Protein AF-A0A7S2M848-F1 (afdb_monomer_lite)

Foldseek 3Di:
DPDLLPWLLDWDFDFDQDPVVRDTDTDTDRDSVVNVVVVVLVVVCVVCVLLVVLVVLLVLLVLLLSLLSVQCPPLAPVSHFDHLVQVVCCVPVVDGDDDDWDDLVSRVVSCVPPPCVVVVVVVVVVVVVVVVVVVVVVVVVVVVVVVVVVVVVPCPDDPPPPVVPPPPPVVCVVVVVVVVVVVVVLLVVLLVVCLSNCVVVVNVSVSSVVSNVVSVVSSPDRSVVVVVVVVVVVCCVVVNPVVVVCVVVVVVVVPPPPVVVVVVVVVVVVVVVVVVVVVVVVVVVVVLVVLVVVVCCVVVNDDDDDPDPGPSDPDDPDDDSPDIDDPDPPPPQDPVNVCCVVVDVPDDDPPPQDQDDSRPRDPPPPPPPPDPPPDDPPPCVVVDPPDPPDPDPPPPCDVVVVVVVVVCVVVVVVCCVVPVVVVVVVVVVVPDDD

Structure (mmCIF, N/CA/C/O backbone):
data_AF-A0A7S2M848-F1
#
_entry.id   AF-A0A7S2M848-F1
#
loop_
_atom_site.group_PDB
_atom_site.id
_atom_site.type_symbol
_atom_site.label_atom_id
_atom_site.label_alt_id
_atom_site.label_comp_id
_atom_site.label_asym_id
_atom_site.label_entity_id
_atom_site.label_seq_id
_atom_site.pdbx_PDB_ins_code
_atom_site.Cartn_x
_atom_site.Cartn_y
_atom_site.Cartn_z
_atom_site.occupancy
_atom_site.B_iso_or_equiv
_atom_site.auth_seq_id
_atom_site.auth_comp_id
_atom_site.auth_asym_id
_atom_site.auth_atom_id
_atom_site.pdbx_PDB_model_num
ATOM 1 N N . ILE A 1 1 ? -0.230 19.209 -7.693 1.00 45.66 1 ILE A N 1
ATOM 2 C CA . ILE A 1 1 ? -1.365 18.624 -8.445 1.00 45.66 1 ILE A CA 1
ATOM 3 C C . ILE A 1 1 ? -1.688 19.587 -9.588 1.00 45.66 1 ILE A C 1
ATOM 5 O O . ILE A 1 1 ? -2.573 20.418 -9.459 1.00 45.66 1 ILE A O 1
ATOM 9 N N . ARG A 1 2 ? -0.902 19.577 -10.676 1.00 44.16 2 ARG A N 1
ATOM 10 C CA . ARG A 1 2 ? -1.361 20.203 -11.928 1.00 44.16 2 ARG A CA 1
ATOM 11 C C . ARG A 1 2 ? -2.495 19.298 -12.403 1.00 44.16 2 ARG A C 1
ATOM 13 O O . ARG A 1 2 ? -2.240 18.116 -12.600 1.00 44.16 2 ARG A O 1
ATOM 20 N N . LEU A 1 3 ? -3.728 19.805 -12.388 1.00 52.03 3 LEU A N 1
ATOM 21 C CA . LEU A 1 3 ? -4.963 19.023 -12.479 1.00 52.03 3 LEU A CA 1
ATOM 22 C C . LEU A 1 3 ? -4.882 17.943 -13.571 1.00 52.03 3 LEU A C 1
ATOM 24 O O . LEU A 1 3 ? -4.903 18.241 -14.762 1.00 52.03 3 LEU A O 1
ATOM 28 N N . PHE A 1 4 ? -4.827 16.680 -13.134 1.00 58.34 4 PHE A N 1
ATOM 29 C CA . PHE A 1 4 ? -4.880 15.477 -13.977 1.00 58.34 4 PHE A CA 1
ATOM 30 C C . PHE A 1 4 ? -6.088 15.465 -14.924 1.00 58.34 4 PHE A C 1
ATOM 32 O O . PHE A 1 4 ? -6.063 14.809 -15.959 1.00 58.34 4 PHE A O 1
ATOM 39 N N . LEU A 1 5 ? -7.119 16.236 -14.580 1.00 59.28 5 LEU A N 1
ATOM 40 C CA . LEU A 1 5 ? -8.378 16.376 -15.294 1.00 59.28 5 LEU A CA 1
ATOM 41 C C . LEU A 1 5 ? -8.286 17.153 -16.614 1.00 59.28 5 LEU A C 1
ATOM 43 O O . LEU A 1 5 ? -9.326 17.373 -17.211 1.00 59.28 5 LEU A O 1
ATOM 47 N N . TRP A 1 6 ? -7.118 17.589 -17.093 1.00 62.62 6 TRP A N 1
ATOM 48 C CA . TRP A 1 6 ? -7.047 18.359 -18.353 1.00 62.62 6 TRP A CA 1
ATOM 49 C C . TRP A 1 6 ? -5.922 17.943 -19.302 1.00 62.62 6 TRP A C 1
ATOM 51 O O . TRP A 1 6 ? -5.802 18.496 -20.393 1.00 62.62 6 TRP A O 1
ATOM 61 N N . ARG A 1 7 ? -5.103 16.950 -18.938 1.00 68.75 7 ARG A N 1
ATOM 62 C CA . ARG A 1 7 ? -4.141 16.369 -19.882 1.00 68.75 7 ARG A CA 1
ATOM 63 C C . ARG A 1 7 ? -4.814 15.238 -20.654 1.00 68.75 7 ARG A C 1
ATOM 65 O O . ARG A 1 7 ? -5.215 14.240 -20.062 1.00 68.75 7 ARG A O 1
ATOM 72 N N . GLY A 1 8 ? -4.905 15.385 -21.976 1.00 64.19 8 GLY A N 1
ATOM 73 C CA . GLY A 1 8 ? -5.282 14.299 -22.881 1.00 64.19 8 GLY A CA 1
ATOM 74 C C . GLY A 1 8 ? -4.210 13.211 -22.867 1.00 64.19 8 GLY A C 1
ATOM 75 O O . GLY A 1 8 ? -3.253 13.283 -23.628 1.00 64.19 8 GLY A O 1
ATOM 76 N N . GLY A 1 9 ? -4.335 12.248 -21.953 1.00 71.62 9 GLY A N 1
ATOM 77 C CA . GLY A 1 9 ? -3.403 11.122 -21.820 1.00 71.62 9 GLY A CA 1
ATOM 78 C C . GLY A 1 9 ? -3.787 9.897 -22.652 1.00 71.62 9 GLY A C 1
ATOM 79 O O . GLY A 1 9 ? -3.022 8.943 -22.727 1.00 71.62 9 GLY A O 1
ATOM 80 N N . THR A 1 10 ? -4.975 9.896 -23.267 1.00 79.81 10 THR A N 1
ATOM 81 C CA . THR A 1 10 ? -5.427 8.790 -24.123 1.00 79.81 10 THR A CA 1
ATOM 82 C C . THR A 1 10 ? -5.294 9.190 -25.584 1.00 79.81 10 THR A C 1
ATOM 84 O O . THR A 1 10 ? -5.980 10.093 -26.059 1.00 79.81 10 THR A O 1
ATOM 87 N N . GLU A 1 11 ? -4.371 8.531 -26.280 1.00 83.75 11 GLU A N 1
ATOM 88 C CA . GLU A 1 11 ? -4.200 8.658 -27.724 1.00 83.75 11 GLU A CA 1
ATOM 89 C C . GLU A 1 11 ? -5.185 7.715 -28.414 1.00 83.75 11 GLU A C 1
ATOM 91 O O . GLU A 1 11 ? -5.100 6.493 -28.290 1.00 83.75 11 GLU A O 1
ATOM 96 N N . VAL A 1 12 ? -6.163 8.297 -29.102 1.00 85.06 12 VAL A N 1
ATOM 97 C CA . VAL A 1 12 ? -7.083 7.580 -29.979 1.00 85.06 12 VAL A CA 1
ATOM 98 C C . VAL A 1 12 ? -6.516 7.678 -31.386 1.00 85.06 12 VAL A C 1
ATOM 100 O O . VAL A 1 12 ? -6.374 8.774 -31.928 1.00 85.06 12 VAL A O 1
ATOM 103 N N . PHE A 1 13 ? -6.167 6.538 -31.972 1.00 88.25 13 PHE A N 1
ATOM 104 C CA . PHE A 1 13 ? -5.669 6.481 -33.341 1.00 88.25 13 PHE A CA 1
ATOM 105 C C . PHE A 1 13 ? -6.851 6.417 -34.301 1.00 88.25 13 PHE A C 1
ATOM 107 O O . PHE A 1 13 ? -7.613 5.451 -34.293 1.00 88.25 13 PHE A O 1
ATOM 114 N N . ILE A 1 14 ? -7.002 7.453 -35.121 1.00 91.38 14 ILE A N 1
ATOM 115 C CA . ILE A 1 14 ? -8.030 7.521 -36.159 1.00 91.38 14 ILE A CA 1
ATOM 116 C C . ILE A 1 14 ? -7.342 7.246 -37.504 1.00 91.38 14 ILE A C 1
ATOM 118 O O . ILE A 1 14 ? -6.323 7.884 -37.799 1.00 91.38 14 ILE A O 1
ATOM 122 N N . PRO A 1 15 ? -7.842 6.295 -38.316 1.00 94.44 15 PRO A N 1
ATOM 123 C CA . PRO A 1 15 ? -7.301 6.062 -39.647 1.00 94.44 15 PRO A CA 1
ATOM 124 C C . PRO A 1 15 ? -7.652 7.255 -40.543 1.00 94.44 15 PRO A C 1
ATOM 126 O O . PRO A 1 15 ? -8.826 7.544 -40.768 1.00 94.44 15 PRO A O 1
ATOM 129 N N . ALA A 1 16 ? -6.639 7.956 -41.048 1.00 94.75 16 ALA A N 1
ATOM 130 C CA . ALA A 1 16 ? -6.797 9.051 -41.995 1.00 94.75 16 ALA A CA 1
ATOM 131 C C . ALA A 1 16 ? -6.232 8.629 -43.362 1.00 94.75 16 ALA A C 1
ATOM 133 O O . ALA A 1 16 ? -5.075 8.196 -43.432 1.00 94.75 16 ALA A O 1
ATOM 134 N N . PRO A 1 17 ? -7.017 8.719 -44.451 1.00 94.19 17 PRO A N 1
ATOM 135 C CA . PRO A 1 17 ? -6.503 8.441 -45.783 1.00 94.19 17 PRO A CA 1
ATOM 136 C C . PRO A 1 17 ? -5.497 9.527 -46.184 1.00 94.19 17 PRO A C 1
ATOM 138 O O . PRO A 1 17 ? -5.827 10.712 -46.208 1.00 94.19 17 PRO A O 1
ATOM 141 N N . ASP A 1 18 ? -4.270 9.126 -46.505 1.00 95.31 18 ASP A N 1
ATOM 142 C CA . ASP A 1 18 ? -3.267 10.007 -47.093 1.00 95.31 18 ASP A CA 1
ATOM 143 C C . ASP A 1 18 ? -3.395 9.957 -48.621 1.00 95.31 18 ASP A C 1
ATOM 145 O O . ASP A 1 18 ? -3.031 8.975 -49.273 1.00 95.31 18 ASP A O 1
ATOM 149 N N . ILE A 1 19 ? -3.956 11.028 -49.187 1.00 95.38 19 ILE A N 1
ATOM 150 C CA . ILE A 1 19 ? -4.268 11.144 -50.618 1.00 95.38 19 ILE A CA 1
ATOM 151 C C . ILE A 1 19 ? -2.989 11.095 -51.468 1.00 95.38 19 ILE A C 1
ATOM 153 O O . ILE A 1 19 ? -3.018 10.563 -52.578 1.00 95.38 19 ILE A O 1
ATOM 157 N N . ALA A 1 20 ? -1.861 11.595 -50.950 1.00 93.81 20 ALA A N 1
ATOM 158 C CA . ALA A 1 20 ? -0.605 11.650 -51.695 1.00 93.81 20 ALA A CA 1
ATOM 159 C C . ALA A 1 20 ? 0.033 10.263 -51.848 1.00 93.81 20 ALA A C 1
ATOM 161 O O . ALA A 1 20 ? 0.524 9.912 -52.918 1.00 93.81 20 ALA A O 1
ATOM 162 N N . THR A 1 21 ? -0.002 9.459 -50.785 1.00 95.06 21 THR A N 1
ATOM 163 C CA . THR A 1 21 ? 0.630 8.130 -50.759 1.00 95.06 21 THR A CA 1
ATOM 164 C C . THR A 1 21 ? -0.342 6.990 -51.050 1.00 95.06 21 THR A C 1
ATOM 166 O O . THR A 1 21 ? 0.087 5.843 -51.168 1.00 95.06 21 THR A O 1
ATOM 169 N N . LYS A 1 22 ? -1.648 7.281 -51.162 1.00 94.06 22 LYS A N 1
ATOM 170 C CA . LYS A 1 22 ? -2.731 6.284 -51.235 1.00 94.06 22 LYS A CA 1
ATOM 171 C C . LYS A 1 22 ? -2.645 5.245 -50.106 1.00 94.06 22 LYS A C 1
ATOM 173 O O . LYS A 1 22 ? -2.990 4.081 -50.301 1.00 94.06 22 LYS A O 1
ATOM 178 N N . SER A 1 23 ? -2.175 5.654 -48.927 1.00 96.06 23 SER A N 1
ATOM 179 C CA . SER A 1 23 ? -2.017 4.788 -47.754 1.00 96.06 23 SER A CA 1
ATOM 180 C C . SER A 1 23 ? -2.878 5.271 -46.583 1.00 96.06 23 SER A C 1
ATOM 182 O O . SER A 1 23 ? -3.300 6.427 -46.537 1.00 96.06 23 SER A O 1
ATOM 184 N N . ILE A 1 24 ? -3.183 4.381 -45.635 1.00 95.44 24 ILE A N 1
ATOM 185 C CA . ILE A 1 24 ? -3.904 4.742 -44.408 1.00 95.44 24 ILE A CA 1
ATOM 186 C C . ILE A 1 24 ? -2.868 5.110 -43.350 1.00 95.44 24 ILE A C 1
ATOM 188 O O . ILE A 1 24 ? -2.145 4.244 -42.853 1.00 95.44 24 ILE A O 1
ATOM 192 N N . LYS A 1 25 ? -2.812 6.392 -42.981 1.00 94.38 25 LYS A N 1
ATOM 193 C CA . LYS A 1 25 ? -1.967 6.871 -41.888 1.00 94.38 25 LYS A CA 1
ATOM 194 C C . LYS A 1 25 ? -2.792 6.937 -40.608 1.00 94.38 25 LYS A C 1
ATOM 196 O O . LYS A 1 25 ? -3.844 7.567 -40.564 1.00 94.38 25 LYS A O 1
ATOM 201 N N . TRP A 1 26 ? -2.312 6.304 -39.544 1.00 93.94 26 TRP A N 1
ATOM 202 C CA . TRP A 1 26 ? -2.939 6.401 -38.227 1.00 93.94 26 TRP A CA 1
ATOM 203 C C . TRP A 1 26 ? -2.513 7.708 -37.559 1.00 93.94 26 TRP A C 1
ATOM 205 O O . TRP A 1 26 ? -1.343 7.880 -37.217 1.00 93.94 26 TRP A O 1
ATOM 215 N N . ILE A 1 27 ? -3.451 8.643 -37.397 1.00 93.19 27 ILE A N 1
ATOM 216 C CA . ILE A 1 27 ? -3.212 9.910 -36.696 1.00 93.19 27 ILE A CA 1
ATOM 217 C C . ILE A 1 27 ? -3.682 9.745 -35.251 1.00 93.19 27 ILE A C 1
ATOM 219 O O . ILE A 1 27 ? -4.847 9.436 -35.001 1.00 93.19 27 ILE A O 1
ATOM 223 N N . GLY A 1 28 ? -2.769 9.929 -34.296 1.00 89.94 28 GLY A N 1
ATOM 224 C CA . GLY A 1 28 ? -3.080 9.890 -32.868 1.00 89.94 28 GLY A CA 1
ATOM 225 C C . GLY A 1 28 ? -3.654 11.222 -32.390 1.00 89.94 28 GLY A C 1
ATOM 226 O O . GLY A 1 28 ? -2.944 12.225 -32.360 1.00 89.94 28 GLY A O 1
ATOM 227 N N . PHE A 1 29 ? -4.922 11.235 -31.985 1.00 89.12 29 PHE A N 1
ATOM 228 C CA . PHE A 1 29 ? -5.552 12.372 -31.317 1.00 89.12 29 PHE A CA 1
ATOM 229 C C . PHE A 1 29 ? -5.572 12.149 -29.806 1.00 89.12 29 PHE A C 1
ATOM 231 O O . PHE A 1 29 ? -6.041 11.120 -29.322 1.00 89.12 29 PHE A O 1
ATOM 238 N N . ARG A 1 30 ? -5.087 13.129 -29.038 1.00 86.56 30 ARG A N 1
ATOM 239 C CA . ARG A 1 30 ? -5.128 13.091 -27.571 1.00 86.56 30 ARG A CA 1
ATOM 240 C C . ARG A 1 30 ? -6.482 13.569 -27.071 1.00 86.56 30 ARG A C 1
ATOM 242 O O . ARG A 1 30 ? -6.735 14.770 -27.031 1.00 86.56 30 ARG A O 1
ATOM 249 N N . PHE A 1 31 ? -7.332 12.636 -26.657 1.00 87.06 31 PHE A N 1
ATOM 250 C CA . PHE A 1 31 ? -8.635 12.952 -26.079 1.00 87.06 31 PHE A CA 1
ATOM 251 C C . PHE A 1 31 ? -8.570 12.992 -24.542 1.00 87.06 31 PHE A C 1
ATOM 253 O O . PHE A 1 31 ? -7.938 12.134 -23.918 1.00 87.06 31 PHE A O 1
ATOM 260 N N . PRO A 1 32 ? -9.232 13.963 -23.885 1.00 90.44 32 PRO A N 1
ATOM 261 C CA . PRO A 1 32 ? -9.331 14.029 -22.429 1.00 90.44 32 PRO A CA 1
ATOM 262 C C . PRO A 1 32 ? -10.449 13.105 -21.906 1.00 90.44 32 PRO A C 1
ATOM 264 O O . PRO A 1 32 ? -11.370 13.549 -21.224 1.00 90.44 32 PRO A O 1
ATOM 267 N N . LEU A 1 33 ? -10.395 11.804 -22.232 1.00 88.50 33 LEU A N 1
ATOM 268 C CA . LEU A 1 33 ? -11.437 10.834 -21.845 1.00 88.50 33 LEU A CA 1
ATOM 269 C C . LEU A 1 33 ? -11.668 10.802 -20.330 1.00 88.50 33 LEU A C 1
ATOM 271 O O . LEU A 1 33 ? -12.801 10.711 -19.868 1.00 88.50 33 LEU A O 1
ATOM 275 N N . THR A 1 34 ? -10.596 10.931 -19.550 1.00 89.69 34 THR A N 1
ATOM 276 C CA . THR A 1 34 ? -10.640 10.936 -18.083 1.00 89.69 34 THR A CA 1
ATOM 277 C C . THR A 1 34 ? -11.470 12.098 -17.534 1.00 89.69 34 THR A C 1
ATOM 279 O O . THR A 1 34 ? -12.221 11.922 -16.577 1.00 89.69 34 THR A O 1
ATOM 282 N N . SER A 1 35 ? -11.375 13.261 -18.173 1.00 90.06 35 SER A N 1
ATOM 283 C CA . SER A 1 35 ? -12.108 14.482 -17.847 1.00 90.06 35 SER A CA 1
ATOM 284 C C . SER A 1 35 ? -13.585 14.355 -18.182 1.00 90.06 35 SER A C 1
ATOM 286 O O . SER A 1 35 ? -14.430 14.705 -17.364 1.00 90.06 35 SER A O 1
ATOM 288 N N . VAL A 1 36 ? -13.895 13.815 -19.366 1.00 91.88 36 VAL A N 1
ATOM 289 C CA . VAL A 1 36 ? -15.275 13.588 -19.815 1.00 91.88 36 VAL A CA 1
ATOM 290 C C . VAL A 1 36 ? -15.977 12.589 -18.894 1.00 91.88 36 VAL A C 1
ATOM 292 O O . VAL A 1 36 ? -17.083 12.858 -18.434 1.00 91.88 36 VAL A O 1
ATOM 295 N N . ILE A 1 37 ? -15.316 11.477 -18.551 1.00 91.88 37 ILE A N 1
ATOM 296 C CA . ILE A 1 37 ? -15.853 10.480 -17.613 1.00 91.88 37 ILE A CA 1
ATOM 297 C C . ILE A 1 37 ? -16.095 11.112 -16.241 1.00 91.88 37 ILE A C 1
ATOM 299 O O . ILE A 1 37 ? -17.167 10.920 -15.672 1.00 91.88 37 ILE A O 1
ATOM 303 N N . ALA A 1 38 ? -15.140 11.886 -15.716 1.00 92.50 38 ALA A N 1
ATOM 304 C CA . ALA A 1 38 ? -15.295 12.557 -14.427 1.00 92.50 38 ALA A CA 1
ATOM 305 C C . ALA A 1 38 ? -16.448 13.575 -14.435 1.00 92.50 38 ALA A C 1
ATOM 307 O O . ALA A 1 38 ? -17.237 13.607 -13.495 1.00 92.50 38 ALA A O 1
ATOM 308 N N . PHE A 1 39 ? -16.584 14.362 -15.503 1.00 94.19 39 PHE A N 1
ATOM 309 C CA . PHE A 1 39 ? -17.674 15.323 -15.668 1.00 94.19 39 PHE A CA 1
ATOM 310 C C . PHE A 1 39 ? -19.045 14.635 -15.682 1.00 94.19 39 PHE A C 1
ATOM 312 O O . PHE A 1 39 ? -19.911 14.973 -14.877 1.00 94.19 39 PHE A O 1
ATOM 319 N N . LEU A 1 40 ? -19.217 13.610 -16.524 1.00 95.56 40 LEU A N 1
ATOM 320 C CA . LEU A 1 40 ? -20.455 12.826 -16.586 1.00 95.56 40 LEU A CA 1
ATOM 321 C C . LEU A 1 40 ? -20.751 12.112 -15.261 1.00 95.56 40 LEU A C 1
ATOM 323 O O . LEU A 1 40 ? -21.905 12.026 -14.848 1.00 95.56 40 LEU A O 1
ATOM 327 N N . SER A 1 41 ? -19.717 11.625 -14.574 1.00 94.88 41 SER A N 1
ATOM 328 C CA . SER A 1 41 ? -19.841 11.002 -13.253 1.00 94.88 41 SER A CA 1
ATOM 329 C C . SER A 1 41 ? -20.391 11.980 -12.217 1.00 94.88 41 SER A C 1
ATOM 331 O O . SER A 1 41 ? -21.302 11.634 -11.474 1.00 94.88 41 SER A O 1
ATOM 333 N N . ILE A 1 42 ? -19.876 13.213 -12.193 1.00 95.81 42 ILE A N 1
ATOM 334 C CA . ILE A 1 42 ? -20.322 14.254 -11.259 1.00 95.81 42 ILE A CA 1
ATOM 335 C C . ILE A 1 42 ? -21.761 14.685 -11.559 1.00 95.81 42 ILE A C 1
ATOM 337 O O . ILE A 1 42 ? -22.540 14.827 -10.622 1.00 95.81 42 ILE A O 1
ATOM 341 N N . ILE A 1 43 ? -22.145 14.838 -12.832 1.00 97.56 43 ILE A N 1
ATOM 342 C CA . ILE A 1 43 ? -23.539 15.147 -13.202 1.00 97.56 43 ILE A CA 1
ATOM 343 C C . ILE A 1 43 ? -24.486 14.060 -12.682 1.00 97.56 43 ILE A C 1
ATOM 345 O O . ILE A 1 43 ? -25.434 14.364 -11.962 1.00 97.56 43 ILE A O 1
ATOM 349 N N . ASN A 1 44 ? -24.182 12.788 -12.960 1.00 96.19 44 ASN A N 1
ATOM 350 C CA . ASN A 1 44 ? -24.992 11.666 -12.475 1.00 96.19 44 ASN A CA 1
ATOM 351 C C . ASN A 1 44 ? -25.056 11.608 -10.940 1.00 96.19 44 ASN A C 1
ATOM 353 O O . ASN A 1 44 ? -26.089 11.245 -10.381 1.00 96.19 44 ASN A O 1
ATOM 357 N N . LEU A 1 45 ? -23.967 11.967 -10.254 1.00 95.75 45 LEU A N 1
ATOM 358 C CA . LEU A 1 45 ? -23.904 12.010 -8.794 1.00 95.75 45 LEU A CA 1
ATOM 359 C C . LEU A 1 45 ? -24.823 13.088 -8.201 1.00 95.75 45 LEU A C 1
ATOM 361 O O . LEU A 1 45 ? -25.447 12.854 -7.168 1.00 95.75 45 LEU A O 1
ATOM 365 N N . VAL A 1 46 ? -24.902 14.255 -8.850 1.00 96.94 46 VAL A N 1
ATOM 366 C CA . VAL A 1 46 ? -25.781 15.361 -8.440 1.00 96.94 46 VAL A CA 1
ATOM 367 C C . VAL A 1 46 ? -27.248 14.990 -8.648 1.00 96.94 46 VAL A C 1
ATOM 369 O O . VAL A 1 46 ? -28.071 15.252 -7.775 1.00 96.94 46 VAL A O 1
ATOM 372 N N . GLU A 1 47 ? -27.576 14.347 -9.768 1.00 97.31 47 GLU A N 1
ATOM 373 C CA . GLU A 1 47 ? -28.946 13.908 -10.057 1.00 97.31 47 GLU A CA 1
ATOM 374 C C . GLU A 1 47 ? -29.395 12.736 -9.169 1.00 97.31 47 GLU A C 1
ATOM 376 O O . GLU A 1 47 ? -30.576 12.623 -8.841 1.00 97.31 47 GLU A O 1
ATOM 381 N N . LYS A 1 48 ? -28.468 11.849 -8.779 1.00 96.00 48 LYS A N 1
ATOM 382 C CA . LYS A 1 48 ? -28.752 10.620 -8.023 1.00 96.00 48 LYS A CA 1
ATOM 383 C C . LYS A 1 48 ? -27.752 10.436 -6.873 1.00 96.00 48 LYS A C 1
ATOM 385 O O . LYS A 1 48 ? -26.818 9.634 -6.993 1.00 96.00 48 LYS A O 1
ATOM 390 N N . PRO A 1 49 ? -27.959 11.107 -5.722 1.00 94.44 49 PRO A N 1
ATOM 391 C CA . PRO A 1 49 ? -27.053 11.011 -4.575 1.00 94.44 49 PRO A CA 1
ATOM 392 C C . PRO A 1 49 ? -26.969 9.593 -3.986 1.00 94.44 49 PRO A C 1
ATOM 394 O O . PRO A 1 49 ? -25.979 9.245 -3.346 1.00 94.44 49 PRO A O 1
ATOM 397 N N . ASP A 1 50 ? -27.946 8.728 -4.262 1.00 94.44 50 ASP A N 1
ATOM 398 C CA . ASP A 1 50 ? -27.910 7.312 -3.873 1.00 94.44 50 ASP A CA 1
ATOM 399 C C . ASP A 1 50 ? -26.714 6.552 -4.475 1.00 94.44 50 ASP A C 1
ATOM 401 O O . ASP A 1 50 ? -26.308 5.512 -3.958 1.00 94.44 50 ASP A O 1
ATOM 405 N N . LEU A 1 51 ? -26.103 7.079 -5.541 1.00 95.38 51 LEU A N 1
ATOM 406 C CA . LEU A 1 51 ? -24.933 6.486 -6.185 1.00 95.38 51 LEU A CA 1
ATOM 407 C C . LEU A 1 51 ? -23.600 6.879 -5.524 1.00 95.38 51 LEU A C 1
ATOM 409 O O . LEU A 1 51 ? -22.561 6.353 -5.931 1.00 95.38 51 LEU A O 1
ATOM 413 N N . ILE A 1 52 ? -23.594 7.752 -4.503 1.00 95.06 52 ILE A N 1
ATOM 414 C CA . ILE A 1 52 ? -22.366 8.232 -3.836 1.00 95.06 52 ILE A CA 1
ATOM 415 C C . ILE A 1 52 ? -21.422 7.089 -3.432 1.00 95.06 52 ILE A C 1
ATOM 417 O O . ILE A 1 52 ? -20.241 7.163 -3.785 1.00 95.06 52 ILE A O 1
ATOM 421 N N . PRO A 1 53 ? -21.875 6.012 -2.762 1.00 95.50 53 PRO A N 1
ATOM 422 C CA . PRO A 1 53 ? -20.967 4.943 -2.350 1.00 95.50 53 PRO A CA 1
ATOM 423 C C . PRO A 1 53 ? -20.337 4.210 -3.542 1.00 95.50 53 PRO A C 1
ATOM 425 O O . PRO A 1 53 ? -19.146 3.900 -3.516 1.00 95.50 53 PRO A O 1
ATOM 428 N N . SER A 1 54 ? -21.101 3.983 -4.618 1.00 96.38 54 SER A N 1
ATOM 429 C CA . SER A 1 54 ? -20.599 3.336 -5.838 1.00 96.38 54 SER A CA 1
ATOM 430 C C . SER A 1 54 ? -19.550 4.213 -6.529 1.00 96.38 54 SER A C 1
ATOM 432 O O . SER A 1 54 ? -18.467 3.723 -6.868 1.00 96.38 54 SER A O 1
ATOM 434 N N . PHE A 1 55 ? -19.815 5.520 -6.650 1.00 96.31 55 PHE A N 1
ATOM 435 C CA . PHE A 1 55 ? -18.870 6.488 -7.208 1.00 96.31 55 PHE A CA 1
ATOM 436 C C . PHE A 1 55 ? -17.611 6.656 -6.352 1.00 96.31 55 PHE A C 1
ATOM 438 O O . PHE A 1 55 ? -16.524 6.846 -6.899 1.00 96.31 55 PHE A O 1
ATOM 445 N N . LEU A 1 56 ? -17.709 6.548 -5.025 1.00 96.12 56 LEU A N 1
ATOM 446 C CA . LEU A 1 56 ? -16.550 6.621 -4.132 1.00 96.12 56 LEU A CA 1
ATOM 447 C C . LEU A 1 56 ? -15.572 5.467 -4.394 1.00 96.12 56 LEU A C 1
ATOM 449 O O . LEU A 1 56 ? -14.373 5.697 -4.553 1.00 96.12 56 LEU A O 1
ATOM 453 N N . PHE A 1 57 ? -16.068 4.236 -4.529 1.00 96.69 57 PHE A N 1
ATOM 454 C CA . PHE A 1 57 ? -15.211 3.098 -4.872 1.00 96.69 57 PHE A CA 1
ATOM 455 C C . PHE A 1 57 ? -14.683 3.172 -6.311 1.00 96.69 57 PHE A C 1
ATOM 457 O O . PHE A 1 57 ? -13.492 2.936 -6.529 1.00 96.69 57 PHE A O 1
ATOM 464 N N . ALA A 1 58 ? -15.518 3.564 -7.282 1.00 96.81 58 ALA A N 1
ATOM 465 C CA . ALA A 1 58 ? -15.079 3.750 -8.668 1.00 96.81 58 ALA A CA 1
ATOM 466 C C . ALA A 1 58 ? -13.977 4.809 -8.774 1.00 96.81 58 ALA A C 1
ATOM 468 O O . ALA A 1 58 ? -12.970 4.579 -9.436 1.00 96.81 58 ALA A O 1
ATOM 469 N N . SER A 1 59 ? -14.139 5.951 -8.103 1.00 95.56 59 SER A N 1
ATOM 470 C CA . SER A 1 59 ? -13.165 7.046 -8.126 1.00 95.56 59 SER A CA 1
ATOM 471 C C . SER A 1 59 ? -11.847 6.669 -7.450 1.00 95.56 59 SER A C 1
ATOM 473 O O . SER A 1 59 ? -10.794 7.040 -7.962 1.00 95.56 59 SER A O 1
ATOM 475 N N . ALA A 1 60 ? -11.871 5.877 -6.372 1.00 96.19 60 ALA A N 1
ATOM 476 C CA . ALA A 1 60 ? -10.659 5.340 -5.753 1.00 96.19 60 ALA A CA 1
ATOM 477 C C . ALA A 1 60 ? -9.894 4.401 -6.706 1.00 96.19 60 ALA A C 1
ATOM 479 O O . ALA A 1 60 ? -8.688 4.570 -6.909 1.00 96.19 60 ALA A O 1
ATOM 480 N N . GLY A 1 61 ? -10.597 3.456 -7.343 1.00 96.50 61 GLY A N 1
ATOM 481 C CA . GLY A 1 61 ? -10.011 2.571 -8.355 1.00 96.50 61 GLY A CA 1
ATOM 482 C C . GLY A 1 61 ? -9.484 3.348 -9.565 1.00 96.50 61 GLY A C 1
ATOM 483 O O . GLY A 1 61 ? -8.368 3.111 -10.028 1.00 96.50 61 GLY A O 1
ATOM 484 N N . TRP A 1 62 ? -10.243 4.342 -10.026 1.00 95.75 62 TRP A N 1
ATOM 485 C CA . TRP A 1 62 ? -9.875 5.213 -11.138 1.00 95.75 62 TRP A CA 1
ATOM 486 C C . TRP A 1 62 ? -8.635 6.053 -10.839 1.00 95.75 62 TRP A C 1
ATOM 488 O O . TRP A 1 62 ? -7.723 6.107 -11.660 1.00 95.75 62 TRP A O 1
ATOM 498 N N . LEU A 1 63 ? -8.552 6.660 -9.651 1.00 94.88 63 LEU A N 1
ATOM 499 C CA . LEU A 1 63 ? -7.393 7.443 -9.224 1.00 94.88 63 LEU A CA 1
ATOM 500 C C . LEU A 1 63 ? -6.127 6.586 -9.230 1.00 94.88 63 LEU A C 1
ATOM 502 O O . LEU A 1 63 ? -5.104 7.036 -9.741 1.00 94.88 63 LEU A O 1
ATOM 506 N N . LEU A 1 64 ? -6.203 5.342 -8.746 1.00 95.94 64 LEU A N 1
ATOM 507 C CA . LEU A 1 64 ? -5.090 4.399 -8.843 1.00 95.94 64 LEU A CA 1
ATOM 508 C C . LEU A 1 64 ? -4.707 4.135 -10.306 1.00 95.94 64 LEU A C 1
ATOM 510 O O . LEU A 1 64 ? -3.534 4.204 -10.651 1.00 95.94 64 LEU A O 1
ATOM 514 N N . VAL A 1 65 ? -5.654 3.874 -11.205 1.00 95.44 65 VAL A N 1
ATOM 515 C CA . VAL A 1 65 ? -5.319 3.660 -12.627 1.00 95.44 65 VAL A CA 1
ATOM 516 C C . VAL A 1 65 ? -4.664 4.904 -13.250 1.00 95.44 65 VAL A C 1
ATOM 518 O O . VAL A 1 65 ? -3.707 4.781 -14.018 1.00 95.44 65 VAL A O 1
ATOM 521 N N . LEU A 1 66 ? -5.107 6.109 -12.877 1.00 93.06 66 LEU A N 1
ATOM 522 C CA . LEU A 1 66 ? -4.492 7.361 -13.325 1.00 93.06 66 LEU A CA 1
ATOM 523 C C . LEU A 1 66 ? -3.058 7.528 -12.808 1.00 93.06 66 LEU A C 1
ATOM 525 O O . LEU A 1 66 ? -2.182 7.938 -13.573 1.00 93.06 66 LEU A O 1
ATOM 529 N N . THR A 1 67 ? -2.786 7.194 -11.541 1.00 94.00 67 THR A N 1
ATOM 530 C CA . THR A 1 67 ? -1.419 7.264 -10.999 1.00 94.00 67 THR A CA 1
ATOM 531 C C . THR A 1 67 ? -0.488 6.255 -11.670 1.00 94.00 67 THR A C 1
ATOM 533 O O . THR A 1 67 ? 0.686 6.571 -11.875 1.00 94.00 67 THR A O 1
ATOM 536 N N . ALA A 1 68 ? -1.000 5.096 -12.102 1.00 95.00 68 ALA A N 1
ATOM 537 C CA . ALA A 1 68 ? -0.248 4.151 -12.931 1.00 95.00 68 ALA A CA 1
ATOM 538 C C . ALA A 1 68 ? 0.139 4.755 -14.291 1.00 95.00 68 ALA A C 1
ATOM 540 O O . ALA A 1 68 ? 1.290 4.647 -14.717 1.00 95.00 68 ALA A O 1
ATOM 541 N N . GLY A 1 69 ? -0.808 5.422 -14.962 1.00 92.38 69 GLY A N 1
ATOM 542 C CA . GLY A 1 69 ? -0.558 6.119 -16.228 1.00 92.38 69 GLY A CA 1
ATOM 543 C C . GLY A 1 69 ? 0.516 7.196 -16.080 1.00 92.38 69 GLY A C 1
ATOM 544 O O . GLY A 1 69 ? 1.505 7.189 -16.806 1.00 92.38 69 GLY A O 1
ATOM 545 N N . TRP A 1 70 ? 0.385 8.045 -15.060 1.00 90.88 70 TRP A N 1
ATOM 546 C CA . TRP A 1 70 ? 1.370 9.083 -14.751 1.00 90.88 70 TRP A CA 1
ATOM 547 C C . TRP A 1 70 ? 2.770 8.526 -14.488 1.00 90.88 70 TRP A C 1
ATOM 549 O O . TRP A 1 70 ? 3.767 9.065 -14.962 1.00 90.88 70 TRP A O 1
ATOM 559 N N . ARG A 1 71 ? 2.865 7.422 -13.744 1.00 91.81 71 ARG A N 1
ATOM 560 C CA . ARG A 1 71 ? 4.150 6.789 -13.447 1.00 91.81 71 ARG A CA 1
ATOM 561 C C . ARG A 1 71 ? 4.833 6.229 -14.692 1.00 91.81 71 ARG A C 1
ATOM 563 O O . ARG A 1 71 ? 6.058 6.258 -14.771 1.00 91.81 71 ARG A O 1
ATOM 570 N N . ARG A 1 72 ? 4.069 5.739 -15.666 1.00 90.88 72 ARG A N 1
ATOM 571 C CA . ARG A 1 72 ? 4.614 5.299 -16.957 1.00 90.88 72 ARG A CA 1
ATOM 572 C C . ARG A 1 72 ? 5.147 6.442 -17.815 1.00 90.88 72 ARG A C 1
ATOM 574 O O . ARG A 1 72 ? 6.016 6.203 -18.639 1.00 90.88 72 ARG A O 1
ATOM 581 N N . GLU A 1 73 ? 4.655 7.662 -17.625 1.00 87.19 73 GLU A N 1
ATOM 582 C CA . GLU A 1 73 ? 5.193 8.856 -18.293 1.00 87.19 73 GLU A CA 1
ATOM 583 C C . GLU A 1 73 ? 6.529 9.322 -17.688 1.00 87.19 73 GLU A C 1
ATOM 585 O O . GLU A 1 73 ? 7.112 10.303 -18.151 1.00 87.19 73 GLU A O 1
ATOM 590 N N . ASN A 1 74 ? 7.034 8.652 -16.644 1.00 86.94 74 ASN A N 1
ATOM 591 C CA . ASN A 1 74 ? 8.345 8.962 -16.089 1.00 86.94 74 ASN A CA 1
ATOM 592 C C . ASN A 1 74 ? 9.426 8.684 -17.148 1.00 86.94 74 ASN A C 1
ATOM 594 O O . ASN A 1 74 ? 9.409 7.609 -17.737 1.00 86.94 74 ASN A O 1
ATOM 598 N N . PRO A 1 75 ? 10.381 9.593 -17.399 1.00 84.00 75 PRO A N 1
ATOM 599 C CA . PRO A 1 75 ? 11.454 9.327 -18.354 1.00 84.00 75 PRO A CA 1
ATOM 600 C C . PRO A 1 75 ? 12.325 8.131 -17.940 1.00 84.00 75 PRO A C 1
ATOM 602 O O . PRO A 1 75 ? 12.890 7.467 -18.800 1.00 84.00 75 PRO A O 1
ATOM 605 N N . ASN A 1 76 ? 12.417 7.824 -16.639 1.00 84.56 76 ASN A N 1
ATOM 606 C CA . ASN A 1 76 ? 13.214 6.708 -16.144 1.00 84.56 76 ASN A CA 1
ATOM 607 C C . ASN A 1 76 ? 12.497 5.350 -16.336 1.00 84.56 76 ASN A C 1
ATOM 609 O O . ASN A 1 76 ? 11.493 5.106 -15.655 1.00 84.56 76 ASN A O 1
ATOM 613 N N . PRO A 1 77 ? 13.046 4.424 -17.151 1.00 86.94 77 PRO A N 1
ATOM 614 C CA . PRO A 1 77 ? 12.443 3.118 -17.400 1.00 86.94 77 PRO A CA 1
ATOM 615 C C . PRO A 1 77 ? 12.414 2.204 -16.169 1.00 86.94 77 PRO A C 1
ATOM 617 O O . PRO A 1 77 ? 11.498 1.398 -16.024 1.00 86.94 77 PRO A O 1
ATOM 620 N N . PHE A 1 78 ? 13.347 2.359 -15.225 1.00 86.19 78 PHE A N 1
ATOM 621 C CA . PHE A 1 78 ? 13.347 1.606 -13.964 1.00 86.19 78 PHE A CA 1
ATOM 622 C C . PHE A 1 78 ? 12.228 2.041 -13.011 1.00 86.19 78 PHE A C 1
ATOM 624 O O . PHE A 1 78 ? 11.853 1.304 -12.098 1.00 86.19 78 PHE A O 1
ATOM 631 N N . MET A 1 79 ? 11.669 3.235 -13.228 1.00 88.69 79 MET A N 1
ATOM 632 C CA . MET A 1 79 ? 10.525 3.734 -12.470 1.00 88.69 79 MET A CA 1
ATOM 633 C C . MET A 1 79 ? 9.188 3.344 -13.103 1.00 88.69 79 MET A C 1
ATOM 635 O O . MET A 1 79 ? 8.153 3.553 -12.463 1.00 88.69 79 MET A O 1
ATOM 639 N N . TRP A 1 80 ? 9.179 2.771 -14.311 1.00 91.31 80 TRP A N 1
ATOM 640 C CA . TRP A 1 80 ? 7.949 2.343 -14.967 1.00 91.31 80 TRP A CA 1
ATOM 641 C C . TRP A 1 80 ? 7.236 1.252 -14.175 1.00 91.31 80 TRP A C 1
ATOM 643 O O . TRP A 1 80 ? 7.839 0.334 -13.621 1.00 91.31 80 TRP A O 1
ATOM 653 N N . CYS A 1 81 ? 5.910 1.347 -14.146 1.00 93.19 81 CYS A N 1
ATOM 654 C CA . CYS A 1 81 ? 5.047 0.279 -13.668 1.00 93.19 81 CYS A CA 1
ATOM 655 C C . CYS A 1 81 ? 4.412 -0.456 -14.855 1.00 93.19 81 CYS A C 1
ATOM 657 O O . CYS A 1 81 ? 4.273 0.081 -15.959 1.00 93.19 81 CYS A O 1
ATOM 659 N N . LYS A 1 82 ? 4.015 -1.713 -14.632 1.00 93.50 82 LYS A N 1
ATOM 660 C CA . LYS A 1 82 ? 3.233 -2.465 -15.618 1.00 93.50 82 LYS A CA 1
ATOM 661 C C . LYS A 1 82 ? 1.866 -1.803 -15.796 1.00 93.50 82 LYS A C 1
ATOM 663 O O . LYS A 1 82 ? 1.272 -1.319 -14.835 1.00 93.50 82 LYS A O 1
ATOM 668 N N . ASN A 1 83 ? 1.373 -1.785 -17.033 1.00 92.56 83 ASN A N 1
ATOM 669 C CA . ASN A 1 83 ? 0.063 -1.219 -17.345 1.00 92.56 83 ASN A CA 1
ATOM 670 C C . ASN A 1 83 ? -1.054 -1.997 -16.623 1.00 92.56 83 ASN A C 1
ATOM 672 O O . ASN A 1 83 ? -0.950 -3.209 -16.473 1.00 92.56 83 ASN A O 1
ATOM 676 N N . PHE A 1 84 ? -2.162 -1.349 -16.262 1.00 94.56 84 PHE A N 1
ATOM 677 C CA . PHE A 1 84 ? -3.332 -2.039 -15.703 1.00 94.56 84 PHE A CA 1
ATOM 678 C C . PHE A 1 84 ? -3.803 -3.181 -16.624 1.00 94.56 84 PHE A C 1
ATOM 680 O O . PHE A 1 84 ? -4.022 -4.304 -16.178 1.00 94.56 84 PHE A O 1
ATOM 687 N N . GLN A 1 85 ? -3.831 -2.928 -17.938 1.00 93.44 85 GLN A N 1
ATOM 688 C CA . GLN A 1 85 ? -4.171 -3.934 -18.950 1.00 93.44 85 GLN A CA 1
ATOM 689 C C . GLN A 1 85 ? -3.251 -5.158 -18.908 1.00 93.44 85 GLN A C 1
ATOM 691 O O . GLN A 1 85 ? -3.734 -6.266 -19.094 1.00 93.44 85 GLN A O 1
ATOM 696 N N . TYR A 1 86 ? -1.952 -4.986 -18.626 1.00 93.94 86 TYR A N 1
ATOM 697 C CA . TYR A 1 86 ? -1.007 -6.106 -18.517 1.00 93.94 86 TYR A CA 1
ATOM 698 C C . TYR A 1 86 ? -1.502 -7.130 -17.491 1.00 93.94 86 TYR A C 1
ATOM 700 O O . TYR A 1 86 ? -1.493 -8.328 -17.762 1.00 93.94 86 TYR A O 1
ATOM 708 N N . PHE A 1 87 ? -1.968 -6.655 -16.334 1.00 94.50 87 PHE A N 1
ATOM 709 C CA . PHE A 1 87 ? -2.473 -7.517 -15.272 1.00 94.50 87 PHE A CA 1
ATOM 710 C C . PHE A 1 87 ? -3.837 -8.118 -15.602 1.00 94.50 87 PHE A C 1
ATOM 712 O O . PHE A 1 87 ? -4.050 -9.289 -15.311 1.00 94.50 87 PHE A O 1
ATOM 719 N N . VAL A 1 88 ? -4.729 -7.372 -16.263 1.00 93.62 88 VAL A N 1
ATOM 720 C CA . VAL A 1 88 ? -6.010 -7.919 -16.748 1.00 93.62 88 VAL A CA 1
ATOM 721 C C . VAL A 1 88 ? -5.774 -9.042 -17.761 1.00 93.62 88 VAL A C 1
ATOM 723 O O . VAL A 1 88 ? -6.344 -10.120 -17.617 1.00 93.62 88 VAL A O 1
ATOM 726 N N . PHE A 1 89 ? -4.890 -8.839 -18.743 1.00 92.88 89 PHE A N 1
ATOM 727 C CA . PHE A 1 89 ? -4.517 -9.877 -19.708 1.00 92.88 89 PHE A CA 1
ATOM 728 C C . PHE A 1 89 ? -3.880 -11.085 -19.013 1.00 92.88 89 PHE A C 1
ATOM 730 O O . PHE A 1 89 ? -4.264 -12.221 -19.283 1.00 92.88 89 PHE A O 1
ATOM 737 N N . ALA A 1 90 ? -2.960 -10.853 -18.073 1.00 90.38 90 ALA A N 1
ATOM 738 C CA . ALA A 1 90 ? -2.347 -11.929 -17.303 1.00 90.38 90 ALA A CA 1
ATOM 739 C C . ALA A 1 90 ? -3.374 -12.718 -16.471 1.00 90.38 90 ALA A C 1
ATOM 741 O O . ALA A 1 90 ? -3.261 -13.937 -16.384 1.00 90.38 90 ALA A O 1
ATOM 742 N N . LEU A 1 91 ? -4.380 -12.045 -15.901 1.00 90.88 91 LEU A N 1
ATOM 743 C CA . LEU A 1 91 ? -5.446 -12.667 -15.115 1.00 90.88 91 LEU A CA 1
ATOM 744 C C . LEU A 1 91 ? -6.397 -13.499 -15.988 1.00 90.88 91 LEU A C 1
ATOM 746 O O . LEU A 1 91 ? -6.740 -14.613 -15.613 1.00 90.88 91 LEU A O 1
ATOM 750 N N . VAL A 1 92 ? -6.806 -12.975 -17.149 1.00 93.25 92 VAL A N 1
ATOM 751 C CA . VAL A 1 92 ? -7.786 -13.627 -18.038 1.00 93.25 92 VAL A CA 1
ATOM 752 C C . VAL A 1 92 ? -7.160 -14.763 -18.847 1.00 93.25 92 VAL A C 1
ATOM 754 O O . VAL A 1 92 ? -7.743 -15.835 -18.962 1.00 93.25 92 VAL A O 1
ATOM 757 N N . PHE A 1 93 ? -5.968 -14.549 -19.408 1.00 93.94 93 PHE A N 1
ATOM 758 C CA . PHE A 1 93 ? -5.333 -15.504 -20.323 1.00 93.94 93 PHE A CA 1
ATOM 759 C C . PHE A 1 93 ? -4.264 -16.374 -19.650 1.00 93.94 93 PHE A C 1
ATOM 761 O O . PHE A 1 93 ? -3.657 -17.222 -20.305 1.00 93.94 93 PHE A O 1
ATOM 768 N N . GLY A 1 94 ? -3.959 -16.134 -18.370 1.00 87.56 94 GLY A N 1
ATOM 769 C CA . GLY A 1 94 ? -2.856 -16.794 -17.662 1.00 87.56 94 GLY A CA 1
ATOM 770 C C . GLY A 1 94 ? -1.468 -16.465 -18.232 1.00 87.56 94 GLY A C 1
ATOM 771 O O . GLY A 1 94 ? -0.470 -17.064 -17.830 1.00 87.56 94 GLY A O 1
ATOM 772 N N . ARG A 1 95 ? -1.387 -15.536 -19.194 1.00 86.31 95 ARG A N 1
ATOM 773 C CA . ARG A 1 95 ? -0.165 -15.121 -19.887 1.00 86.31 95 ARG A CA 1
ATOM 774 C C . ARG A 1 95 ? -0.143 -13.603 -19.975 1.00 86.31 95 ARG A C 1
ATOM 776 O O . ARG A 1 95 ? -1.024 -12.994 -20.574 1.00 86.31 95 ARG A O 1
ATOM 783 N N . GLY A 1 96 ? 0.864 -12.997 -19.355 1.00 83.62 96 GLY A N 1
ATOM 784 C CA . GLY A 1 96 ? 1.144 -11.578 -19.539 1.00 83.62 96 GLY A CA 1
ATOM 785 C C . GLY A 1 96 ? 1.913 -11.338 -20.842 1.00 83.62 96 GLY A C 1
ATOM 786 O O . GLY A 1 96 ? 2.567 -12.260 -21.342 1.00 83.62 96 GLY A O 1
ATOM 787 N N . PRO A 1 97 ? 1.889 -10.104 -21.375 1.00 83.25 97 PRO A N 1
ATOM 788 C CA . PRO A 1 97 ? 2.904 -9.639 -22.313 1.00 83.25 97 PRO A CA 1
ATOM 789 C C . PRO A 1 97 ? 4.301 -10.034 -21.820 1.00 83.25 97 PRO A C 1
ATOM 791 O O . PRO A 1 97 ? 4.550 -10.043 -20.613 1.00 83.25 97 PRO A O 1
ATOM 794 N N . GLY A 1 98 ? 5.208 -10.369 -22.737 1.00 83.25 98 GLY A N 1
ATOM 795 C CA . GLY A 1 98 ? 6.573 -10.729 -22.366 1.00 83.25 98 GLY A CA 1
ATOM 796 C C . GLY A 1 98 ? 7.207 -9.678 -21.440 1.00 83.25 98 GLY A C 1
ATOM 797 O O . GLY A 1 98 ? 6.874 -8.488 -21.514 1.00 83.25 98 GLY A O 1
ATOM 798 N N . PRO A 1 99 ? 8.093 -10.092 -20.525 1.00 83.62 99 PRO A N 1
ATOM 799 C CA . PRO A 1 99 ? 8.805 -9.150 -19.679 1.00 83.62 99 PRO A CA 1
ATOM 800 C C . PRO A 1 99 ? 9.610 -8.164 -20.538 1.00 83.62 99 PRO A C 1
ATOM 802 O O . PRO A 1 99 ? 10.117 -8.496 -21.607 1.00 83.62 99 PRO A O 1
ATOM 805 N N . GLN A 1 100 ? 9.688 -6.923 -20.068 1.00 84.75 100 GLN A N 1
ATOM 806 C CA . GLN A 1 100 ? 10.352 -5.847 -20.790 1.00 84.75 100 GLN A CA 1
ATOM 807 C C . GLN A 1 100 ? 11.855 -5.946 -20.548 1.00 84.75 100 GLN A C 1
ATOM 809 O O . GLN A 1 100 ? 12.276 -6.037 -19.397 1.00 84.75 100 GLN A O 1
ATOM 814 N N . THR A 1 101 ? 12.635 -5.920 -21.624 1.00 87.25 101 THR A N 1
ATOM 815 C CA . THR A 1 101 ? 14.095 -5.819 -21.546 1.00 87.25 101 THR A CA 1
ATOM 816 C C . THR A 1 101 ? 14.465 -4.342 -21.560 1.00 87.25 101 THR A C 1
ATOM 818 O O . THR A 1 101 ? 13.940 -3.599 -22.392 1.00 87.25 101 THR A O 1
ATOM 821 N N . ILE A 1 102 ? 15.314 -3.915 -20.626 1.00 86.50 102 ILE A N 1
ATOM 822 C CA . ILE A 1 102 ? 15.836 -2.543 -20.576 1.00 86.50 102 ILE A CA 1
ATOM 823 C C . ILE A 1 102 ? 17.285 -2.593 -21.057 1.00 86.50 102 ILE A C 1
ATOM 825 O O . ILE A 1 102 ? 18.122 -3.247 -20.430 1.00 86.50 102 ILE A O 1
ATOM 829 N N . ASP A 1 103 ? 17.558 -1.926 -22.177 1.00 87.44 103 ASP A N 1
ATOM 830 C CA . ASP A 1 103 ? 18.906 -1.791 -22.733 1.00 87.44 103 ASP A CA 1
ATOM 831 C C . ASP A 1 103 ? 19.681 -0.711 -21.948 1.00 87.44 103 ASP A C 1
ATOM 833 O O . ASP A 1 103 ? 19.136 0.382 -21.748 1.00 87.44 103 ASP A O 1
ATOM 837 N N . PRO A 1 104 ? 20.936 -0.962 -21.521 1.00 84.56 104 PRO A N 1
ATOM 838 C CA . PRO A 1 104 ? 21.807 0.049 -20.914 1.00 84.56 104 PRO A CA 1
ATOM 839 C C . PRO A 1 104 ? 21.842 1.391 -21.659 1.00 84.56 104 PRO A C 1
ATOM 841 O O . PRO A 1 104 ? 21.868 2.452 -21.032 1.00 84.56 104 PRO A O 1
ATOM 844 N N . LYS A 1 105 ? 21.798 1.373 -22.998 1.00 84.56 105 LYS A N 1
ATOM 845 C CA . LYS A 1 105 ? 21.876 2.599 -23.810 1.00 84.56 105 LYS A CA 1
ATOM 846 C C . LYS A 1 105 ? 20.668 3.514 -23.624 1.00 84.56 105 LYS A C 1
ATOM 848 O O . LYS A 1 105 ? 20.833 4.729 -23.550 1.00 84.56 105 LYS A O 1
ATOM 853 N N . GLN A 1 106 ? 19.473 2.941 -23.460 1.00 80.38 106 GLN A N 1
ATOM 854 C CA . GLN A 1 106 ? 18.243 3.716 -23.252 1.00 80.38 106 GLN A CA 1
ATOM 855 C C . GLN A 1 106 ? 18.323 4.567 -21.983 1.00 80.38 106 GLN A C 1
ATOM 857 O O . GLN A 1 106 ? 17.824 5.690 -21.947 1.00 80.38 106 GLN A O 1
ATOM 862 N N . TRP A 1 107 ? 18.971 4.052 -20.937 1.00 78.75 107 TRP A N 1
ATOM 863 C CA . TRP A 1 107 ? 19.135 4.789 -19.691 1.00 78.75 107 TRP A CA 1
ATOM 864 C C . TRP A 1 107 ? 20.135 5.943 -19.821 1.00 78.75 107 TRP A C 1
ATOM 866 O O . TRP A 1 107 ? 19.854 7.053 -19.360 1.00 78.75 107 TRP A O 1
ATOM 876 N N . ALA A 1 108 ? 21.261 5.709 -20.499 1.00 78.62 108 ALA A N 1
ATOM 877 C CA . ALA A 1 108 ? 22.258 6.744 -20.756 1.00 78.62 108 ALA A CA 1
ATOM 878 C C . ALA A 1 108 ? 21.671 7.920 -21.561 1.00 78.62 108 ALA A C 1
ATOM 880 O O . ALA A 1 108 ? 21.881 9.080 -21.203 1.00 78.62 108 ALA A O 1
ATOM 881 N N . GLU A 1 109 ? 20.868 7.631 -22.589 1.00 79.81 109 GLU A N 1
ATOM 882 C CA . GLU A 1 109 ? 20.191 8.647 -23.408 1.00 79.81 109 GLU A CA 1
ATOM 883 C C . GLU A 1 109 ? 19.159 9.457 -22.610 1.00 79.81 109 GLU A C 1
ATOM 885 O O . GLU A 1 109 ? 19.104 10.684 -22.706 1.00 79.81 109 GLU A O 1
ATOM 890 N N . VAL A 1 110 ? 18.356 8.792 -21.772 1.00 77.00 110 VAL A N 1
ATOM 891 C CA . VAL A 1 110 ? 17.385 9.460 -20.891 1.00 77.00 110 VAL A CA 1
ATOM 892 C C . VAL A 1 110 ? 18.078 10.414 -19.920 1.00 77.00 110 VAL A C 1
ATOM 894 O O . VAL A 1 110 ? 17.588 11.521 -19.689 1.00 77.00 110 VAL A O 1
ATOM 897 N N . LYS A 1 111 ? 19.215 9.999 -19.355 1.00 72.50 111 LYS A N 1
ATOM 898 C CA . LYS A 1 111 ? 19.995 10.808 -18.414 1.00 72.50 111 LYS A CA 1
ATOM 899 C C . LYS A 1 111 ? 20.609 12.028 -19.099 1.00 72.50 111 LYS A C 1
ATOM 901 O O . LYS A 1 111 ? 20.519 13.116 -18.545 1.00 72.50 111 LYS A O 1
ATOM 906 N N . ALA A 1 112 ? 21.144 11.858 -20.310 1.00 73.25 112 ALA A N 1
ATOM 907 C CA . ALA A 1 112 ? 21.695 12.951 -21.112 1.00 73.25 112 ALA A CA 1
ATOM 908 C C . ALA A 1 112 ? 20.636 14.002 -21.493 1.00 73.25 112 ALA A C 1
ATOM 910 O O . ALA A 1 112 ? 20.929 15.192 -21.529 1.00 73.25 112 ALA A O 1
ATOM 911 N N . ASN A 1 113 ? 19.394 13.573 -21.729 1.00 70.50 113 ASN A N 1
ATOM 912 C CA . ASN A 1 113 ? 18.294 14.465 -22.107 1.00 70.50 113 ASN A CA 1
ATOM 913 C C . ASN A 1 113 ? 17.584 15.118 -20.911 1.00 70.50 113 ASN A C 1
ATOM 915 O O . ASN A 1 113 ? 16.840 16.091 -21.068 1.00 70.50 113 ASN A O 1
ATOM 919 N N . ALA A 1 114 ? 17.764 14.588 -19.703 1.00 67.94 114 ALA A N 1
ATOM 920 C CA . ALA A 1 114 ? 17.136 15.130 -18.516 1.00 67.94 114 ALA A CA 1
ATOM 921 C C . ALA A 1 114 ? 18.001 16.251 -17.920 1.00 67.94 114 ALA A C 1
ATOM 923 O O . ALA A 1 114 ? 18.778 16.000 -17.011 1.00 67.94 114 ALA A O 1
ATOM 924 N N . ASN A 1 115 ? 17.733 17.513 -18.279 1.00 60.06 115 ASN A N 1
ATOM 925 C CA . ASN A 1 115 ? 18.228 18.711 -17.558 1.00 60.06 115 ASN A CA 1
ATOM 926 C C . ASN A 1 115 ? 17.882 18.727 -16.042 1.00 60.06 115 ASN A C 1
ATOM 928 O O . ASN A 1 115 ? 18.260 19.634 -15.310 1.00 60.06 115 ASN A O 1
ATOM 932 N N . ASN A 1 116 ? 17.133 17.730 -15.558 1.00 58.59 116 ASN A N 1
ATOM 933 C CA . ASN A 1 116 ? 16.829 17.474 -14.151 1.00 58.59 116 ASN A CA 1
ATOM 934 C C . ASN A 1 116 ? 17.775 16.451 -13.485 1.00 58.59 116 ASN A C 1
ATOM 936 O O . ASN A 1 116 ? 17.576 16.153 -12.302 1.00 58.59 116 ASN A O 1
ATOM 940 N N . SER A 1 117 ? 18.759 15.880 -14.196 1.00 61.34 117 SER A N 1
ATOM 941 C CA . SER A 1 117 ? 19.715 14.925 -13.612 1.00 61.34 117 SER A CA 1
ATOM 942 C C . SER A 1 117 ? 20.485 15.553 -12.464 1.00 61.34 117 SER A C 1
ATOM 944 O O . SER A 1 117 ? 20.648 14.910 -11.433 1.00 61.34 117 SER A O 1
ATOM 946 N N . ASP A 1 118 ? 20.860 16.823 -12.596 1.00 69.56 118 ASP A N 1
ATOM 947 C CA . ASP A 1 118 ? 21.714 17.518 -11.632 1.00 69.56 118 ASP A CA 1
ATOM 948 C C . ASP A 1 118 ? 21.003 17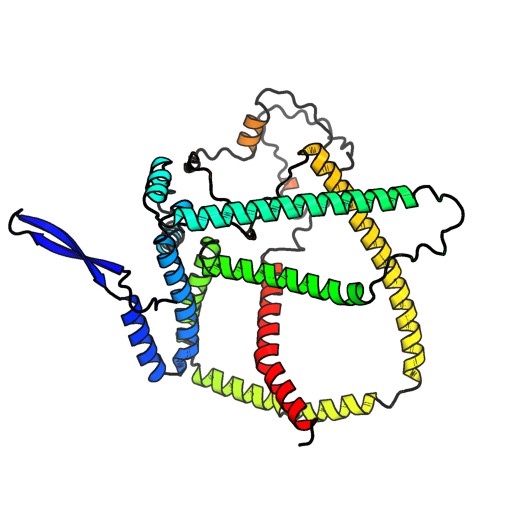.719 -10.297 1.00 69.56 118 ASP A C 1
ATOM 950 O O . ASP A 1 118 ? 21.574 17.492 -9.232 1.00 69.56 118 ASP A O 1
ATOM 954 N N . TYR A 1 119 ? 19.708 18.046 -10.334 1.00 70.06 119 TYR A N 1
ATOM 955 C CA . TYR A 1 119 ? 18.896 18.152 -9.124 1.00 70.06 119 TYR A CA 1
ATOM 956 C C . TYR A 1 119 ? 18.798 16.809 -8.387 1.00 70.06 119 TYR A C 1
ATOM 958 O O . TYR A 1 119 ? 18.911 16.751 -7.159 1.00 70.06 119 TYR A O 1
ATOM 966 N N . TRP A 1 120 ? 18.591 15.717 -9.128 1.00 62.56 120 TRP A N 1
ATOM 967 C CA . TRP A 1 120 ? 18.491 14.383 -8.543 1.00 62.56 120 TRP A CA 1
ATOM 968 C C . TRP A 1 120 ? 19.834 13.870 -8.039 1.00 62.56 120 TRP A C 1
ATOM 970 O O . TRP A 1 120 ? 19.890 13.375 -6.916 1.00 62.56 120 TRP A O 1
ATOM 980 N N . GLN A 1 121 ? 20.910 14.049 -8.800 1.00 74.00 121 GLN A N 1
ATOM 981 C CA . GLN A 1 121 ? 22.266 13.700 -8.382 1.00 74.00 121 GLN A CA 1
ATOM 982 C C . GLN A 1 121 ? 22.662 14.472 -7.125 1.00 74.00 121 GLN A C 1
ATOM 984 O O . GLN A 1 121 ? 23.046 13.858 -6.134 1.00 74.00 121 GLN A O 1
ATOM 989 N N . ALA A 1 122 ? 22.440 15.789 -7.085 1.00 79.62 122 ALA A N 1
ATOM 990 C CA . ALA A 1 122 ? 22.717 16.602 -5.900 1.00 79.62 122 ALA A CA 1
ATOM 991 C C . ALA A 1 122 ? 21.885 16.185 -4.676 1.00 79.62 122 ALA A C 1
ATOM 993 O O . ALA A 1 122 ? 22.278 16.434 -3.533 1.00 79.62 122 ALA A O 1
ATOM 994 N N . ARG A 1 123 ? 20.709 15.584 -4.886 1.00 72.00 123 ARG A N 1
ATOM 995 C CA . ARG A 1 123 ? 19.878 15.032 -3.812 1.00 72.00 123 ARG A CA 1
ATOM 996 C C . ARG A 1 123 ? 20.369 13.661 -3.348 1.00 72.00 123 ARG A C 1
ATOM 998 O O . ARG A 1 123 ? 20.307 13.406 -2.148 1.00 72.00 123 ARG A O 1
ATOM 1005 N N . VAL A 1 124 ? 20.826 12.807 -4.265 1.00 72.94 124 VAL A N 1
ATOM 1006 C CA . VAL A 1 124 ? 21.412 11.493 -3.954 1.00 72.94 124 VAL A CA 1
ATOM 1007 C C . VAL A 1 124 ? 22.715 11.676 -3.185 1.00 72.94 124 VAL A C 1
ATOM 1009 O O . VAL A 1 124 ? 22.809 11.165 -2.077 1.00 72.94 124 VAL A O 1
ATOM 1012 N N . VAL A 1 125 ? 23.634 12.514 -3.673 1.00 85.12 125 VAL A N 1
ATOM 1013 C CA . VAL A 1 125 ? 24.906 12.821 -2.992 1.00 85.12 125 VAL A CA 1
ATOM 1014 C C . VAL A 1 125 ? 24.657 13.339 -1.573 1.00 85.12 125 VAL A C 1
ATOM 1016 O O . VAL A 1 125 ? 25.170 12.780 -0.610 1.00 85.12 125 VAL A O 1
ATOM 1019 N N . ARG A 1 126 ? 23.752 14.315 -1.399 1.00 84.19 126 ARG A N 1
ATOM 1020 C CA . ARG A 1 126 ? 23.369 14.801 -0.058 1.00 84.19 126 ARG A CA 1
ATOM 1021 C C . ARG A 1 126 ? 22.733 13.726 0.825 1.00 84.19 126 ARG A C 1
ATOM 1023 O O . ARG A 1 126 ? 22.820 13.808 2.050 1.00 84.19 126 ARG A O 1
ATOM 1030 N N . ALA A 1 127 ? 22.016 12.766 0.244 1.00 72.69 127 ALA A N 1
ATOM 1031 C CA . ALA A 1 127 ? 21.421 11.668 0.998 1.00 72.69 127 ALA A CA 1
ATOM 1032 C C . ALA A 1 127 ? 22.477 10.639 1.422 1.00 72.69 127 ALA A C 1
ATOM 1034 O O . ALA A 1 127 ? 22.404 10.162 2.553 1.00 72.69 127 ALA A O 1
ATOM 1035 N N . GLU A 1 128 ? 23.447 10.346 0.555 1.00 78.19 128 GLU A N 1
ATOM 1036 C CA . GLU A 1 128 ? 24.589 9.473 0.826 1.00 78.19 128 GLU A CA 1
ATOM 1037 C C . GLU A 1 128 ? 25.513 10.070 1.883 1.00 78.19 128 GLU A C 1
ATOM 1039 O O . GLU A 1 128 ? 25.840 9.388 2.847 1.00 78.19 128 GLU A O 1
ATOM 1044 N N . GLU A 1 129 ? 25.862 11.353 1.782 1.00 90.94 129 GLU A N 1
ATOM 1045 C CA . GLU A 1 129 ? 26.642 12.061 2.805 1.00 90.94 129 GLU A CA 1
ATOM 1046 C C . GLU A 1 129 ? 25.944 12.007 4.166 1.00 90.94 129 GLU A C 1
ATOM 1048 O O . GLU A 1 129 ? 26.542 11.607 5.160 1.00 90.94 129 GLU A O 1
ATOM 1053 N N . LYS A 1 130 ? 24.635 12.293 4.209 1.00 83.62 130 LYS A N 1
ATOM 1054 C CA . LYS A 1 130 ? 23.834 12.170 5.439 1.00 83.62 130 LYS A CA 1
ATOM 1055 C C . LYS A 1 130 ? 23.667 10.735 5.930 1.00 83.62 130 LYS A C 1
ATOM 1057 O O . LYS A 1 130 ? 23.242 10.540 7.071 1.00 83.62 130 LYS A O 1
ATOM 1062 N N . ALA A 1 131 ? 23.841 9.738 5.069 1.00 73.69 131 ALA A N 1
ATOM 1063 C CA . ALA A 1 131 ? 23.813 8.334 5.459 1.00 73.69 131 ALA A CA 1
ATOM 1064 C C . ALA A 1 131 ? 25.168 7.918 6.037 1.00 73.69 131 ALA A C 1
ATOM 1066 O O . ALA A 1 131 ? 25.184 7.289 7.087 1.00 73.69 131 ALA A O 1
ATOM 1067 N N . LYS A 1 132 ? 26.275 8.344 5.415 1.00 86.62 132 LYS A N 1
ATOM 1068 C CA . LYS A 1 132 ? 27.643 8.153 5.911 1.00 86.62 132 LYS A CA 1
ATOM 1069 C C . LYS A 1 132 ? 27.845 8.822 7.265 1.00 86.62 132 LYS A C 1
ATOM 1071 O O . LYS A 1 132 ? 28.245 8.144 8.197 1.00 86.62 132 LYS A O 1
ATOM 1076 N N . GLN A 1 133 ? 27.447 10.089 7.406 1.00 89.75 133 GLN A N 1
ATOM 1077 C CA . GLN A 1 133 ? 27.501 10.812 8.683 1.00 89.75 133 GLN A CA 1
ATOM 1078 C C . GLN A 1 133 ? 26.744 10.067 9.782 1.00 89.75 133 GLN A C 1
ATOM 1080 O O . GLN A 1 133 ? 27.301 9.813 10.839 1.00 89.75 133 GLN A O 1
ATOM 1085 N N . ARG A 1 134 ? 25.512 9.619 9.507 1.00 77.62 134 ARG A N 1
ATOM 1086 C CA . ARG A 1 134 ? 24.744 8.838 10.486 1.00 77.62 134 ARG A CA 1
ATOM 1087 C C . ARG A 1 134 ? 25.368 7.480 10.783 1.00 77.62 134 ARG A C 1
ATOM 1089 O O . ARG A 1 134 ? 25.306 7.040 11.917 1.00 77.62 134 ARG A O 1
ATOM 1096 N N . ALA A 1 135 ? 25.942 6.801 9.792 1.00 76.94 135 ALA A N 1
ATOM 1097 C CA . ALA A 1 135 ? 26.634 5.535 10.016 1.00 76.94 135 ALA A CA 1
ATOM 1098 C C . ALA A 1 135 ? 27.881 5.724 10.894 1.00 76.94 135 ALA A C 1
ATOM 1100 O O . ALA A 1 135 ? 28.117 4.916 11.785 1.00 76.94 135 ALA A O 1
ATOM 1101 N N . GLU A 1 136 ? 28.640 6.800 10.683 1.00 87.81 136 GLU A N 1
ATOM 1102 C CA . GLU A 1 136 ? 29.782 7.172 11.521 1.00 87.81 136 GLU A CA 1
ATOM 1103 C C . GLU A 1 136 ? 29.354 7.583 12.934 1.00 87.81 136 GLU A C 1
ATOM 1105 O O . GLU A 1 136 ? 29.981 7.146 13.894 1.00 87.81 136 GLU A O 1
ATOM 1110 N N . GLU A 1 137 ? 28.284 8.370 13.077 1.00 82.44 137 GLU A N 1
ATOM 1111 C CA . GLU A 1 137 ? 27.681 8.721 14.372 1.00 82.44 137 GLU A CA 1
ATOM 1112 C C . GLU A 1 137 ? 27.236 7.463 15.123 1.00 82.44 137 GLU A C 1
ATOM 1114 O O . GLU A 1 137 ? 27.656 7.255 16.253 1.00 82.44 137 GLU A O 1
ATOM 1119 N N . TYR A 1 138 ? 26.492 6.561 14.474 1.00 71.12 138 TYR A N 1
ATOM 1120 C CA . TYR A 1 138 ? 26.092 5.288 15.076 1.00 71.12 138 TYR A CA 1
ATOM 1121 C C . TYR A 1 138 ? 27.283 4.406 15.449 1.00 71.12 138 TYR A C 1
ATOM 1123 O O . TYR A 1 138 ? 27.227 3.714 16.462 1.00 71.12 138 TYR A O 1
ATOM 1131 N N . ARG A 1 139 ? 28.353 4.403 14.642 1.00 79.31 139 ARG A N 1
ATOM 1132 C CA . ARG A 1 139 ? 29.573 3.657 14.966 1.00 79.31 139 ARG A CA 1
ATOM 1133 C C . ARG A 1 139 ? 30.236 4.231 16.217 1.00 79.31 139 ARG A C 1
ATOM 1135 O O . ARG A 1 139 ? 30.580 3.463 17.104 1.00 79.31 139 ARG A O 1
ATOM 1142 N N . LYS A 1 140 ? 30.341 5.560 16.322 1.00 87.56 140 LYS A N 1
ATOM 1143 C CA . LYS A 1 140 ? 30.865 6.241 17.516 1.00 87.56 140 LYS A CA 1
ATOM 1144 C C . LYS A 1 140 ? 30.002 5.982 18.749 1.00 87.56 140 LYS A C 1
ATOM 1146 O O . LYS A 1 140 ? 30.547 5.609 19.772 1.00 87.56 140 LYS A O 1
ATOM 1151 N N . GLU A 1 141 ? 28.677 6.083 18.638 1.00 75.25 141 GLU A N 1
ATOM 1152 C CA . GLU A 1 141 ? 27.749 5.761 19.734 1.00 75.25 141 GLU A CA 1
ATOM 1153 C C . GLU A 1 141 ? 27.889 4.298 20.190 1.00 75.25 141 GLU A C 1
ATOM 1155 O O . GLU A 1 141 ? 27.790 4.002 21.377 1.00 75.25 141 GLU A O 1
ATOM 1160 N N . GLN A 1 142 ? 28.125 3.364 19.260 1.00 67.75 142 GLN A N 1
ATOM 1161 C CA . GLN A 1 142 ? 28.387 1.964 19.603 1.00 67.75 142 GLN A CA 1
ATOM 1162 C C . GLN A 1 142 ? 29.744 1.770 20.281 1.00 67.75 142 GLN A C 1
ATOM 1164 O O . GLN A 1 142 ? 29.821 1.012 21.242 1.00 67.75 142 GLN A O 1
ATOM 1169 N N . GLU A 1 143 ? 30.793 2.431 19.792 1.00 77.50 143 GLU A N 1
ATOM 1170 C CA . GLU A 1 143 ? 32.126 2.409 20.404 1.00 77.50 143 GLU A CA 1
ATOM 1171 C C . GLU A 1 143 ? 32.101 3.021 21.815 1.00 77.50 143 GLU A C 1
ATOM 1173 O O . GLU A 1 143 ? 32.669 2.443 22.736 1.00 77.50 143 GLU A O 1
ATOM 1178 N N . GLU A 1 144 ? 31.396 4.139 22.012 1.00 75.12 144 GLU A N 1
ATOM 1179 C CA . GLU A 1 144 ? 31.182 4.766 23.323 1.00 75.12 144 GLU A CA 1
ATOM 1180 C C . GLU A 1 144 ? 30.394 3.844 24.256 1.00 75.12 144 GLU A C 1
ATOM 1182 O O . GLU A 1 144 ? 30.830 3.602 25.376 1.00 75.12 144 GLU A O 1
ATOM 1187 N N . TYR A 1 145 ? 29.301 3.241 23.782 1.00 68.56 145 TYR A N 1
ATOM 1188 C CA . TYR A 1 145 ? 28.519 2.283 24.567 1.00 68.56 145 TYR A CA 1
ATOM 1189 C C . TYR A 1 145 ? 29.328 1.041 24.980 1.00 68.56 145 TYR A C 1
ATOM 1191 O O . TYR A 1 145 ? 29.173 0.533 26.090 1.00 68.56 145 TYR A O 1
ATOM 1199 N N . LEU A 1 146 ? 30.189 0.532 24.093 1.00 67.44 146 LEU A N 1
ATOM 1200 C CA . LEU A 1 146 ? 31.093 -0.576 24.410 1.00 67.44 146 LEU A CA 1
ATOM 1201 C C . LEU A 1 146 ? 32.169 -0.154 25.412 1.00 67.44 146 LEU A C 1
ATOM 1203 O O . LEU A 1 146 ? 32.437 -0.904 26.344 1.00 67.44 146 LEU A O 1
ATOM 1207 N N . ARG A 1 147 ? 32.727 1.053 25.271 1.00 76.56 147 ARG A N 1
ATOM 1208 C CA . ARG A 1 147 ? 33.683 1.609 26.233 1.00 76.56 147 ARG A CA 1
ATOM 1209 C C . ARG A 1 147 ? 33.051 1.792 27.615 1.00 76.56 147 ARG A C 1
ATOM 1211 O O . ARG A 1 147 ? 33.674 1.420 28.599 1.00 76.56 147 ARG A O 1
ATOM 1218 N N . GLU A 1 148 ? 31.819 2.295 27.694 1.00 68.88 148 GLU A N 1
ATOM 1219 C CA . GLU A 1 148 ? 31.066 2.391 28.954 1.00 68.88 148 GLU A CA 1
ATOM 1220 C C . GLU A 1 148 ? 30.852 1.005 29.585 1.00 68.88 148 GLU A C 1
ATOM 1222 O O . GLU A 1 148 ? 30.993 0.843 30.793 1.00 68.88 148 GLU A O 1
ATOM 1227 N N . LEU A 1 149 ? 30.544 -0.020 28.781 1.00 65.56 149 LEU A N 1
ATOM 1228 C CA . LEU A 1 149 ? 30.420 -1.402 29.260 1.00 65.56 149 LEU A CA 1
ATOM 1229 C C . LEU A 1 149 ? 31.749 -1.981 29.765 1.00 65.56 149 LEU A C 1
ATOM 1231 O O . LEU A 1 149 ? 31.741 -2.702 30.761 1.00 65.56 149 LEU A O 1
ATOM 1235 N N . GLU A 1 150 ? 32.864 -1.688 29.093 1.00 72.88 150 GLU A N 1
ATOM 1236 C CA . GLU A 1 150 ? 34.209 -2.100 29.515 1.00 72.88 150 GLU A CA 1
ATOM 1237 C C . GLU A 1 150 ? 34.632 -1.398 30.811 1.00 72.88 150 GLU A C 1
ATOM 1239 O O . GLU A 1 150 ? 35.140 -2.051 31.715 1.00 72.88 150 GLU A O 1
ATOM 1244 N N . GLU A 1 151 ? 34.343 -0.102 30.952 1.00 72.25 151 GLU A N 1
ATOM 1245 C CA . GLU A 1 151 ? 34.628 0.675 32.167 1.00 72.25 151 GLU A CA 1
ATOM 1246 C C . GLU A 1 151 ? 33.790 0.201 33.370 1.00 72.25 151 GLU A C 1
ATOM 1248 O O . GLU A 1 151 ? 34.247 0.235 34.511 1.00 72.25 151 GLU A O 1
ATOM 1253 N N . ILE A 1 152 ? 32.586 -0.328 33.123 1.00 58.69 152 ILE A N 1
ATOM 1254 C CA . ILE A 1 152 ? 31.751 -0.991 34.140 1.00 58.69 152 ILE A CA 1
ATOM 1255 C C . ILE A 1 152 ? 32.265 -2.411 34.467 1.00 58.69 152 ILE A C 1
ATOM 1257 O O . ILE A 1 152 ? 32.006 -2.926 35.556 1.00 58.69 152 ILE A O 1
ATOM 1261 N N . GLY A 1 153 ? 32.993 -3.049 33.546 1.00 43.84 153 GLY A N 1
ATOM 1262 C CA . GLY A 1 153 ? 33.416 -4.452 33.611 1.00 43.84 153 GLY A CA 1
ATOM 1263 C C . GLY A 1 153 ? 34.523 -4.784 34.617 1.00 43.84 153 GLY A C 1
ATOM 1264 O O . GLY A 1 153 ? 34.698 -5.963 34.913 1.00 43.84 153 GLY A O 1
ATOM 1265 N N . ASP A 1 154 ? 35.215 -3.787 35.174 1.00 46.28 154 ASP A N 1
ATOM 1266 C CA . ASP A 1 154 ? 36.318 -3.981 36.136 1.00 46.28 154 ASP A CA 1
ATOM 1267 C C . ASP A 1 154 ? 35.929 -3.727 37.607 1.00 46.28 154 ASP A C 1
ATOM 1269 O O . ASP A 1 154 ? 36.753 -3.860 38.512 1.00 46.28 154 ASP A O 1
ATOM 1273 N N . VAL A 1 155 ? 34.662 -3.406 37.894 1.00 45.88 155 VAL A N 1
ATOM 1274 C CA . VAL A 1 155 ? 34.163 -3.284 39.277 1.00 45.88 155 VAL A CA 1
ATOM 1275 C C . VAL A 1 155 ? 33.539 -4.614 39.698 1.00 45.88 155 VAL A C 1
ATOM 1277 O O . VAL A 1 155 ? 32.320 -4.751 39.806 1.00 45.88 155 VAL A O 1
ATOM 1280 N N . THR A 1 156 ? 34.377 -5.638 39.872 1.00 45.97 156 THR A N 1
ATOM 1281 C CA . THR A 1 156 ? 33.919 -7.000 40.184 1.00 45.97 156 THR A CA 1
ATOM 1282 C C . THR A 1 156 ? 33.460 -7.231 41.615 1.00 45.97 156 THR A C 1
ATOM 1284 O O . THR A 1 156 ? 32.858 -8.271 41.841 1.00 45.97 156 THR A O 1
ATOM 1287 N N . ASP A 1 157 ? 33.623 -6.308 42.560 1.00 46.62 157 ASP A N 1
ATOM 1288 C CA . ASP A 1 157 ? 33.205 -6.569 43.940 1.00 46.62 157 ASP A CA 1
ATOM 1289 C C . ASP A 1 157 ? 32.405 -5.388 44.532 1.00 46.62 157 ASP A C 1
ATOM 1291 O O . ASP A 1 157 ? 32.842 -4.239 44.545 1.00 46.62 157 ASP A O 1
ATOM 1295 N N . ASP A 1 158 ? 31.192 -5.706 44.999 1.00 44.41 158 ASP A N 1
ATOM 1296 C CA . ASP A 1 158 ? 30.331 -4.954 45.933 1.00 44.41 158 ASP A CA 1
ATOM 1297 C C . ASP A 1 158 ? 29.390 -3.822 45.457 1.00 44.41 158 ASP A C 1
ATOM 1299 O O . ASP A 1 158 ? 28.668 -3.253 46.275 1.00 44.41 158 ASP A O 1
ATOM 1303 N N . LEU A 1 159 ? 29.231 -3.555 44.155 1.00 43.34 159 LEU A N 1
ATOM 1304 C CA . LEU A 1 159 ? 28.328 -2.486 43.656 1.00 43.34 159 LEU A CA 1
ATOM 1305 C C . LEU A 1 159 ? 27.016 -2.963 42.997 1.00 43.34 159 LEU A C 1
ATOM 1307 O O . LEU A 1 159 ? 26.420 -2.271 42.168 1.00 43.34 159 LEU A O 1
ATOM 1311 N N . VAL A 1 160 ? 26.502 -4.123 43.418 1.00 48.53 160 VAL A N 1
ATOM 1312 C CA . VAL A 1 160 ? 25.225 -4.692 42.931 1.00 48.53 160 VAL A CA 1
ATOM 1313 C C . VAL A 1 160 ? 23.992 -3.860 43.342 1.00 48.53 160 VAL A C 1
ATOM 1315 O O . VAL A 1 160 ? 22.919 -4.040 42.767 1.00 48.53 160 VAL A O 1
ATOM 1318 N N . GLU A 1 161 ? 24.119 -2.892 44.256 1.00 50.75 161 GLU A N 1
ATOM 1319 C CA . GLU A 1 161 ? 22.970 -2.110 44.746 1.00 50.75 161 GLU A CA 1
ATOM 1320 C C . GLU A 1 161 ? 22.811 -0.696 44.146 1.00 50.75 161 GLU A C 1
ATOM 1322 O O . GLU A 1 161 ? 21.722 -0.131 44.238 1.00 50.75 161 GLU A O 1
ATOM 1327 N N . TYR A 1 162 ? 23.818 -0.140 43.450 1.00 44.78 162 TYR A N 1
ATOM 1328 C CA . TYR A 1 162 ? 23.765 1.244 42.926 1.00 44.78 162 TYR A CA 1
ATOM 1329 C C . TYR A 1 162 ? 23.909 1.408 41.402 1.00 44.78 162 TYR A C 1
ATOM 1331 O O . TYR A 1 162 ? 23.792 2.525 40.899 1.00 44.78 162 TYR A O 1
ATOM 1339 N N . SER A 1 163 ? 24.006 0.331 40.614 1.00 42.00 163 SER A N 1
ATOM 1340 C CA . SER A 1 163 ? 23.938 0.411 39.137 1.00 42.00 163 SER A CA 1
ATOM 1341 C C . SER A 1 163 ? 22.508 0.574 38.579 1.00 42.00 163 SER A C 1
ATOM 1343 O O . SER A 1 163 ? 22.228 0.325 37.406 1.00 42.00 163 SER A O 1
ATOM 1345 N N . ALA A 1 164 ? 21.602 1.126 39.394 1.00 44.34 164 ALA A N 1
ATOM 1346 C CA . ALA A 1 164 ? 20.409 1.842 38.938 1.00 44.34 164 ALA A CA 1
ATOM 1347 C C . ALA A 1 164 ? 20.747 3.190 38.256 1.00 44.34 164 ALA A C 1
ATOM 1349 O O . ALA A 1 164 ? 19.847 3.972 37.968 1.00 44.34 164 ALA A O 1
ATOM 1350 N N . GLY A 1 165 ? 22.023 3.439 37.943 1.00 41.16 165 GLY A N 1
ATOM 1351 C CA . GLY A 1 165 ? 22.516 4.478 37.039 1.00 41.16 165 GLY A CA 1
ATOM 1352 C C . GLY A 1 165 ? 22.255 4.198 35.554 1.00 41.16 165 GLY A C 1
ATOM 1353 O O . GLY A 1 165 ? 23.002 4.659 34.700 1.00 41.16 165 GLY A O 1
ATOM 1354 N N . PHE A 1 166 ? 21.163 3.505 35.210 1.00 46.97 166 PHE A N 1
ATOM 1355 C CA . PHE A 1 166 ? 20.451 3.925 34.010 1.00 46.97 166 PHE A CA 1
ATOM 1356 C C . PHE A 1 166 ? 20.036 5.362 34.308 1.00 46.97 166 PHE A C 1
ATOM 1358 O O . PHE A 1 166 ? 19.238 5.579 35.218 1.00 46.97 166 PHE A O 1
ATOM 1365 N N . GLY A 1 167 ? 20.549 6.338 33.563 1.00 47.09 167 GLY A N 1
ATOM 1366 C CA . GLY A 1 167 ? 19.853 7.606 33.397 1.00 47.09 167 GLY A CA 1
ATOM 1367 C C . GLY A 1 167 ? 18.466 7.279 32.852 1.00 47.09 167 GLY A C 1
ATOM 1368 O O . GLY A 1 167 ? 18.248 7.208 31.643 1.00 47.09 167 GLY A O 1
ATOM 1369 N N . ILE A 1 168 ? 17.538 6.943 33.750 1.00 53.84 168 ILE A N 1
ATOM 1370 C CA . ILE A 1 168 ? 16.126 6.825 33.468 1.00 53.84 168 ILE A CA 1
ATOM 1371 C C . ILE A 1 168 ? 15.750 8.269 33.232 1.00 53.84 168 ILE A C 1
ATOM 1373 O O . ILE A 1 168 ? 15.316 8.949 34.151 1.00 53.84 168 ILE A O 1
ATOM 1377 N N . ASP A 1 169 ? 15.946 8.752 32.009 1.00 61.03 169 ASP A N 1
ATOM 1378 C CA . ASP A 1 169 ? 15.124 9.834 31.518 1.00 61.03 169 ASP A CA 1
ATOM 1379 C C . ASP A 1 169 ? 13.698 9.338 31.752 1.00 61.03 169 ASP A C 1
ATOM 1381 O O . ASP A 1 169 ? 13.256 8.413 31.054 1.00 61.03 169 ASP A O 1
ATOM 1385 N N . PRO A 1 170 ? 12.960 9.875 32.743 1.00 71.06 170 PRO A N 1
ATOM 1386 C CA . PRO A 1 170 ? 11.598 9.419 32.999 1.00 71.06 170 PRO A CA 1
ATOM 1387 C C . PRO A 1 170 ? 10.756 9.615 31.732 1.00 71.06 170 PRO A C 1
ATOM 1389 O O . PRO A 1 170 ? 9.828 8.859 31.461 1.00 71.06 170 PRO A O 1
ATOM 1392 N N . ILE A 1 171 ? 11.172 10.564 30.889 1.00 79.38 171 ILE A N 1
ATOM 1393 C CA . ILE A 1 171 ? 10.654 10.827 29.556 1.00 79.38 171 ILE A CA 1
ATOM 1394 C C . ILE A 1 171 ? 10.841 9.626 28.623 1.00 79.38 171 ILE A C 1
ATOM 1396 O O . ILE A 1 171 ? 9.902 9.305 27.907 1.00 79.38 171 ILE A O 1
ATOM 1400 N N . ARG A 1 172 ? 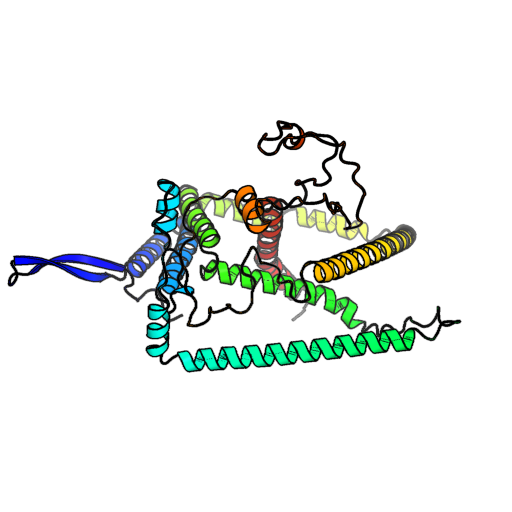11.973 8.905 28.630 1.00 76.81 172 ARG A N 1
ATOM 1401 C CA . ARG A 1 172 ? 12.218 7.771 27.716 1.00 76.81 172 ARG A CA 1
ATOM 1402 C C . ARG A 1 172 ? 11.191 6.654 27.897 1.00 76.81 172 ARG A C 1
ATOM 1404 O O . ARG A 1 172 ? 10.765 6.071 26.901 1.00 76.81 172 ARG A O 1
ATOM 1411 N N . ALA A 1 173 ? 10.740 6.402 29.127 1.00 76.19 173 ALA A N 1
ATOM 1412 C CA . ALA A 1 173 ? 9.690 5.419 29.404 1.00 76.19 173 ALA A CA 1
ATOM 1413 C C . ALA A 1 173 ? 8.350 5.781 28.730 1.00 76.19 173 ALA A C 1
ATOM 1415 O O . ALA A 1 173 ? 7.654 4.893 28.238 1.00 76.19 173 ALA A O 1
ATOM 1416 N N . TYR A 1 174 ? 8.021 7.074 28.642 1.00 82.25 174 TYR A N 1
ATOM 1417 C CA . TYR A 1 174 ? 6.815 7.567 27.964 1.00 82.25 174 TYR A CA 1
ATOM 1418 C C . TYR A 1 174 ? 7.012 7.783 26.457 1.00 82.25 174 TYR A C 1
ATOM 1420 O O . TYR A 1 174 ? 6.107 7.520 25.664 1.00 82.25 174 TYR A O 1
ATOM 1428 N N . LEU A 1 175 ? 8.193 8.243 26.042 1.00 86.56 175 LEU A N 1
ATOM 1429 C CA . LEU A 1 175 ? 8.488 8.617 24.663 1.00 86.56 175 LEU A CA 1
ATOM 1430 C C . LEU A 1 175 ? 8.741 7.389 23.785 1.00 86.56 175 LEU A C 1
ATOM 1432 O O . LEU A 1 175 ? 8.358 7.389 22.618 1.00 86.56 175 LEU A O 1
ATOM 1436 N N . PHE A 1 176 ? 9.350 6.332 24.331 1.00 80.94 176 PHE A N 1
ATOM 1437 C CA . PHE A 1 176 ? 9.705 5.139 23.563 1.00 80.94 176 PHE A CA 1
ATOM 1438 C C . PHE A 1 176 ? 8.484 4.424 22.952 1.00 80.94 176 PHE A C 1
ATOM 1440 O O . PHE A 1 176 ? 8.515 4.152 21.749 1.00 80.94 176 PHE A O 1
ATOM 1447 N N . PRO A 1 177 ? 7.368 4.192 23.677 1.00 85.44 177 PRO A N 1
ATOM 1448 C CA . PRO A 1 177 ? 6.142 3.676 23.067 1.00 85.44 177 PRO A CA 1
ATOM 1449 C C . PRO A 1 177 ? 5.613 4.578 21.947 1.00 85.44 177 PRO A C 1
ATOM 1451 O O . PRO A 1 177 ? 5.250 4.089 20.878 1.00 85.44 177 PRO A O 1
ATOM 1454 N N . ILE A 1 178 ? 5.615 5.900 22.150 1.00 89.75 178 ILE A N 1
ATOM 1455 C CA . ILE A 1 178 ? 5.154 6.866 21.141 1.00 89.75 178 ILE A CA 1
ATOM 1456 C C . ILE A 1 178 ? 6.043 6.799 19.894 1.00 89.75 178 ILE A C 1
ATOM 1458 O O . ILE A 1 178 ? 5.525 6.736 18.782 1.00 89.75 178 ILE A O 1
ATOM 1462 N N . GLN A 1 179 ? 7.366 6.741 20.058 1.00 86.62 179 GLN A N 1
ATOM 1463 C CA . GLN A 1 179 ? 8.318 6.574 18.958 1.00 86.62 179 GLN A CA 1
ATOM 1464 C C . GLN A 1 179 ? 8.098 5.257 18.205 1.00 86.62 179 GLN A C 1
ATOM 1466 O O . GLN A 1 179 ? 8.151 5.249 16.974 1.00 86.62 179 GLN A O 1
ATOM 1471 N N . GLN A 1 180 ? 7.800 4.158 18.906 1.00 83.75 180 GLN A N 1
ATOM 1472 C CA . GLN A 1 180 ? 7.454 2.886 18.269 1.00 83.75 180 GLN A CA 1
ATOM 1473 C C . GLN A 1 180 ? 6.177 3.006 17.428 1.00 83.75 180 GLN A C 1
ATOM 1475 O O . GLN A 1 180 ? 6.181 2.612 16.259 1.00 83.75 180 GLN A O 1
ATOM 1480 N N . TYR A 1 181 ? 5.112 3.605 17.971 1.00 91.12 181 TYR A N 1
ATOM 1481 C CA . TYR A 1 181 ? 3.875 3.846 17.221 1.00 91.12 181 TYR A CA 1
ATOM 1482 C C . TYR A 1 181 ? 4.100 4.768 16.023 1.00 91.12 181 TYR A C 1
ATOM 1484 O O . TYR A 1 181 ? 3.608 4.485 14.931 1.00 91.12 181 TYR A O 1
ATOM 1492 N N . LEU A 1 182 ? 4.895 5.826 16.189 1.00 91.56 182 LEU A N 1
ATOM 1493 C CA . LEU A 1 182 ? 5.242 6.747 15.112 1.00 91.56 182 LEU A CA 1
ATOM 1494 C C . LEU A 1 182 ? 6.060 6.044 14.021 1.00 91.56 182 LEU A C 1
ATOM 1496 O O . LEU A 1 182 ? 5.823 6.269 12.836 1.00 91.56 182 LEU A O 1
ATOM 1500 N N . GLY A 1 183 ? 6.978 5.152 14.401 1.00 87.62 183 GLY A N 1
ATOM 1501 C CA . GLY A 1 183 ? 7.751 4.323 13.478 1.00 87.62 183 GLY A CA 1
ATOM 1502 C C . GLY A 1 183 ? 6.860 3.383 12.666 1.00 87.62 183 GLY A C 1
ATOM 1503 O O . GLY A 1 183 ? 6.994 3.299 11.442 1.00 87.62 183 GLY A O 1
ATOM 1504 N N . VAL A 1 184 ? 5.895 2.730 13.319 1.00 88.81 184 VAL A N 1
ATOM 1505 C CA . VAL A 1 184 ? 4.889 1.887 12.654 1.00 88.81 184 VAL A CA 1
ATOM 1506 C C . VAL A 1 184 ? 4.013 2.720 11.716 1.00 88.81 184 VAL A C 1
ATOM 1508 O O . VAL A 1 184 ? 3.845 2.343 10.556 1.00 88.81 184 VAL A O 1
ATOM 1511 N N . ALA A 1 185 ? 3.518 3.874 12.165 1.00 90.31 185 ALA A N 1
ATOM 1512 C CA . ALA A 1 185 ? 2.711 4.781 11.353 1.00 90.31 185 ALA A CA 1
ATOM 1513 C C . ALA A 1 185 ? 3.484 5.297 10.129 1.00 90.31 185 ALA A C 1
ATOM 1515 O O . ALA A 1 185 ? 2.977 5.240 9.012 1.00 90.31 185 ALA A O 1
ATOM 1516 N N . CYS A 1 186 ? 4.741 5.717 10.298 1.00 91.06 186 CYS A N 1
ATOM 1517 C CA . CYS A 1 186 ? 5.610 6.127 9.194 1.00 91.06 186 CYS A CA 1
ATOM 1518 C C . CYS A 1 186 ? 5.813 5.001 8.176 1.00 91.06 186 CYS A C 1
ATOM 1520 O O . CYS A 1 186 ? 5.753 5.240 6.969 1.00 91.06 186 CYS A O 1
ATOM 1522 N N . ASN A 1 187 ? 6.034 3.771 8.647 1.00 87.88 187 ASN A N 1
ATOM 1523 C CA . ASN A 1 187 ? 6.163 2.608 7.774 1.00 87.88 187 ASN A CA 1
ATOM 1524 C C . ASN A 1 187 ? 4.864 2.339 7.001 1.00 87.88 187 ASN A C 1
ATOM 1526 O O . ASN A 1 187 ? 4.921 2.063 5.804 1.00 87.88 187 ASN A O 1
ATOM 1530 N N . TRP A 1 188 ? 3.703 2.488 7.640 1.00 91.44 188 TRP A N 1
ATOM 1531 C CA . TRP A 1 188 ? 2.403 2.376 6.976 1.00 91.44 188 TRP A CA 1
ATOM 1532 C C . TRP A 1 188 ? 2.183 3.455 5.928 1.00 91.44 188 TRP A C 1
ATOM 1534 O O . TRP A 1 188 ? 1.810 3.136 4.804 1.00 91.44 188 TRP A O 1
ATOM 1544 N N . VAL A 1 189 ? 2.474 4.714 6.251 1.00 92.44 189 VAL A N 1
ATOM 1545 C CA . VAL A 1 189 ? 2.373 5.826 5.298 1.00 92.44 189 VAL A CA 1
ATOM 1546 C C . VAL A 1 189 ? 3.261 5.578 4.079 1.00 92.44 189 VAL A C 1
ATOM 1548 O O . VAL A 1 189 ? 2.842 5.854 2.957 1.00 92.44 189 VAL A O 1
ATOM 1551 N N . ARG A 1 190 ? 4.457 5.002 4.260 1.00 92.44 190 ARG A N 1
ATOM 1552 C CA . ARG A 1 190 ? 5.318 4.598 3.136 1.00 92.44 190 ARG A CA 1
ATOM 1553 C C . ARG A 1 190 ? 4.692 3.491 2.300 1.00 92.44 190 ARG A C 1
ATOM 1555 O O . ARG A 1 190 ? 4.641 3.630 1.088 1.00 92.44 190 ARG A O 1
ATOM 1562 N N . VAL A 1 191 ? 4.173 2.433 2.921 1.00 92.44 191 VAL A N 1
ATOM 1563 C CA . VAL A 1 191 ? 3.495 1.349 2.189 1.00 92.44 191 VAL A CA 1
ATOM 1564 C C . VAL A 1 191 ? 2.294 1.892 1.408 1.00 92.44 191 VAL A C 1
ATOM 1566 O O . VAL A 1 191 ? 2.155 1.601 0.225 1.00 92.44 191 VAL A O 1
ATOM 1569 N N . VAL A 1 192 ? 1.473 2.745 2.027 1.00 94.38 192 VAL A N 1
ATOM 1570 C CA . VAL A 1 192 ? 0.330 3.398 1.372 1.00 94.38 192 VAL A CA 1
ATOM 1571 C C . VAL A 1 192 ? 0.794 4.271 0.211 1.00 94.38 192 VAL A C 1
ATOM 1573 O O . VAL A 1 192 ? 0.244 4.159 -0.880 1.00 94.38 192 VAL A O 1
ATOM 1576 N N . LYS A 1 193 ? 1.835 5.090 0.400 1.00 95.06 193 LYS A N 1
ATOM 1577 C CA . LYS A 1 193 ? 2.444 5.869 -0.683 1.00 95.06 193 LYS A CA 1
ATOM 1578 C C . LYS A 1 193 ? 2.860 4.949 -1.830 1.00 95.06 193 LYS A C 1
ATOM 1580 O O . LYS A 1 193 ? 2.495 5.236 -2.960 1.00 95.06 193 LYS A O 1
ATOM 1585 N N . ASN A 1 194 ? 3.557 3.853 -1.545 1.00 94.12 194 ASN A N 1
ATOM 1586 C CA . ASN A 1 194 ? 4.074 2.931 -2.556 1.00 94.12 194 ASN A CA 1
ATOM 1587 C C . ASN A 1 194 ? 2.940 2.215 -3.315 1.00 94.12 194 ASN A C 1
ATOM 1589 O O . ASN A 1 194 ? 3.043 1.974 -4.517 1.00 94.12 194 ASN A O 1
ATOM 1593 N N . ILE A 1 195 ? 1.818 1.937 -2.650 1.00 95.69 195 ILE A N 1
ATOM 1594 C CA . ILE A 1 195 ? 0.597 1.441 -3.299 1.00 95.69 195 ILE A CA 1
ATOM 1595 C C . ILE A 1 195 ? -0.020 2.531 -4.191 1.00 95.69 195 ILE A C 1
ATOM 1597 O O . ILE A 1 195 ? -0.318 2.276 -5.358 1.00 95.69 195 ILE A O 1
ATOM 1601 N N . LEU A 1 196 ? -0.180 3.757 -3.681 1.00 95.81 196 LEU A N 1
ATOM 1602 C CA . LEU A 1 196 ? -0.766 4.877 -4.427 1.00 95.81 196 LEU A CA 1
ATOM 1603 C C . LEU A 1 196 ? 0.085 5.281 -5.639 1.00 95.81 196 LEU A C 1
ATOM 1605 O O . LEU A 1 196 ? -0.461 5.639 -6.683 1.00 95.81 196 LEU A O 1
ATOM 1609 N N . THR A 1 197 ? 1.412 5.202 -5.524 1.00 94.50 197 THR A N 1
ATOM 1610 C CA . THR A 1 197 ? 2.356 5.487 -6.608 1.00 94.50 197 THR A CA 1
ATOM 1611 C C . THR A 1 197 ? 2.570 4.298 -7.536 1.00 94.50 197 THR A C 1
ATOM 1613 O O . THR A 1 197 ? 3.356 4.445 -8.459 1.00 94.50 197 THR A O 1
ATOM 1616 N N . TRP A 1 198 ? 1.925 3.139 -7.355 1.00 95.94 198 TRP A N 1
ATOM 1617 C CA . TRP A 1 198 ? 2.154 1.931 -8.175 1.00 95.94 198 TRP A CA 1
ATOM 1618 C C . TRP A 1 198 ? 3.583 1.371 -8.133 1.00 95.94 198 TRP A C 1
ATOM 1620 O O . TRP A 1 198 ? 4.053 0.742 -9.081 1.00 95.94 198 TRP A O 1
ATOM 1630 N N . GLU A 1 199 ? 4.288 1.572 -7.023 1.00 93.38 199 GLU A N 1
ATOM 1631 C CA . GLU A 1 199 ? 5.562 0.892 -6.763 1.00 93.38 199 GLU A CA 1
ATOM 1632 C C . GLU A 1 199 ? 5.360 -0.605 -6.595 1.00 93.38 199 GLU A C 1
ATOM 1634 O O . GLU A 1 199 ? 6.100 -1.411 -7.158 1.00 93.38 199 GLU A O 1
ATOM 1639 N N . GLU A 1 200 ? 4.312 -0.943 -5.847 1.00 93.50 200 GLU A N 1
ATOM 1640 C CA . GLU A 1 200 ? 3.842 -2.301 -5.616 1.00 93.50 200 GLU A CA 1
ATOM 1641 C C . GLU A 1 200 ? 2.700 -2.608 -6.584 1.00 93.50 200 GLU A C 1
ATOM 1643 O O . GLU A 1 200 ? 1.552 -2.813 -6.193 1.00 93.50 200 GLU A O 1
ATOM 1648 N N . SER A 1 201 ? 3.025 -2.601 -7.881 1.00 94.19 201 SER A N 1
ATOM 1649 C CA . SER A 1 201 ? 2.046 -2.681 -8.977 1.00 94.19 201 SER A CA 1
ATOM 1650 C C . SER A 1 201 ? 1.044 -3.841 -8.865 1.00 94.19 201 SER A C 1
ATOM 1652 O O . SER A 1 201 ? -0.111 -3.673 -9.242 1.00 94.19 201 SER A O 1
ATOM 1654 N N . TYR A 1 202 ? 1.439 -4.981 -8.290 1.00 93.50 202 TYR A N 1
ATOM 1655 C CA . TYR A 1 202 ? 0.539 -6.111 -8.042 1.00 93.50 202 TYR A CA 1
ATOM 1656 C C . TYR A 1 202 ? -0.531 -5.796 -6.985 1.00 93.50 202 TYR A C 1
ATOM 1658 O O . TYR A 1 202 ? -1.716 -6.039 -7.203 1.00 93.50 202 TYR A O 1
ATOM 1666 N N . ILE A 1 203 ? -0.131 -5.210 -5.852 1.00 94.06 203 ILE A N 1
ATOM 1667 C CA . ILE A 1 203 ? -1.055 -4.839 -4.772 1.00 94.06 203 ILE A CA 1
ATOM 1668 C C . ILE A 1 203 ? -1.967 -3.704 -5.245 1.00 94.06 203 ILE A C 1
ATOM 1670 O O . ILE A 1 203 ? -3.179 -3.767 -5.048 1.00 94.06 203 ILE A O 1
ATOM 1674 N N . SER A 1 204 ? -1.409 -2.701 -5.929 1.00 95.75 204 SER A N 1
ATOM 1675 C CA . SER A 1 204 ? -2.181 -1.599 -6.515 1.00 95.75 204 SER A CA 1
ATOM 1676 C C . SER A 1 204 ? -3.204 -2.095 -7.542 1.00 95.75 204 SER A C 1
ATOM 1678 O O . SER A 1 204 ? -4.342 -1.620 -7.553 1.00 95.75 204 SER A O 1
ATOM 1680 N N . PHE A 1 205 ? -2.843 -3.085 -8.366 1.00 96.25 205 PHE A N 1
ATOM 1681 C CA . PHE A 1 205 ? -3.763 -3.739 -9.299 1.00 96.25 205 PHE A CA 1
ATOM 1682 C C . PHE A 1 205 ? -4.900 -4.472 -8.581 1.00 96.25 205 PHE A C 1
ATOM 1684 O O . PHE A 1 205 ? -6.064 -4.301 -8.948 1.00 96.25 205 PHE A O 1
ATOM 1691 N N . LEU A 1 206 ? -4.592 -5.253 -7.542 1.00 95.62 206 LEU A N 1
ATOM 1692 C CA . LEU A 1 206 ? -5.620 -5.952 -6.772 1.00 95.62 206 LEU A CA 1
ATOM 1693 C C . LEU A 1 206 ? -6.581 -4.968 -6.101 1.00 95.62 206 LEU A C 1
ATOM 1695 O O . LEU A 1 206 ? -7.787 -5.143 -6.223 1.00 95.62 206 LEU A O 1
ATOM 1699 N N . ILE A 1 207 ? -6.068 -3.913 -5.462 1.00 96.00 207 ILE A N 1
ATOM 1700 C CA . ILE A 1 207 ? -6.897 -2.893 -4.800 1.00 96.00 207 ILE A CA 1
ATOM 1701 C C . ILE A 1 207 ? -7.765 -2.145 -5.816 1.00 96.00 207 ILE A C 1
ATOM 1703 O O . ILE A 1 207 ? -8.954 -1.959 -5.591 1.00 96.00 207 ILE A O 1
ATOM 1707 N N . SER A 1 208 ? -7.205 -1.731 -6.953 1.00 97.38 208 SER A N 1
ATOM 1708 C CA . SER A 1 208 ? -7.999 -1.053 -7.988 1.00 97.38 208 SER A CA 1
ATOM 1709 C C . SER A 1 208 ? -9.083 -1.967 -8.566 1.00 97.38 208 SER A C 1
ATOM 1711 O O . SER A 1 208 ? -10.226 -1.537 -8.710 1.00 97.38 208 SER A O 1
ATOM 1713 N N . THR A 1 209 ? -8.773 -3.242 -8.814 1.00 96.56 209 THR A N 1
ATOM 1714 C CA . THR A 1 209 ? -9.748 -4.232 -9.295 1.00 96.56 209 THR A CA 1
ATOM 1715 C C . THR A 1 209 ? -10.850 -4.489 -8.269 1.00 96.56 209 THR A C 1
ATOM 1717 O O . THR A 1 209 ? -12.026 -4.472 -8.629 1.00 96.56 209 THR A O 1
ATOM 1720 N N . THR A 1 210 ? -10.512 -4.671 -6.987 1.00 96.38 210 THR A N 1
ATOM 1721 C CA . THR A 1 210 ? -11.522 -4.849 -5.933 1.00 96.38 210 THR A CA 1
ATOM 1722 C C . THR A 1 210 ? -12.371 -3.600 -5.751 1.00 96.38 210 THR A C 1
ATOM 1724 O O . THR A 1 210 ? -13.575 -3.735 -5.567 1.00 96.38 210 THR A O 1
ATOM 1727 N N . CYS A 1 211 ? -11.806 -2.396 -5.881 1.00 97.56 211 CYS A N 1
ATOM 1728 C CA . CYS A 1 211 ? -12.574 -1.152 -5.890 1.00 97.56 211 CYS A CA 1
ATOM 1729 C C . CYS A 1 211 ? -13.586 -1.099 -7.046 1.00 97.56 211 CYS A C 1
ATOM 1731 O O . CYS A 1 211 ? -14.732 -0.717 -6.817 1.00 97.56 211 CYS A O 1
ATOM 1733 N N . PHE A 1 212 ? -13.218 -1.515 -8.263 1.00 97.38 212 PHE A N 1
ATOM 1734 C CA . PHE A 1 212 ? -14.161 -1.556 -9.390 1.00 97.38 212 PHE A CA 1
ATOM 1735 C C . PHE A 1 212 ? -15.251 -2.620 -9.213 1.00 97.38 212 PHE A C 1
ATOM 1737 O O . PHE A 1 212 ? -16.426 -2.329 -9.428 1.00 97.38 212 PHE A O 1
ATOM 1744 N N . VAL A 1 213 ? -14.890 -3.827 -8.767 1.00 96.25 213 VAL A N 1
ATOM 1745 C CA . VAL A 1 213 ? -15.863 -4.896 -8.479 1.00 96.25 213 VAL A CA 1
ATOM 1746 C C . VAL A 1 213 ? -16.811 -4.476 -7.356 1.00 96.25 213 VAL A C 1
ATOM 1748 O O . VAL A 1 213 ? -18.020 -4.666 -7.462 1.00 96.25 213 VAL A O 1
ATOM 1751 N N . LEU A 1 214 ? -16.278 -3.860 -6.299 1.00 95.44 214 LEU A N 1
ATOM 1752 C CA . LEU A 1 214 ? -17.073 -3.369 -5.182 1.00 95.44 214 LEU A CA 1
ATOM 1753 C C . LEU A 1 214 ? -17.986 -2.228 -5.623 1.00 95.44 214 LEU A C 1
ATOM 1755 O O . LEU A 1 214 ? -19.156 -2.253 -5.276 1.00 95.44 214 LEU A O 1
ATOM 1759 N N . SER A 1 215 ? -17.504 -1.282 -6.433 1.00 97.06 215 SER A N 1
ATOM 1760 C CA . SER A 1 215 ? -18.331 -0.222 -7.024 1.00 97.06 215 SER A CA 1
ATOM 1761 C C . SER A 1 215 ? -19.513 -0.785 -7.816 1.00 97.06 215 SER A C 1
ATOM 1763 O O . SER A 1 215 ? -20.640 -0.316 -7.638 1.00 97.06 215 SER A O 1
ATOM 1765 N N . PHE A 1 216 ? -19.274 -1.824 -8.622 1.00 96.69 216 PHE A N 1
ATOM 1766 C CA . PHE A 1 216 ? -20.316 -2.512 -9.378 1.00 96.69 216 PHE A CA 1
ATOM 1767 C C . PHE A 1 216 ? -21.309 -3.247 -8.468 1.00 96.69 216 PHE A C 1
ATOM 1769 O O . PHE A 1 216 ? -22.511 -3.123 -8.656 1.00 96.69 216 PHE A O 1
ATOM 1776 N N . ALA A 1 217 ? -20.847 -3.962 -7.440 1.00 95.94 217 ALA A N 1
ATOM 1777 C CA . ALA A 1 217 ? -21.739 -4.633 -6.489 1.00 95.94 217 ALA A CA 1
ATOM 1778 C C . ALA A 1 217 ? -22.586 -3.629 -5.681 1.00 95.94 217 ALA A C 1
ATOM 1780 O O . ALA A 1 217 ? -23.795 -3.794 -5.530 1.00 95.94 217 ALA A O 1
ATOM 1781 N N . VAL A 1 218 ? -21.948 -2.558 -5.204 1.00 95.12 218 VAL A N 1
ATOM 1782 C CA . VAL A 1 218 ? -22.539 -1.450 -4.439 1.00 95.12 218 VAL A CA 1
ATOM 1783 C C . VAL A 1 218 ? -23.568 -0.683 -5.264 1.00 95.12 218 VAL A C 1
ATOM 1785 O O . VAL A 1 218 ? -24.523 -0.172 -4.691 1.00 95.12 218 VAL A O 1
ATOM 1788 N N . PHE A 1 219 ? -23.418 -0.622 -6.588 1.00 96.38 219 PHE A N 1
ATOM 1789 C CA . PHE A 1 219 ? -24.373 0.034 -7.484 1.00 96.38 219 PHE A CA 1
ATOM 1790 C C . PHE A 1 219 ? -25.787 -0.568 -7.403 1.00 96.38 219 PHE A C 1
ATOM 1792 O O . PHE A 1 219 ? -26.765 0.161 -7.531 1.00 96.38 219 PHE A O 1
ATOM 1799 N N . PHE A 1 220 ? -25.911 -1.873 -7.135 1.00 96.50 220 PHE A N 1
ATOM 1800 C CA . PHE A 1 220 ? -27.213 -2.546 -7.025 1.00 96.50 220 PHE A CA 1
ATOM 1801 C C . PHE A 1 220 ? -27.872 -2.406 -5.647 1.00 96.50 220 PHE A C 1
ATOM 1803 O O . PHE A 1 220 ? -29.022 -2.808 -5.472 1.00 96.50 220 PHE A O 1
ATOM 1810 N N . ILE A 1 221 ? -27.163 -1.861 -4.655 1.00 95.00 221 ILE A N 1
ATOM 1811 C CA . ILE A 1 221 ? -27.684 -1.716 -3.296 1.00 95.00 221 ILE A CA 1
ATOM 1812 C C . ILE A 1 221 ? -28.489 -0.409 -3.208 1.00 95.00 221 ILE A C 1
ATOM 1814 O O . ILE A 1 221 ? -27.959 0.653 -3.537 1.00 95.00 221 ILE A O 1
ATOM 1818 N N . PRO A 1 222 ? -29.747 -0.434 -2.726 1.00 94.62 222 PRO A N 1
ATOM 1819 C CA . PRO A 1 222 ? -30.551 0.773 -2.547 1.00 94.62 222 PRO A CA 1
ATOM 1820 C C . PRO A 1 222 ? -30.056 1.591 -1.339 1.00 94.62 222 PRO A C 1
ATOM 1822 O O . PRO A 1 222 ? -30.592 1.495 -0.231 1.00 94.62 222 PRO A O 1
ATOM 1825 N N . TRP A 1 223 ? -29.024 2.414 -1.547 1.00 91.62 223 TRP A N 1
ATOM 1826 C CA . TRP A 1 223 ? -28.351 3.173 -0.484 1.00 91.62 223 TRP A CA 1
ATOM 1827 C C . TRP A 1 223 ? -29.254 4.138 0.270 1.00 91.62 223 TRP A C 1
ATOM 1829 O O . TRP A 1 223 ? -29.032 4.325 1.464 1.00 91.62 223 TRP A O 1
ATOM 1839 N N . ALA A 1 224 ? -30.304 4.672 -0.357 1.00 91.25 224 ALA A N 1
ATOM 1840 C CA . ALA A 1 224 ? -31.310 5.481 0.329 1.00 91.25 224 ALA A CA 1
ATOM 1841 C C . ALA A 1 224 ? -31.869 4.769 1.575 1.00 91.25 224 ALA A C 1
ATOM 1843 O O . ALA A 1 224 ? -31.990 5.362 2.650 1.00 91.25 224 ALA A O 1
ATOM 1844 N N . LEU A 1 225 ? -32.164 3.468 1.452 1.00 93.19 225 LEU A N 1
ATOM 1845 C CA . LEU A 1 225 ? -32.654 2.660 2.566 1.00 93.19 225 LEU A CA 1
ATOM 1846 C C . LEU A 1 225 ? -31.548 2.441 3.596 1.00 93.19 225 LEU A C 1
ATOM 1848 O O . LEU A 1 225 ? -31.767 2.690 4.780 1.00 93.19 225 LEU A O 1
ATOM 1852 N N . CYS A 1 226 ? -30.355 2.029 3.160 1.00 92.56 226 CYS A N 1
ATOM 1853 C CA . CYS A 1 226 ? -29.231 1.784 4.061 1.00 92.56 226 CYS A CA 1
ATOM 1854 C C . CYS A 1 226 ? -28.856 3.032 4.868 1.00 92.56 226 CYS A C 1
ATOM 1856 O O . CYS A 1 226 ? -28.750 2.936 6.083 1.00 92.56 226 CYS A O 1
ATOM 1858 N N . ILE A 1 227 ? -28.723 4.197 4.229 1.00 89.19 227 ILE A N 1
ATOM 1859 C CA . ILE A 1 227 ? -28.375 5.471 4.876 1.00 89.19 227 ILE A CA 1
ATOM 1860 C C . ILE A 1 227 ? -29.457 5.880 5.880 1.00 89.19 227 ILE A C 1
ATOM 1862 O O . ILE A 1 227 ? -29.150 6.276 7.004 1.00 89.19 227 ILE A O 1
ATOM 1866 N N . LYS A 1 228 ? -30.737 5.739 5.518 1.00 93.12 228 LYS A N 1
ATOM 1867 C CA . LYS A 1 228 ? -31.847 6.029 6.433 1.00 93.12 228 LYS A CA 1
ATOM 1868 C C . LYS A 1 228 ? -31.807 5.130 7.672 1.00 93.12 228 LYS A C 1
ATOM 1870 O O . LYS A 1 228 ? -31.998 5.612 8.789 1.00 93.12 228 LYS A O 1
ATOM 1875 N N . TRP A 1 229 ? -31.549 3.836 7.491 1.00 95.81 229 TRP A N 1
ATOM 1876 C CA . TRP A 1 229 ? -31.458 2.881 8.596 1.00 95.81 229 TRP A CA 1
ATOM 1877 C C . TRP A 1 229 ? -30.196 3.070 9.440 1.00 95.81 229 TRP A C 1
ATOM 1879 O O . TRP A 1 229 ? -30.300 3.043 10.664 1.00 95.81 229 TRP A O 1
ATOM 1889 N N . THR A 1 230 ? -29.030 3.321 8.839 1.00 92.00 230 THR A N 1
ATOM 1890 C CA . THR A 1 230 ? -27.792 3.576 9.592 1.00 92.00 230 THR A CA 1
ATOM 1891 C C . THR A 1 230 ? -27.898 4.854 10.406 1.00 92.00 230 THR A C 1
ATOM 1893 O O . THR A 1 230 ? -27.554 4.830 11.581 1.00 92.00 230 THR A O 1
ATOM 1896 N N . LEU A 1 231 ? -28.455 5.938 9.855 1.00 92.75 231 LEU A N 1
ATOM 1897 C CA . LEU A 1 231 ? -28.730 7.158 10.620 1.00 92.75 231 LEU A CA 1
ATOM 1898 C C . LEU A 1 231 ? -29.698 6.897 11.778 1.00 92.75 231 LEU A C 1
ATOM 1900 O O . LEU A 1 231 ? -29.472 7.385 12.882 1.00 92.75 231 LEU A O 1
ATOM 1904 N N . ARG A 1 232 ? -30.739 6.081 11.571 1.00 95.69 232 ARG A N 1
ATOM 1905 C CA . ARG A 1 232 ? -31.668 5.699 12.643 1.00 95.69 232 ARG A CA 1
ATOM 1906 C C . ARG A 1 232 ? -30.969 4.924 13.758 1.00 95.69 232 ARG A C 1
ATOM 1908 O O . ARG A 1 232 ? -31.177 5.241 14.926 1.00 95.69 232 ARG A O 1
ATOM 1915 N N . ILE A 1 233 ? -30.134 3.948 13.398 1.00 94.81 233 ILE A N 1
ATOM 1916 C CA . ILE A 1 233 ? -29.335 3.172 14.353 1.00 94.81 233 ILE A CA 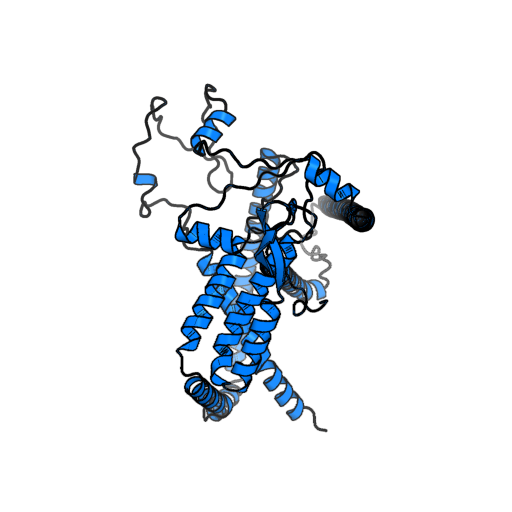1
ATOM 1917 C C . ILE A 1 233 ? -28.350 4.088 15.073 1.00 94.81 233 ILE A C 1
ATOM 1919 O O . ILE A 1 233 ? -28.267 4.005 16.285 1.00 94.81 233 ILE A O 1
ATOM 1923 N N . ILE A 1 234 ? -27.663 5.000 14.380 1.00 93.75 234 ILE A N 1
ATOM 1924 C CA . ILE A 1 234 ? -26.742 5.962 15.004 1.00 93.75 234 ILE A CA 1
ATOM 1925 C C . ILE A 1 234 ? -27.485 6.840 16.010 1.00 93.75 234 ILE A C 1
ATOM 1927 O O . ILE A 1 234 ? -27.018 6.989 17.131 1.00 93.75 234 ILE A O 1
ATOM 1931 N N . VAL A 1 235 ? -28.657 7.375 15.662 1.00 96.56 235 VAL A N 1
ATOM 1932 C CA . VAL A 1 235 ? -29.465 8.182 16.590 1.00 96.56 235 VAL A CA 1
ATOM 1933 C C . VAL A 1 235 ? -29.903 7.352 17.798 1.00 96.56 235 VAL A C 1
ATOM 1935 O O . VAL A 1 235 ? -29.799 7.821 18.925 1.00 96.56 235 VAL A O 1
ATOM 1938 N N . TRP A 1 236 ? -30.324 6.103 17.598 1.00 95.81 236 TRP A N 1
ATOM 1939 C CA . TRP A 1 236 ? -30.673 5.193 18.694 1.00 95.81 236 TRP A CA 1
ATOM 1940 C C . TRP A 1 236 ? -29.458 4.771 19.530 1.00 95.81 236 TRP A C 1
ATOM 1942 O O . TRP A 1 236 ? -29.556 4.631 20.741 1.00 95.81 236 TRP A O 1
ATOM 1952 N N . CYS A 1 237 ? -28.294 4.586 18.922 1.00 93.06 237 CYS A N 1
ATOM 1953 C CA . CYS A 1 237 ? -27.058 4.237 19.608 1.00 93.06 237 CYS A CA 1
ATOM 1954 C C . CYS A 1 237 ? -26.379 5.443 20.246 1.00 93.06 237 CYS A C 1
ATOM 1956 O O . CYS A 1 237 ? -25.564 5.220 21.116 1.00 93.06 237 CYS A O 1
ATOM 1958 N N . ALA A 1 238 ? -26.676 6.682 19.859 1.00 91.75 238 ALA A N 1
ATOM 1959 C CA . ALA A 1 238 ? -26.113 7.882 20.481 1.00 91.75 238 ALA A CA 1
ATOM 1960 C C . ALA A 1 238 ? -27.046 8.460 21.553 1.00 91.75 238 ALA A C 1
ATOM 1962 O O . ALA A 1 238 ? -26.590 8.821 22.627 1.00 91.75 238 ALA A O 1
ATOM 1963 N N . PHE A 1 239 ? -28.352 8.500 21.279 1.00 92.56 239 PHE A N 1
ATOM 1964 C CA . PHE A 1 239 ? -29.372 9.123 22.134 1.00 92.56 239 PHE A CA 1
ATOM 1965 C C . PHE A 1 239 ? -30.354 8.108 22.726 1.00 92.56 239 PHE A C 1
ATOM 1967 O O . PHE A 1 239 ? -31.445 8.460 23.172 1.00 92.56 239 PHE A O 1
ATOM 1974 N N . GLY A 1 240 ? -30.009 6.824 22.671 1.00 92.19 240 GLY A N 1
ATOM 1975 C CA . GLY A 1 240 ? -30.897 5.765 23.118 1.00 92.19 240 GLY A CA 1
ATOM 1976 C C . GLY A 1 240 ? -31.008 5.647 24.634 1.00 92.19 240 GLY A C 1
ATOM 1977 O O . GLY A 1 240 ? -30.196 6.190 25.384 1.00 92.19 240 GLY A O 1
ATOM 1978 N N . PRO A 1 241 ? -31.958 4.816 25.095 1.00 89.00 241 PRO A N 1
ATOM 1979 C CA . PRO A 1 241 ? -32.172 4.539 26.515 1.00 89.00 241 PRO A CA 1
ATOM 1980 C C . PRO A 1 241 ? -30.941 3.975 27.244 1.00 89.00 241 PRO A C 1
ATOM 1982 O O . PRO A 1 241 ? -30.868 4.047 28.467 1.00 89.00 241 PRO A O 1
ATOM 1985 N N . TRP A 1 242 ? -29.959 3.432 26.515 1.00 88.06 242 TRP A N 1
ATOM 1986 C CA . TRP A 1 242 ? -28.703 2.928 27.077 1.00 88.06 242 TRP A CA 1
ATOM 1987 C C . TRP A 1 242 ? -27.874 4.008 27.781 1.00 88.06 242 TRP A C 1
ATOM 1989 O O . TRP A 1 242 ? -27.174 3.666 28.730 1.00 88.06 242 TRP A O 1
ATOM 1999 N N . MET A 1 243 ? -28.004 5.292 27.419 1.00 85.25 243 MET A N 1
ATOM 2000 C CA . MET A 1 243 ? -27.353 6.374 28.171 1.00 85.25 243 MET A CA 1
ATOM 2001 C C . MET A 1 243 ? -27.810 6.407 29.634 1.00 85.25 243 MET A C 1
ATOM 2003 O O . MET A 1 243 ? -27.003 6.658 30.521 1.00 85.25 243 MET A O 1
ATOM 2007 N N . LYS A 1 244 ? -29.075 6.062 29.907 1.00 85.06 244 LYS A N 1
ATOM 2008 C CA . LYS A 1 244 ? -29.601 5.950 31.273 1.00 85.06 244 LYS A CA 1
ATOM 2009 C C . LYS A 1 244 ? -29.028 4.740 32.012 1.00 85.06 244 LYS A C 1
ATOM 2011 O O . LYS A 1 244 ? -28.784 4.808 33.209 1.00 85.06 244 LYS A O 1
ATOM 2016 N N . PHE A 1 245 ? -28.790 3.634 31.307 1.00 85.44 245 PHE A N 1
ATOM 2017 C CA . PHE A 1 245 ? -28.124 2.471 31.894 1.00 85.44 245 PHE A CA 1
ATOM 2018 C C . PHE A 1 245 ? -26.652 2.763 32.204 1.00 85.44 245 PHE A C 1
ATOM 2020 O O . PHE A 1 245 ? -26.188 2.396 33.278 1.00 85.44 245 PHE A O 1
ATOM 2027 N N . ALA A 1 246 ? -25.937 3.455 31.310 1.00 83.56 246 ALA A N 1
ATOM 2028 C CA . ALA A 1 246 ? -24.562 3.881 31.561 1.00 83.56 246 ALA A CA 1
ATOM 2029 C C . ALA A 1 246 ? -24.470 4.765 32.814 1.00 83.56 246 ALA A C 1
ATOM 2031 O O . ALA A 1 246 ? -23.592 4.543 33.640 1.00 83.56 246 ALA A O 1
ATOM 2032 N N . ASP A 1 247 ? -25.418 5.687 32.989 1.00 81.81 247 ASP A N 1
ATOM 2033 C CA . ASP A 1 247 ? -25.523 6.543 34.173 1.00 81.81 247 ASP A CA 1
ATOM 2034 C C . ASP A 1 247 ? -25.718 5.711 35.457 1.00 81.81 247 ASP A C 1
ATOM 2036 O O . ASP A 1 247 ? -24.917 5.777 36.388 1.00 81.81 247 ASP A O 1
ATOM 2040 N N . ILE A 1 248 ? -26.706 4.809 35.463 1.00 86.62 248 ILE A N 1
ATOM 2041 C CA . ILE A 1 248 ? -27.000 3.948 36.620 1.00 86.62 248 ILE A CA 1
ATOM 2042 C C . ILE A 1 248 ? -25.791 3.078 36.997 1.00 86.62 248 ILE A C 1
ATOM 2044 O O . ILE A 1 248 ? -25.430 3.020 38.169 1.00 86.62 248 ILE A O 1
ATOM 2048 N N . PHE A 1 249 ? -25.147 2.424 36.025 1.00 83.75 249 PHE A N 1
ATOM 2049 C CA . PHE A 1 249 ? -24.027 1.514 36.292 1.00 83.75 249 PHE A CA 1
ATOM 2050 C C . PHE A 1 249 ? -22.730 2.238 36.671 1.00 83.75 249 PHE A C 1
ATOM 2052 O O . PHE A 1 249 ? -21.967 1.732 37.498 1.00 83.75 249 PHE A O 1
ATOM 2059 N N . TYR A 1 250 ? -22.444 3.398 36.074 1.00 80.06 250 TYR A N 1
ATOM 2060 C CA . TYR A 1 250 ? -21.205 4.124 36.355 1.00 80.06 250 TYR A CA 1
ATOM 2061 C C . TYR A 1 250 ? -21.254 4.789 37.736 1.00 80.06 250 TYR A C 1
ATOM 2063 O O . TYR A 1 250 ? -20.277 4.715 38.480 1.00 80.06 250 TYR A O 1
ATOM 2071 N N . PHE A 1 251 ? -22.405 5.349 38.127 1.00 70.31 251 PHE A N 1
ATOM 2072 C CA . PHE A 1 251 ? -22.573 5.968 39.443 1.00 70.31 251 PHE A CA 1
ATOM 2073 C C . PHE A 1 251 ? -22.761 4.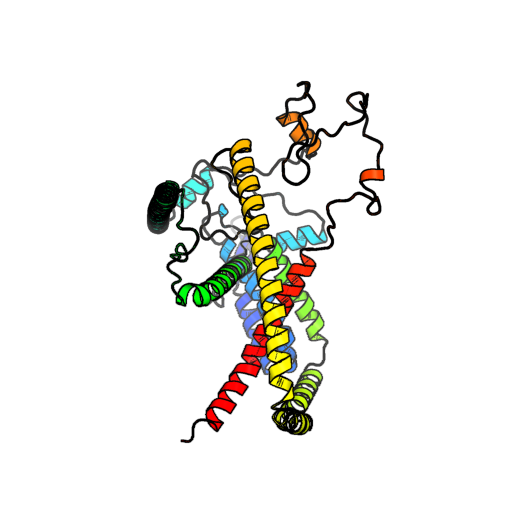951 40.577 1.00 70.31 251 PHE A C 1
ATOM 2075 O O . PHE A 1 251 ? -22.213 5.161 41.655 1.00 70.31 251 PHE A O 1
ATOM 2082 N N . SER A 1 252 ? -23.415 3.802 40.350 1.00 65.00 252 SER A N 1
ATOM 2083 C CA . SER A 1 252 ? -23.576 2.773 41.397 1.00 65.00 252 SER A CA 1
ATOM 2084 C C . SER A 1 252 ? -22.267 2.091 41.808 1.00 65.00 252 SER A C 1
ATOM 2086 O O . SER A 1 252 ? -22.195 1.444 42.848 1.00 65.00 252 SER A O 1
ATOM 2088 N N . THR A 1 253 ? -21.236 2.176 40.966 1.00 63.16 253 THR A N 1
ATOM 2089 C CA . THR A 1 253 ? -19.962 1.474 41.178 1.00 63.16 253 THR A CA 1
ATOM 2090 C C . THR A 1 253 ? -18.953 2.316 41.976 1.00 63.16 253 THR A C 1
ATOM 2092 O O . THR A 1 253 ? -17.971 1.771 42.476 1.00 63.16 253 THR A O 1
ATOM 2095 N N . LEU A 1 254 ? -19.201 3.620 42.158 1.00 60.91 254 LEU A N 1
ATOM 2096 C CA . LEU A 1 254 ? -18.321 4.531 42.905 1.00 60.91 254 LEU A CA 1
ATOM 2097 C C . LEU A 1 254 ? -18.438 4.415 44.441 1.00 60.91 254 LEU A C 1
ATOM 2099 O O . LEU A 1 254 ? -17.543 4.889 45.134 1.00 60.91 254 LEU A O 1
ATOM 2103 N N . ASP A 1 255 ? -19.467 3.740 44.969 1.00 58.34 255 ASP A N 1
ATOM 2104 C CA . ASP A 1 255 ? -19.761 3.693 46.417 1.00 58.34 255 ASP A CA 1
ATOM 2105 C C . ASP A 1 255 ? -19.089 2.547 47.205 1.00 58.34 255 ASP A C 1
ATOM 2107 O O . ASP A 1 255 ? -19.163 2.510 48.430 1.00 58.34 255 ASP A O 1
ATOM 2111 N N . ASN A 1 256 ? -18.377 1.617 46.556 1.00 57.81 256 ASN A N 1
ATOM 2112 C CA . ASN A 1 256 ? -17.692 0.512 47.248 1.00 57.81 256 ASN A CA 1
ATOM 2113 C C . ASN A 1 256 ? -16.191 0.798 47.438 1.00 57.81 256 ASN A C 1
ATOM 2115 O O . ASN A 1 256 ? -15.341 0.240 46.743 1.00 57.81 256 ASN A O 1
ATOM 2119 N N . SER A 1 257 ? -15.864 1.676 48.389 1.00 59.44 257 SER A N 1
ATOM 2120 C CA . SER A 1 257 ? -14.501 2.187 48.623 1.00 59.44 257 SER A CA 1
ATOM 2121 C C . SER A 1 257 ? -13.584 1.254 49.436 1.00 59.44 257 SER A C 1
ATOM 2123 O O . SER A 1 257 ? -12.359 1.312 49.280 1.00 59.44 257 SER A O 1
ATOM 2125 N N . ASP A 1 258 ? -14.136 0.345 50.248 1.00 65.19 258 ASP A N 1
ATOM 2126 C CA . ASP A 1 258 ? -13.331 -0.439 51.200 1.00 65.19 258 ASP A CA 1
ATOM 2127 C C . ASP A 1 258 ? -12.872 -1.814 50.677 1.00 65.19 258 ASP A C 1
ATOM 2129 O O . ASP A 1 258 ? -11.754 -2.242 50.969 1.00 65.19 258 ASP A O 1
ATOM 2133 N N . THR A 1 259 ? -13.635 -2.466 49.791 1.00 65.44 259 THR A N 1
ATOM 2134 C CA . THR A 1 259 ? -13.213 -3.727 49.130 1.00 65.44 259 THR A CA 1
ATOM 2135 C C . THR A 1 259 ? -12.202 -3.503 47.994 1.00 65.44 259 THR A C 1
ATOM 2137 O O . THR A 1 259 ? -11.531 -4.428 47.524 1.00 65.44 259 THR A O 1
ATOM 2140 N N . GLU A 1 260 ? -12.036 -2.253 47.557 1.00 71.00 260 GLU A N 1
ATOM 2141 C CA . GLU A 1 260 ? -11.159 -1.882 46.450 1.00 71.00 260 GLU A CA 1
ATOM 2142 C C . GLU A 1 260 ? -9.669 -1.909 46.840 1.00 71.00 260 GLU A C 1
ATOM 2144 O O . GLU A 1 260 ? -8.809 -2.203 46.004 1.00 71.00 260 GLU A O 1
ATOM 2149 N N . LYS A 1 261 ? -9.341 -1.638 48.113 1.00 73.25 261 LYS A N 1
ATOM 2150 C CA . LYS A 1 261 ? -7.951 -1.580 48.602 1.00 73.25 261 LYS A CA 1
ATOM 2151 C C . LYS A 1 261 ? -7.284 -2.957 48.628 1.00 73.25 261 LYS A C 1
ATOM 2153 O O . LYS A 1 261 ? -6.154 -3.092 48.153 1.00 73.25 261 LYS A O 1
ATOM 2158 N N . GLU A 1 262 ? -7.986 -3.993 49.085 1.00 76.25 262 GLU A N 1
ATOM 2159 C CA . GLU A 1 262 ? -7.469 -5.371 49.063 1.00 76.25 262 GLU A CA 1
ATOM 2160 C C . GLU A 1 262 ? -7.292 -5.883 47.630 1.00 76.25 262 GLU A C 1
ATOM 2162 O O . GLU A 1 262 ? -6.256 -6.461 47.283 1.00 76.25 262 GLU A O 1
ATOM 2167 N N . ARG A 1 263 ? -8.252 -5.575 46.748 1.00 76.75 263 ARG A N 1
ATOM 2168 C CA . ARG A 1 263 ? -8.165 -5.915 45.323 1.00 76.75 263 ARG A CA 1
ATOM 2169 C C . ARG A 1 263 ? -6.996 -5.196 44.642 1.00 76.75 263 ARG A C 1
ATOM 2171 O O . ARG A 1 263 ? -6.304 -5.805 43.826 1.00 76.75 263 ARG A O 1
ATOM 2178 N N . LYS A 1 264 ? -6.722 -3.935 45.005 1.00 80.69 264 LYS A N 1
ATOM 2179 C CA . LYS A 1 264 ? -5.556 -3.164 44.533 1.00 80.69 264 LYS A CA 1
ATOM 2180 C C . LYS A 1 264 ? -4.234 -3.800 44.973 1.00 80.69 264 LYS A C 1
ATOM 2182 O O . LYS A 1 264 ? -3.330 -3.896 44.146 1.00 80.69 264 LYS A O 1
ATOM 2187 N N . ASN A 1 265 ? -4.122 -4.286 46.209 1.00 83.12 265 ASN A N 1
ATOM 2188 C CA . ASN A 1 265 ? -2.896 -4.931 46.698 1.00 83.12 265 ASN A CA 1
ATOM 2189 C C . ASN A 1 265 ? -2.639 -6.289 46.028 1.00 83.12 265 ASN A C 1
ATOM 2191 O O . ASN A 1 265 ? -1.525 -6.533 45.562 1.00 83.12 265 ASN A O 1
ATOM 2195 N N . LYS A 1 266 ? -3.673 -7.128 45.862 1.00 86.00 266 LYS A N 1
ATOM 2196 C CA . LYS A 1 266 ? -3.551 -8.387 45.106 1.00 86.00 266 LYS A CA 1
ATOM 2197 C C . LYS A 1 266 ? -3.159 -8.136 43.645 1.00 86.00 266 LYS A C 1
ATOM 2199 O O . LYS A 1 266 ? -2.261 -8.791 43.122 1.00 86.00 266 LYS A O 1
ATOM 2204 N N . MET A 1 267 ? -3.757 -7.122 43.010 1.00 79.00 267 MET A N 1
ATOM 2205 C CA . MET A 1 267 ? -3.388 -6.715 41.650 1.00 79.00 267 MET A CA 1
ATOM 2206 C C . MET A 1 267 ? -1.951 -6.189 41.548 1.00 79.00 267 MET A C 1
ATOM 2208 O O . MET A 1 267 ? -1.316 -6.404 40.519 1.00 79.00 267 MET A O 1
ATOM 2212 N N . LYS A 1 268 ? -1.419 -5.506 42.571 1.00 86.06 268 LYS A N 1
ATOM 2213 C CA . LYS A 1 268 ? -0.014 -5.061 42.583 1.00 86.06 268 LYS A CA 1
ATOM 2214 C C . LYS A 1 268 ? 0.948 -6.251 42.605 1.00 86.06 268 LYS A C 1
ATOM 2216 O O . LYS A 1 268 ? 1.825 -6.311 41.750 1.00 86.06 268 LYS A O 1
ATOM 2221 N N . LEU A 1 269 ? 0.719 -7.236 43.477 1.00 87.94 269 LEU A N 1
ATOM 2222 C CA . LEU A 1 269 ? 1.559 -8.439 43.560 1.00 87.94 269 LEU A CA 1
ATOM 2223 C C . LEU A 1 269 ? 1.515 -9.273 42.262 1.00 87.94 269 LEU A C 1
ATOM 2225 O O . LEU A 1 269 ? 2.542 -9.729 41.755 1.00 87.94 269 LEU A O 1
ATOM 2229 N N . GLU A 1 270 ? 0.330 -9.429 41.663 1.00 87.00 270 GLU A N 1
ATOM 2230 C CA . GLU A 1 270 ? 0.182 -10.088 40.357 1.00 87.00 270 GLU A CA 1
ATOM 2231 C C . GLU A 1 270 ? 0.867 -9.307 39.221 1.00 87.00 270 GLU A C 1
ATOM 2233 O O . GLU A 1 270 ? 1.415 -9.905 38.294 1.00 87.00 270 GLU A O 1
ATOM 2238 N N . ARG A 1 271 ? 0.870 -7.969 39.272 1.00 82.00 271 ARG A N 1
ATOM 2239 C CA . ARG A 1 271 ? 1.603 -7.137 38.303 1.00 82.00 271 ARG A CA 1
ATOM 2240 C C . ARG A 1 271 ? 3.109 -7.292 38.461 1.00 82.00 271 ARG A C 1
ATOM 2242 O O . ARG A 1 271 ? 3.796 -7.396 37.452 1.00 82.00 271 ARG A O 1
ATOM 2249 N N . GLU A 1 272 ? 3.617 -7.346 39.687 1.00 87.31 272 GLU A N 1
ATOM 2250 C CA . GLU A 1 272 ? 5.047 -7.527 39.954 1.00 87.31 272 GLU A CA 1
ATOM 2251 C C . GLU A 1 272 ? 5.556 -8.888 39.475 1.00 87.31 272 GLU A C 1
ATOM 2253 O O . GLU A 1 272 ? 6.599 -8.965 38.827 1.00 87.31 272 GLU A O 1
ATOM 2258 N N . THR A 1 273 ? 4.807 -9.963 39.728 1.00 88.44 273 THR A N 1
ATOM 2259 C CA . THR A 1 273 ? 5.163 -11.313 39.253 1.00 88.44 273 THR A CA 1
ATOM 2260 C C . THR A 1 273 ? 5.153 -11.401 37.727 1.00 88.44 273 THR A C 1
ATOM 2262 O O . THR A 1 273 ? 6.128 -11.874 37.140 1.00 88.44 273 THR A O 1
ATOM 2265 N N . LYS A 1 274 ? 4.122 -10.856 37.065 1.00 85.88 274 LYS A N 1
ATOM 2266 C CA . LYS A 1 274 ? 4.070 -10.756 35.594 1.00 85.88 274 LYS A CA 1
ATOM 2267 C C . LYS A 1 274 ? 5.194 -9.891 35.032 1.00 85.88 274 LYS A C 1
ATOM 2269 O O . LYS A 1 274 ? 5.766 -10.223 33.999 1.00 85.88 274 LYS A O 1
ATOM 2274 N N . LEU A 1 275 ? 5.546 -8.801 35.711 1.00 82.50 275 LEU A N 1
ATOM 2275 C CA . LEU A 1 275 ? 6.642 -7.926 35.301 1.00 82.50 275 LEU A CA 1
ATOM 2276 C C . LEU A 1 275 ? 7.999 -8.636 35.412 1.00 82.50 275 LEU A C 1
ATOM 2278 O O . LEU A 1 275 ? 8.810 -8.524 34.494 1.00 82.50 275 LEU A O 1
ATOM 2282 N N . LYS A 1 276 ? 8.226 -9.428 36.470 1.00 86.62 276 LYS A N 1
ATOM 2283 C CA . LYS A 1 276 ? 9.421 -10.280 36.607 1.00 86.62 276 LYS A CA 1
ATOM 2284 C C . LYS A 1 276 ? 9.503 -11.327 35.491 1.00 86.62 276 LYS A C 1
ATOM 2286 O O . LYS A 1 276 ? 10.554 -11.450 34.866 1.00 86.62 276 LYS A O 1
ATOM 2291 N N . GLN A 1 277 ? 8.397 -12.011 35.189 1.00 87.81 277 GLN A N 1
ATOM 2292 C CA . GLN A 1 277 ? 8.326 -12.977 34.084 1.00 87.81 277 GLN A CA 1
ATOM 2293 C C . GLN A 1 277 ? 8.604 -12.312 32.729 1.00 87.81 277 GLN A C 1
ATOM 2295 O O . GLN A 1 277 ? 9.468 -12.765 31.982 1.00 87.81 277 GLN A O 1
ATOM 2300 N N . HIS A 1 278 ? 7.965 -11.176 32.437 1.00 77.38 278 HIS A N 1
ATOM 2301 C CA . HIS A 1 278 ? 8.221 -10.426 31.206 1.00 77.38 278 HIS A CA 1
ATOM 2302 C C . HIS A 1 278 ? 9.663 -9.924 31.102 1.00 77.38 278 HIS A C 1
ATOM 2304 O O . HIS A 1 278 ? 10.217 -9.910 30.000 1.00 77.38 278 HIS A O 1
ATOM 2310 N N . LYS A 1 279 ? 10.294 -9.536 32.218 1.00 81.56 279 LYS A N 1
ATOM 2311 C CA . LYS A 1 279 ? 11.708 -9.137 32.240 1.00 81.56 279 LYS A CA 1
ATOM 2312 C C . LYS A 1 279 ? 12.607 -10.307 31.832 1.00 81.56 279 LYS A C 1
ATOM 2314 O O . LYS A 1 279 ? 13.425 -10.131 30.932 1.00 81.56 279 LYS A O 1
ATOM 2319 N N . GLN A 1 280 ? 12.400 -11.488 32.419 1.00 86.56 280 GLN A N 1
ATOM 2320 C CA . GLN A 1 280 ? 13.150 -12.705 32.080 1.00 86.56 280 GLN A CA 1
ATOM 2321 C C . GLN A 1 280 ? 12.930 -13.129 30.621 1.00 86.56 280 GLN A C 1
ATOM 2323 O O . GLN A 1 280 ? 13.891 -13.364 29.893 1.00 86.56 280 GLN A O 1
ATOM 2328 N N . GLU A 1 281 ? 11.682 -13.149 30.145 1.00 84.31 281 GLU A N 1
ATOM 2329 C CA . GLU A 1 281 ? 11.382 -13.467 28.744 1.00 84.31 281 GLU A CA 1
ATOM 2330 C C . GLU A 1 281 ? 12.023 -12.475 27.771 1.00 84.31 281 GLU A C 1
ATOM 2332 O O . GLU A 1 281 ? 12.487 -12.857 26.696 1.00 84.31 281 GLU A O 1
ATOM 2337 N N . THR A 1 282 ? 12.043 -11.190 28.126 1.00 73.19 282 THR A N 1
ATOM 2338 C CA . THR A 1 282 ? 12.644 -10.145 27.292 1.00 73.19 282 THR A CA 1
ATOM 2339 C C . THR A 1 282 ? 14.161 -10.289 27.242 1.00 73.19 282 THR A C 1
ATOM 2341 O O . THR A 1 282 ? 14.737 -10.151 26.164 1.00 73.19 282 THR A O 1
ATOM 2344 N N . GLN A 1 283 ? 14.807 -10.603 28.369 1.00 81.12 283 GLN A N 1
ATOM 2345 C CA . GLN A 1 283 ? 16.242 -10.904 28.421 1.00 81.12 283 GLN A CA 1
ATOM 2346 C C . GLN A 1 283 ? 16.577 -12.116 27.546 1.00 81.12 283 GLN A C 1
ATOM 2348 O O . GLN A 1 283 ? 17.388 -12.000 26.631 1.00 81.12 283 GLN A O 1
ATOM 2353 N N . LEU A 1 284 ? 15.853 -13.224 27.713 1.00 84.12 284 LEU A N 1
ATOM 2354 C CA . LEU A 1 284 ? 16.052 -14.441 26.926 1.00 84.12 284 LEU A CA 1
ATOM 2355 C C . LEU A 1 284 ? 15.817 -14.213 25.421 1.00 84.12 284 LEU A C 1
ATOM 2357 O O . LEU A 1 284 ? 16.565 -14.719 24.585 1.00 84.12 284 LEU A O 1
ATOM 2361 N N . LYS A 1 285 ? 14.818 -13.406 25.042 1.00 78.00 285 LYS A N 1
ATOM 2362 C CA . LYS A 1 285 ? 14.604 -13.002 23.639 1.00 78.00 285 LYS A CA 1
ATOM 2363 C C . LYS A 1 285 ? 15.752 -12.145 23.101 1.00 78.00 285 LYS A C 1
ATOM 2365 O O . LYS A 1 285 ? 16.128 -12.325 21.944 1.00 78.00 285 LYS A O 1
ATOM 2370 N N . ARG A 1 286 ? 16.307 -11.234 23.908 1.00 75.00 286 ARG A N 1
ATOM 2371 C CA . ARG A 1 286 ? 17.464 -10.405 23.526 1.00 75.00 286 ARG A CA 1
ATOM 2372 C C . ARG A 1 286 ? 18.716 -11.250 23.324 1.00 75.00 286 ARG A C 1
ATOM 2374 O O . ARG A 1 286 ? 19.360 -11.101 22.293 1.00 75.00 286 ARG A O 1
ATOM 2381 N N . GLU A 1 287 ? 19.004 -12.174 24.235 1.00 79.12 287 GLU A N 1
ATOM 2382 C CA . GLU A 1 287 ? 20.132 -13.103 24.106 1.00 79.12 287 GLU A CA 1
ATOM 2383 C C . GLU A 1 287 ? 20.010 -13.968 22.851 1.00 79.12 287 GLU A C 1
ATOM 2385 O O . GLU A 1 287 ? 20.955 -14.072 22.072 1.00 79.12 287 GLU A O 1
ATOM 2390 N N . LYS A 1 288 ? 18.825 -14.544 22.602 1.00 80.94 288 LYS A N 1
ATOM 2391 C CA . LYS A 1 288 ? 18.573 -15.331 21.385 1.00 80.94 288 LYS A CA 1
ATOM 2392 C C . LYS A 1 288 ? 18.731 -14.497 20.118 1.00 80.94 288 LYS A C 1
ATOM 2394 O O . LYS A 1 288 ? 19.308 -14.975 19.146 1.00 80.94 288 LYS A O 1
ATOM 2399 N N . ALA A 1 289 ? 18.239 -13.259 20.116 1.00 76.50 289 ALA A N 1
ATOM 2400 C CA . ALA A 1 289 ? 18.389 -12.359 18.978 1.00 76.50 289 ALA A CA 1
ATOM 2401 C C . ALA A 1 289 ? 19.858 -11.970 18.732 1.00 76.50 289 ALA A C 1
ATOM 2403 O O . ALA A 1 289 ? 20.268 -11.927 17.574 1.00 76.50 289 ALA A O 1
ATOM 2404 N N . GLY A 1 290 ? 20.638 -11.740 19.796 1.00 82.31 290 GLY A N 1
ATOM 2405 C CA . GLY A 1 290 ? 22.082 -11.493 19.727 1.00 82.31 290 GLY A CA 1
ATOM 2406 C C . GLY A 1 290 ? 22.824 -12.679 19.118 1.00 82.31 290 GLY A C 1
ATOM 2407 O O . GLY A 1 290 ? 23.417 -12.541 18.055 1.00 82.31 290 GLY A O 1
ATOM 2408 N N . LYS A 1 291 ? 22.641 -13.880 19.685 1.00 84.38 291 LYS A N 1
ATOM 2409 C CA . LYS A 1 291 ? 23.224 -15.127 19.158 1.00 84.38 291 LYS A CA 1
ATOM 2410 C C . LYS A 1 291 ? 22.871 -15.362 17.687 1.00 84.38 291 LYS A C 1
ATOM 2412 O O . LYS A 1 291 ? 23.736 -15.696 16.884 1.00 84.38 291 LYS A O 1
ATOM 2417 N N . LEU A 1 292 ? 21.607 -15.150 17.308 1.00 77.88 292 LEU A N 1
ATOM 2418 C CA . LEU A 1 292 ? 21.156 -15.295 15.920 1.00 77.88 292 LEU A CA 1
ATOM 2419 C C . LEU A 1 292 ? 21.822 -14.273 14.988 1.00 77.88 292 LEU A C 1
ATOM 2421 O O . LEU A 1 292 ? 22.108 -14.591 13.835 1.00 77.88 292 LEU A O 1
ATOM 2425 N N . ARG A 1 293 ? 22.023 -13.037 15.454 1.00 77.75 293 ARG A N 1
ATOM 2426 C CA . ARG A 1 293 ? 22.686 -11.980 14.686 1.00 77.75 293 ARG A CA 1
ATOM 2427 C C . ARG A 1 293 ? 24.160 -12.309 14.481 1.00 77.75 293 ARG A C 1
ATOM 2429 O O . ARG A 1 293 ? 24.603 -12.293 13.338 1.00 77.75 293 ARG A O 1
ATOM 2436 N N . ASP A 1 294 ? 24.867 -12.655 15.548 1.00 79.81 294 ASP A N 1
ATOM 2437 C CA . ASP A 1 294 ? 26.304 -12.932 15.506 1.00 79.81 294 ASP A CA 1
ATOM 2438 C C . ASP A 1 294 ? 26.582 -14.177 14.652 1.00 79.81 294 ASP A C 1
ATOM 2440 O O . ASP A 1 294 ? 27.482 -14.184 13.818 1.00 79.81 294 ASP A O 1
ATOM 2444 N N . PHE A 1 295 ? 25.722 -15.197 14.746 1.00 77.75 295 PHE A N 1
ATOM 2445 C CA . PHE A 1 295 ? 25.810 -16.372 13.883 1.00 77.75 295 PHE A CA 1
ATOM 2446 C C . PHE A 1 295 ? 25.524 -16.053 12.412 1.00 77.75 295 PHE A C 1
ATOM 2448 O O . PHE A 1 295 ? 26.205 -16.547 11.514 1.00 77.75 295 PHE A O 1
ATOM 2455 N N . LYS A 1 296 ? 24.516 -15.219 12.131 1.00 73.75 296 LYS A N 1
ATOM 2456 C CA . LYS A 1 296 ? 24.258 -14.756 10.763 1.00 73.75 296 LYS A CA 1
ATOM 2457 C C . LYS A 1 296 ? 25.474 -14.020 10.212 1.00 73.75 296 LYS A C 1
ATOM 2459 O O . LYS A 1 296 ? 25.885 -14.333 9.100 1.00 73.75 296 LYS A O 1
ATOM 2464 N N . GLN A 1 297 ? 26.048 -13.104 10.989 1.00 73.94 297 GLN A N 1
ATOM 2465 C CA . GLN A 1 297 ? 27.244 -12.352 10.619 1.00 73.94 297 GLN A CA 1
ATOM 2466 C C . GLN A 1 297 ? 28.446 -13.271 10.374 1.00 73.94 297 GLN A C 1
ATOM 2468 O O . GLN A 1 297 ? 29.169 -13.087 9.401 1.00 73.94 297 GLN A O 1
ATOM 2473 N N . TYR A 1 298 ? 28.614 -14.306 11.196 1.00 79.50 298 TYR A N 1
ATOM 2474 C CA . TYR A 1 298 ? 29.630 -15.335 10.988 1.00 79.50 298 TYR A CA 1
ATOM 2475 C C . TYR A 1 298 ? 29.439 -16.092 9.661 1.00 79.50 298 TYR A C 1
ATOM 2477 O O . TYR A 1 298 ? 30.396 -16.284 8.918 1.00 79.50 298 TYR A O 1
ATOM 2485 N N . MET A 1 299 ? 28.205 -16.490 9.328 1.00 73.50 299 MET A N 1
ATOM 2486 C CA . MET A 1 299 ? 27.912 -17.301 8.135 1.00 73.50 299 MET A CA 1
ATOM 2487 C C . MET A 1 299 ? 27.903 -16.514 6.822 1.00 73.50 299 MET A C 1
ATOM 2489 O O . MET A 1 299 ? 28.289 -17.044 5.784 1.00 73.50 299 MET A O 1
ATOM 2493 N N . PHE A 1 300 ? 27.394 -15.283 6.843 1.00 75.81 300 PHE A N 1
ATOM 2494 C CA . PHE A 1 300 ? 27.121 -14.497 5.634 1.00 75.81 300 PHE A CA 1
ATOM 2495 C C . PHE A 1 300 ? 27.974 -13.223 5.540 1.00 75.81 300 PHE A C 1
ATOM 2497 O O . PHE A 1 300 ? 27.816 -12.451 4.596 1.00 75.81 300 PHE A O 1
ATOM 2504 N N . GLY A 1 301 ? 28.877 -13.006 6.499 1.00 80.44 301 GLY A N 1
ATOM 2505 C CA . GLY A 1 301 ? 29.718 -11.819 6.592 1.00 80.44 301 GLY A CA 1
ATOM 2506 C C . GLY A 1 301 ? 29.023 -10.623 7.247 1.00 80.44 301 GLY A C 1
ATOM 2507 O O . GLY A 1 301 ? 27.887 -10.688 7.715 1.00 80.44 301 GLY A O 1
ATOM 2508 N N . GLU A 1 302 ? 29.730 -9.495 7.275 1.00 71.88 302 GLU A N 1
ATOM 2509 C CA . GLU A 1 302 ? 29.302 -8.263 7.953 1.00 71.88 302 GLU A CA 1
ATOM 2510 C C . GLU A 1 302 ? 28.095 -7.579 7.285 1.00 71.88 302 GLU A C 1
ATOM 2512 O O . GLU A 1 302 ? 27.306 -6.894 7.937 1.00 71.88 302 GLU A O 1
ATOM 2517 N N . HIS A 1 303 ? 27.894 -7.801 5.984 1.00 65.38 303 HIS A N 1
ATOM 2518 C CA . HIS A 1 303 ? 26.903 -7.080 5.187 1.00 65.38 303 HIS A CA 1
ATOM 2519 C C . HIS A 1 303 ? 25.707 -7.960 4.813 1.00 65.38 303 HIS A C 1
ATOM 2521 O O . HIS A 1 303 ? 25.566 -8.415 3.679 1.00 65.38 303 HIS A O 1
ATOM 2527 N N . ILE A 1 304 ? 24.802 -8.172 5.771 1.00 65.38 304 ILE A N 1
ATOM 2528 C CA . ILE A 1 304 ? 23.558 -8.920 5.544 1.00 65.38 304 ILE A CA 1
ATOM 2529 C C . ILE A 1 304 ? 22.405 -7.942 5.365 1.00 65.38 304 ILE A C 1
ATOM 2531 O O . ILE A 1 304 ? 21.806 -7.457 6.328 1.00 65.38 304 ILE A O 1
ATOM 2535 N N . CYS A 1 305 ? 22.046 -7.689 4.112 1.00 63.28 305 CYS A N 1
ATOM 2536 C CA . CYS A 1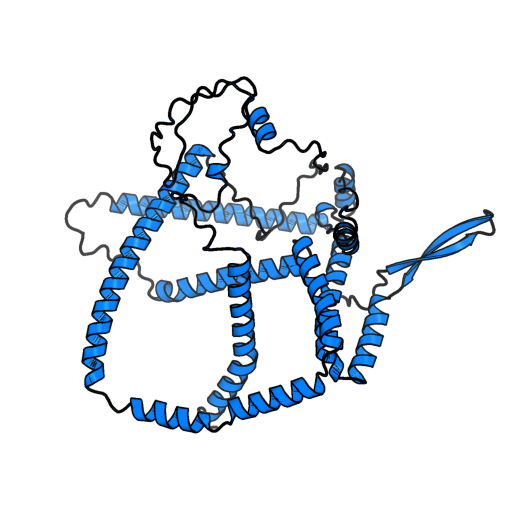 305 ? 20.859 -6.912 3.791 1.00 63.28 305 CYS A CA 1
ATOM 2537 C C . CYS A 1 305 ? 19.620 -7.810 3.827 1.00 63.28 305 CYS A C 1
ATOM 2539 O O . CYS A 1 305 ? 19.513 -8.804 3.107 1.00 63.28 305 CYS A O 1
ATOM 2541 N N . ARG A 1 306 ? 18.637 -7.447 4.657 1.00 66.69 306 ARG A N 1
ATOM 2542 C CA . ARG A 1 306 ? 17.319 -8.085 4.608 1.00 66.69 306 ARG A CA 1
ATOM 2543 C C . ARG A 1 306 ? 16.662 -7.733 3.275 1.00 66.69 306 ARG A C 1
ATOM 2545 O O . ARG A 1 306 ? 16.318 -6.577 3.052 1.00 66.69 306 ARG A O 1
ATOM 2552 N N . VAL A 1 307 ? 16.407 -8.736 2.437 1.00 65.81 307 VAL A N 1
ATOM 2553 C CA . VAL A 1 307 ? 15.567 -8.553 1.249 1.00 65.81 307 VAL A CA 1
ATOM 2554 C C . VAL A 1 307 ? 14.139 -8.290 1.719 1.00 65.81 307 VAL A C 1
ATOM 2556 O O . VAL A 1 307 ? 13.463 -9.159 2.279 1.00 65.81 307 VAL A O 1
ATOM 2559 N N . ASN A 1 308 ? 13.694 -7.049 1.562 1.00 67.38 308 ASN A N 1
ATOM 2560 C CA . ASN A 1 308 ? 12.348 -6.659 1.931 1.00 67.38 308 ASN A CA 1
ATOM 2561 C C . ASN A 1 308 ? 11.348 -7.255 0.927 1.00 67.38 308 ASN A C 1
ATOM 2563 O O . ASN A 1 308 ? 11.429 -6.996 -0.267 1.00 67.38 308 ASN A O 1
ATOM 2567 N N . ILE A 1 309 ? 10.374 -8.028 1.421 1.00 73.62 309 ILE A N 1
ATOM 2568 C CA . ILE A 1 309 ? 9.287 -8.589 0.589 1.00 73.62 309 ILE A CA 1
ATOM 2569 C C . ILE A 1 309 ? 8.399 -7.471 0.017 1.00 73.62 309 ILE A C 1
ATOM 2571 O O . ILE A 1 309 ? 7.875 -7.588 -1.083 1.00 73.62 309 ILE A O 1
ATOM 2575 N N . LEU A 1 310 ? 8.236 -6.387 0.780 1.00 79.19 310 LEU A N 1
ATOM 2576 C CA . LEU A 1 310 ? 7.563 -5.161 0.360 1.00 79.19 310 LEU A CA 1
ATOM 2577 C C . LEU A 1 310 ? 8.592 -4.047 0.350 1.00 79.19 310 LEU A C 1
ATOM 2579 O O . LEU A 1 310 ? 9.275 -3.872 1.360 1.00 79.19 310 LEU A O 1
ATOM 2583 N N . LYS A 1 311 ? 8.655 -3.251 -0.713 1.00 78.44 311 LYS A N 1
ATOM 2584 C CA . LYS A 1 311 ? 9.530 -2.079 -0.769 1.00 78.44 311 LYS A CA 1
ATOM 2585 C C . LYS A 1 311 ? 9.121 -1.114 0.341 1.00 78.44 311 LYS A C 1
ATOM 2587 O O . LYS A 1 311 ? 8.081 -0.465 0.266 1.00 78.44 311 LYS A O 1
ATOM 2592 N N . LYS A 1 312 ? 9.913 -1.061 1.413 1.00 83.19 312 LYS A N 1
ATOM 2593 C CA . LYS A 1 312 ? 9.743 -0.142 2.559 1.00 83.19 312 LYS A CA 1
ATOM 2594 C C . LYS A 1 312 ? 10.835 0.920 2.602 1.00 83.19 312 LYS A C 1
ATOM 2596 O O . LYS A 1 312 ? 10.821 1.791 3.481 1.00 83.19 312 LYS A O 1
ATOM 2601 N N . ASP A 1 313 ? 11.768 0.828 1.666 1.00 77.62 313 ASP A N 1
ATOM 2602 C CA . ASP A 1 313 ? 12.964 1.639 1.636 1.00 77.62 313 ASP A CA 1
ATOM 2603 C C . ASP A 1 313 ? 12.603 3.097 1.375 1.00 77.62 313 ASP A C 1
ATOM 2605 O O . ASP A 1 313 ? 11.686 3.440 0.623 1.00 77.62 313 ASP A O 1
ATOM 2609 N N . ARG A 1 314 ? 13.284 3.981 2.104 1.00 76.50 314 ARG A N 1
ATOM 2610 C CA . ARG A 1 314 ? 13.040 5.425 2.024 1.00 76.50 314 ARG A CA 1
ATOM 2611 C C . ARG A 1 314 ? 13.485 5.987 0.674 1.00 76.50 314 ARG A C 1
ATOM 2613 O O . ARG A 1 314 ? 12.920 6.981 0.214 1.00 76.50 314 ARG A O 1
ATOM 2620 N N . TYR A 1 315 ? 14.509 5.375 0.097 1.00 78.56 315 TYR A N 1
ATOM 2621 C CA . TYR A 1 315 ? 15.144 5.769 -1.145 1.00 78.56 315 TYR A CA 1
ATOM 2622 C C . TYR A 1 315 ? 15.091 4.594 -2.112 1.00 78.56 315 TYR A C 1
ATOM 2624 O O . TYR A 1 315 ? 15.081 3.444 -1.682 1.00 78.56 315 TYR A O 1
ATOM 2632 N N . TYR A 1 316 ? 15.005 4.903 -3.402 1.00 75.06 316 TYR A N 1
ATOM 2633 C CA . TYR A 1 316 ? 15.156 3.882 -4.426 1.00 75.06 316 TYR A CA 1
ATOM 2634 C C . TYR A 1 316 ? 16.633 3.678 -4.667 1.00 75.06 316 TYR A C 1
ATOM 2636 O O . TYR A 1 316 ? 17.347 4.649 -4.929 1.00 75.06 316 TYR A O 1
ATOM 2644 N N . ASP A 1 317 ? 17.039 2.421 -4.654 1.00 77.62 317 ASP A N 1
ATOM 2645 C CA . ASP A 1 317 ? 18.308 2.036 -5.232 1.00 77.62 317 ASP A CA 1
ATOM 2646 C C . ASP A 1 317 ? 18.150 2.178 -6.744 1.00 77.62 317 ASP A C 1
ATOM 2648 O O . ASP A 1 317 ? 17.446 1.408 -7.405 1.00 77.62 317 ASP A O 1
ATOM 2652 N N . LEU A 1 318 ? 18.713 3.261 -7.274 1.00 77.69 318 LEU A N 1
ATOM 2653 C CA . LEU A 1 318 ? 18.816 3.440 -8.709 1.00 77.69 318 LEU A CA 1
ATOM 2654 C C . LEU A 1 318 ? 19.966 2.556 -9.185 1.00 77.69 318 LEU A C 1
ATOM 2656 O O . LEU A 1 318 ? 21.066 2.649 -8.638 1.00 77.69 318 LEU A O 1
ATOM 2660 N N . PRO A 1 319 ? 19.728 1.692 -10.178 1.00 79.31 319 PRO A N 1
ATOM 2661 C CA . PRO A 1 319 ? 20.800 0.886 -10.724 1.00 79.31 319 PRO A CA 1
ATOM 2662 C C . PRO A 1 319 ? 21.881 1.790 -11.339 1.00 79.31 319 PRO A C 1
ATOM 2664 O O . PRO A 1 319 ? 21.588 2.885 -11.827 1.00 79.31 319 PRO A O 1
ATOM 2667 N N . LEU A 1 320 ? 23.132 1.321 -11.317 1.00 77.94 320 LEU A N 1
ATOM 2668 C CA . LEU A 1 320 ? 24.256 1.991 -11.980 1.00 77.94 320 LEU A CA 1
ATOM 2669 C C . LEU A 1 320 ? 23.989 2.129 -13.480 1.00 77.94 320 LEU A C 1
ATOM 2671 O O . LEU A 1 320 ? 23.274 1.311 -14.056 1.00 77.94 320 LEU A O 1
ATOM 2675 N N . ASP A 1 321 ? 24.628 3.099 -14.133 1.00 75.19 321 ASP A N 1
ATOM 2676 C CA . ASP A 1 321 ? 24.383 3.381 -15.553 1.00 75.19 321 ASP A CA 1
ATOM 2677 C C . ASP A 1 321 ? 24.735 2.200 -16.480 1.00 75.19 321 ASP A C 1
ATOM 2679 O O . ASP A 1 321 ? 24.166 2.055 -17.557 1.00 75.19 321 ASP A O 1
ATOM 2683 N N . THR A 1 322 ? 25.643 1.329 -16.041 1.00 78.06 322 THR A N 1
ATOM 2684 C CA . THR A 1 322 ? 26.038 0.096 -16.736 1.00 78.06 322 THR A CA 1
ATOM 2685 C C . THR A 1 322 ? 25.100 -1.084 -16.479 1.00 78.06 322 THR A C 1
ATOM 2687 O O . THR A 1 322 ? 25.284 -2.159 -17.052 1.00 78.06 322 THR A O 1
ATOM 2690 N N . SER A 1 323 ? 24.100 -0.918 -15.614 1.00 77.81 323 SER A N 1
ATOM 2691 C CA . SER A 1 323 ? 23.183 -1.996 -15.262 1.00 77.81 323 SER A CA 1
ATOM 2692 C C . SER A 1 323 ? 22.228 -2.289 -16.413 1.00 77.81 323 SER A C 1
ATOM 2694 O O . SER A 1 323 ? 21.666 -1.388 -17.033 1.00 77.81 323 SER A O 1
ATOM 2696 N N . SER A 1 324 ? 21.986 -3.572 -16.647 1.00 82.75 324 SER A N 1
ATOM 2697 C CA . SER A 1 324 ? 20.949 -4.056 -17.555 1.00 82.75 324 SER A CA 1
ATOM 2698 C C . SER A 1 324 ? 19.929 -4.879 -16.779 1.00 82.75 324 SER A C 1
ATOM 2700 O O . SER A 1 324 ? 20.233 -5.450 -15.731 1.00 82.75 324 SER A O 1
ATOM 2702 N N . ALA A 1 325 ? 18.706 -4.942 -17.299 1.00 82.56 325 ALA A N 1
ATOM 2703 C CA . ALA A 1 325 ? 17.690 -5.858 -16.807 1.00 82.56 325 ALA A CA 1
ATOM 2704 C C . ALA A 1 325 ? 17.237 -6.742 -17.966 1.00 82.56 325 ALA A C 1
ATOM 2706 O O . ALA A 1 325 ? 16.494 -6.303 -18.850 1.00 82.56 325 ALA A O 1
ATOM 2707 N N . THR A 1 326 ? 17.694 -7.990 -17.955 1.00 77.62 326 THR A N 1
ATOM 2708 C CA . THR A 1 326 ? 17.206 -9.028 -18.856 1.00 77.62 326 THR A CA 1
ATOM 2709 C C . THR A 1 326 ? 16.205 -9.903 -18.113 1.00 77.62 326 THR A C 1
ATOM 2711 O O . THR A 1 326 ? 16.400 -10.239 -16.940 1.00 77.62 326 THR A O 1
ATOM 2714 N N . PRO A 1 327 ? 15.082 -10.256 -18.750 1.00 75.38 327 PRO A N 1
ATOM 2715 C CA . PRO A 1 327 ? 14.154 -11.181 -18.137 1.00 75.38 327 PRO A CA 1
ATOM 2716 C C . PRO A 1 327 ? 14.830 -12.520 -17.885 1.00 75.38 327 PRO A C 1
ATOM 2718 O O . PRO A 1 327 ? 15.497 -13.059 -18.767 1.00 75.38 327 PRO A O 1
ATOM 2721 N N . TYR A 1 328 ? 14.614 -13.072 -16.692 1.00 71.88 328 TYR A N 1
ATOM 2722 C CA . TYR A 1 328 ? 15.089 -14.409 -16.365 1.00 71.88 328 TYR A CA 1
ATOM 2723 C C . TYR A 1 328 ? 14.509 -15.406 -17.376 1.00 71.88 328 TYR A C 1
ATOM 2725 O O . TYR A 1 328 ? 13.293 -15.625 -17.423 1.00 71.88 328 TYR A O 1
ATOM 2733 N N . SER A 1 329 ? 15.367 -15.946 -18.247 1.00 61.88 329 SER A N 1
ATOM 2734 C CA . SER A 1 329 ? 14.928 -16.842 -19.312 1.00 61.88 329 SER A CA 1
ATOM 2735 C C . SER A 1 329 ? 14.416 -18.143 -18.695 1.00 61.88 329 SER A C 1
ATOM 2737 O O . SER A 1 329 ? 15.036 -18.731 -17.813 1.00 61.88 329 SER A O 1
ATOM 2739 N N . ASN A 1 330 ? 13.239 -18.561 -19.143 1.00 50.53 330 ASN A N 1
ATOM 2740 C CA . ASN A 1 330 ? 12.354 -19.509 -18.475 1.00 50.53 330 ASN A CA 1
ATOM 2741 C C . ASN A 1 330 ? 12.784 -20.983 -18.611 1.00 50.53 330 ASN A C 1
ATOM 2743 O O . ASN A 1 330 ? 11.923 -21.862 -18.667 1.00 50.53 330 ASN A O 1
ATOM 2747 N N . MET A 1 331 ? 14.083 -21.299 -18.623 1.00 55.31 331 MET A N 1
ATOM 2748 C CA . MET A 1 331 ? 14.462 -22.619 -18.122 1.00 55.31 331 MET A CA 1
ATOM 2749 C C . MET A 1 331 ? 14.238 -22.555 -16.620 1.00 55.31 331 MET A C 1
ATOM 2751 O O . MET A 1 331 ? 15.098 -22.093 -15.878 1.00 55.31 331 MET A O 1
ATOM 2755 N N . ARG A 1 332 ? 13.031 -22.940 -16.182 1.00 51.84 332 ARG A N 1
ATOM 2756 C CA . ARG A 1 332 ? 12.703 -23.143 -14.770 1.00 51.84 332 ARG A CA 1
ATOM 2757 C C . ARG A 1 332 ? 13.640 -24.214 -14.225 1.00 51.84 332 ARG A C 1
ATOM 2759 O O . ARG A 1 332 ? 13.283 -25.386 -14.151 1.00 51.84 332 ARG A O 1
ATOM 2766 N N . LYS A 1 333 ? 14.846 -23.814 -13.850 1.00 56.72 333 LYS A N 1
ATOM 2767 C CA . LYS A 1 333 ? 15.682 -24.600 -12.969 1.00 56.72 333 LYS A CA 1
ATOM 2768 C C . LYS A 1 333 ? 14.927 -24.598 -11.644 1.00 56.72 333 LYS A C 1
ATOM 2770 O O . LYS A 1 333 ? 14.616 -23.544 -11.092 1.00 56.72 333 LYS A O 1
ATOM 2775 N N . SER A 1 334 ? 14.517 -25.777 -11.184 1.00 59.62 334 SER A N 1
ATOM 2776 C CA . SER A 1 334 ? 14.015 -25.919 -9.823 1.00 59.62 334 SER A CA 1
ATOM 2777 C C . SER A 1 334 ? 15.046 -25.332 -8.852 1.00 59.62 334 SER A C 1
ATOM 2779 O O . SER A 1 334 ? 16.249 -25.355 -9.131 1.00 59.62 334 SER A O 1
ATOM 2781 N N . LEU A 1 335 ? 14.590 -24.828 -7.703 1.00 49.34 335 LEU A N 1
ATOM 2782 C CA . LEU A 1 335 ? 15.483 -24.408 -6.614 1.00 49.34 335 LEU A CA 1
ATOM 2783 C C . LEU A 1 335 ? 16.523 -25.498 -6.310 1.00 49.34 335 LEU A C 1
ATOM 2785 O O . LEU A 1 335 ? 17.686 -25.187 -6.109 1.00 49.34 335 LEU A O 1
ATOM 2789 N N . GLY A 1 336 ? 16.126 -26.773 -6.407 1.00 60.56 336 GLY A N 1
ATOM 2790 C CA . GLY A 1 336 ? 17.032 -27.915 -6.329 1.00 60.56 336 GLY A CA 1
ATOM 2791 C C . GLY A 1 336 ? 18.124 -27.891 -7.398 1.00 60.56 336 GLY A C 1
ATOM 2792 O O . GLY A 1 336 ? 19.289 -27.991 -7.054 1.00 60.56 336 GLY A O 1
ATOM 2793 N N . THR A 1 337 ? 17.792 -27.708 -8.676 1.00 62.44 337 THR A N 1
ATOM 2794 C CA . THR A 1 337 ? 18.802 -27.634 -9.749 1.00 62.44 337 THR A CA 1
ATOM 2795 C C . THR A 1 337 ? 19.709 -26.409 -9.653 1.00 62.44 337 THR A C 1
ATOM 2797 O O . THR A 1 337 ? 20.897 -26.562 -9.890 1.00 62.44 337 THR A O 1
ATOM 2800 N N . LEU A 1 338 ? 19.197 -25.236 -9.252 1.00 60.41 338 LEU A N 1
ATOM 2801 C CA . LEU A 1 338 ? 20.043 -24.058 -9.004 1.00 60.41 338 LEU A CA 1
ATOM 2802 C C . LEU A 1 338 ? 20.980 -24.300 -7.823 1.00 60.41 338 LEU A C 1
ATOM 2804 O O . LEU A 1 338 ? 22.176 -24.087 -7.948 1.00 60.41 338 LEU A O 1
ATOM 2808 N N . CYS A 1 339 ? 20.462 -24.835 -6.715 1.00 54.78 339 CYS A N 1
ATOM 2809 C CA . CYS A 1 339 ? 21.289 -25.195 -5.571 1.00 54.78 339 CYS A CA 1
ATOM 2810 C C . CYS A 1 339 ? 22.292 -26.304 -5.903 1.00 54.78 339 CYS A C 1
ATOM 2812 O O . CYS A 1 339 ? 23.379 -26.277 -5.354 1.00 54.78 339 CYS A O 1
ATOM 2814 N N . ILE A 1 340 ? 21.963 -27.274 -6.763 1.00 59.69 340 ILE A N 1
ATOM 2815 C CA . ILE A 1 340 ? 22.886 -28.338 -7.203 1.00 59.69 340 ILE A CA 1
ATOM 2816 C C . ILE A 1 340 ? 23.989 -27.764 -8.101 1.00 59.69 340 ILE A C 1
ATOM 2818 O O . ILE A 1 340 ? 25.138 -28.183 -8.005 1.00 59.69 340 ILE A O 1
ATOM 2822 N N . GLU A 1 341 ? 23.649 -26.809 -8.961 1.00 68.69 341 GLU A N 1
ATOM 2823 C CA . GLU A 1 341 ? 24.589 -26.141 -9.860 1.00 68.69 341 GLU A CA 1
ATOM 2824 C C . GLU A 1 341 ? 25.515 -25.184 -9.088 1.00 68.69 341 GLU A C 1
ATOM 2826 O O . GLU A 1 341 ? 26.732 -25.277 -9.229 1.00 68.69 341 GLU A O 1
ATOM 2831 N N . GLU A 1 342 ? 24.967 -24.355 -8.193 1.00 65.75 342 GLU A N 1
ATOM 2832 C CA . GLU A 1 342 ? 25.724 -23.467 -7.293 1.00 65.75 342 GLU A CA 1
ATOM 2833 C C . GLU A 1 342 ? 26.546 -24.238 -6.254 1.00 65.75 342 GLU A C 1
ATOM 2835 O O . GLU A 1 342 ? 27.654 -23.832 -5.913 1.00 65.75 342 GLU A O 1
ATOM 2840 N N . ALA A 1 343 ? 26.039 -25.369 -5.753 1.00 57.72 343 ALA A N 1
ATOM 2841 C CA . ALA A 1 343 ? 26.772 -26.218 -4.814 1.00 57.72 343 ALA A CA 1
ATOM 2842 C C . ALA A 1 343 ? 27.900 -27.027 -5.469 1.00 57.72 343 ALA A C 1
ATOM 2844 O O . ALA A 1 343 ? 28.573 -27.772 -4.757 1.00 57.72 343 ALA A O 1
ATOM 2845 N N . GLY A 1 344 ? 28.094 -26.908 -6.786 1.00 49.72 344 GLY A N 1
ATOM 2846 C CA . GLY A 1 344 ? 29.028 -27.719 -7.552 1.00 49.72 344 GLY A CA 1
ATOM 2847 C C . GLY A 1 344 ? 28.520 -29.151 -7.698 1.00 49.72 344 GLY A C 1
ATOM 2848 O O . GLY A 1 344 ? 28.755 -30.014 -6.851 1.00 49.72 344 GLY A O 1
ATOM 2849 N N . CYS A 1 345 ? 27.835 -29.429 -8.806 1.00 46.25 345 CYS A N 1
ATOM 2850 C CA . CYS A 1 345 ? 27.438 -30.785 -9.163 1.00 46.25 345 CYS A CA 1
ATOM 2851 C C . CYS A 1 345 ? 28.699 -31.665 -9.290 1.00 46.25 345 CYS A C 1
ATOM 2853 O O . CYS A 1 345 ? 29.496 -31.472 -10.203 1.00 46.25 345 CYS A O 1
ATOM 2855 N N . GLY A 1 346 ? 28.893 -32.607 -8.358 1.00 55.19 346 GLY A N 1
ATOM 2856 C CA . GLY A 1 346 ? 30.084 -33.468 -8.281 1.00 55.19 346 GLY A CA 1
ATOM 2857 C C . GLY A 1 346 ? 30.946 -33.283 -7.027 1.00 55.19 346 GLY A C 1
ATOM 2858 O O . GLY A 1 346 ? 31.871 -34.064 -6.820 1.00 55.19 346 GLY A O 1
ATOM 2859 N N . LEU A 1 347 ? 30.638 -32.313 -6.160 1.00 45.62 347 LEU A N 1
ATOM 2860 C CA . LEU A 1 347 ? 31.284 -32.198 -4.852 1.00 45.62 347 LEU A CA 1
ATOM 2861 C C . LEU A 1 347 ? 30.574 -33.092 -3.830 1.00 45.62 347 LEU A C 1
ATOM 2863 O O . LEU A 1 347 ? 29.391 -32.916 -3.531 1.00 45.62 347 LEU A O 1
ATOM 2867 N N . THR A 1 348 ? 31.305 -34.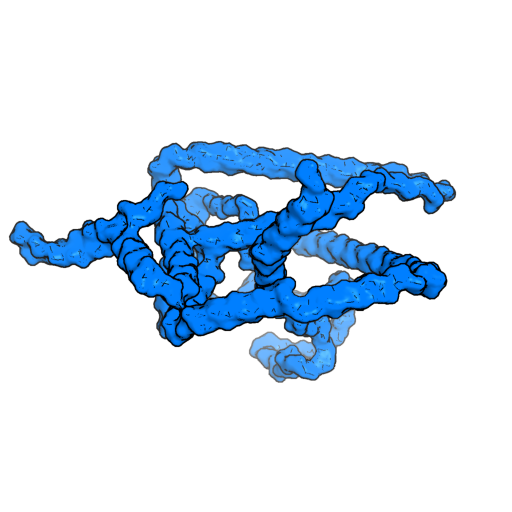059 -3.274 1.00 46.16 348 THR A N 1
ATOM 2868 C CA . THR A 1 348 ? 30.844 -34.883 -2.154 1.00 46.16 348 THR A CA 1
ATOM 2869 C C . THR A 1 348 ? 30.682 -33.981 -0.935 1.00 46.16 348 THR A C 1
ATOM 2871 O O . THR A 1 348 ? 31.653 -33.647 -0.257 1.00 46.16 348 THR A O 1
ATOM 2874 N N . ARG A 1 349 ? 29.452 -33.538 -0.657 1.00 48.41 349 ARG A N 1
ATOM 2875 C CA . ARG A 1 349 ? 29.162 -32.847 0.597 1.00 48.41 349 ARG A CA 1
ATOM 2876 C C . ARG A 1 349 ? 29.318 -33.849 1.731 1.00 48.41 349 ARG A C 1
ATOM 2878 O O . ARG A 1 349 ? 28.557 -34.806 1.828 1.00 48.41 349 ARG A O 1
ATOM 2885 N N . ILE A 1 350 ? 30.295 -33.607 2.594 1.00 56.34 350 ILE A N 1
ATOM 2886 C CA . ILE A 1 350 ? 30.261 -34.136 3.954 1.00 56.34 350 ILE A CA 1
ATOM 2887 C C . ILE A 1 350 ? 28.994 -33.536 4.570 1.00 56.34 350 ILE A C 1
ATOM 2889 O O . ILE A 1 350 ? 28.810 -32.319 4.489 1.00 56.34 350 ILE A O 1
ATOM 2893 N N . GLU A 1 351 ? 28.085 -34.368 5.084 1.00 53.22 351 GLU A N 1
ATOM 2894 C CA . GLU A 1 351 ? 26.873 -33.892 5.756 1.00 53.22 351 GLU A CA 1
ATOM 2895 C C . GLU A 1 351 ? 27.292 -33.033 6.954 1.00 53.22 351 GLU A C 1
ATOM 2897 O O . GLU A 1 351 ? 27.625 -33.526 8.029 1.00 53.22 351 GLU A O 1
ATOM 2902 N N . GLY A 1 352 ? 27.366 -31.722 6.728 1.00 52.47 352 GLY A N 1
ATOM 2903 C CA . GLY A 1 352 ? 27.598 -30.746 7.774 1.00 52.47 352 GLY A CA 1
ATOM 2904 C C . GLY A 1 352 ? 26.400 -30.708 8.713 1.00 52.47 352 GLY A C 1
ATOM 2905 O O . GLY A 1 352 ? 25.271 -31.013 8.321 1.00 52.47 352 GLY A O 1
ATOM 2906 N N . GLN A 1 353 ? 26.658 -30.313 9.957 1.00 50.50 353 GLN A N 1
ATOM 2907 C CA . GLN A 1 353 ? 25.642 -30.119 10.988 1.00 50.50 353 GLN A CA 1
ATOM 2908 C C . GLN A 1 353 ? 24.470 -29.295 10.432 1.00 50.50 353 GLN A C 1
ATOM 2910 O O . GLN A 1 353 ? 24.635 -28.135 10.052 1.00 50.50 353 GLN A O 1
ATOM 2915 N N . GLN A 1 354 ? 23.280 -29.895 10.365 1.00 48.06 354 GLN A N 1
ATOM 2916 C CA . GLN A 1 354 ? 22.069 -29.152 10.041 1.00 48.06 354 GLN A CA 1
ATOM 2917 C C . GLN A 1 354 ? 21.703 -28.279 11.240 1.00 48.06 354 GLN A C 1
ATOM 2919 O O . GLN A 1 354 ? 21.522 -28.754 12.361 1.00 48.06 354 GLN A O 1
ATOM 2924 N N . LEU A 1 355 ? 21.621 -26.975 11.000 1.00 49.34 355 LEU A N 1
ATOM 2925 C CA . LEU A 1 355 ? 21.227 -26.004 12.007 1.00 49.34 355 LEU A CA 1
ATOM 2926 C C . LEU A 1 355 ? 19.703 -26.050 12.157 1.00 49.34 355 LEU A C 1
ATOM 2928 O O . LEU A 1 355 ? 18.974 -25.422 11.390 1.00 49.34 355 LEU A O 1
ATOM 2932 N N . GLU A 1 356 ? 19.211 -26.804 13.136 1.00 50.88 356 GLU A N 1
ATOM 2933 C CA . GLU A 1 356 ? 17.802 -26.777 13.532 1.00 50.88 356 GLU A CA 1
ATOM 2934 C C . GLU A 1 356 ? 17.582 -25.839 14.730 1.00 50.88 356 GLU A C 1
ATOM 2936 O O . GLU A 1 356 ? 18.270 -25.918 15.748 1.00 50.88 356 GLU A O 1
ATOM 2941 N N . GLY A 1 357 ? 16.572 -24.969 14.650 1.00 63.50 357 GLY A N 1
ATOM 2942 C CA . GLY A 1 357 ? 16.142 -24.138 15.780 1.00 63.50 357 GLY A CA 1
ATOM 2943 C C . GLY A 1 357 ? 17.115 -23.005 16.133 1.00 63.50 357 GLY A C 1
ATOM 2944 O O . GLY A 1 357 ? 17.362 -22.124 15.314 1.00 63.50 357 GLY A O 1
ATOM 2945 N N . GLU A 1 358 ? 17.630 -22.999 17.368 1.00 55.38 358 GLU A N 1
ATOM 2946 C CA . GLU A 1 358 ? 18.472 -21.936 17.963 1.00 55.38 358 GLU A CA 1
ATOM 2947 C C . GLU A 1 358 ? 19.908 -21.881 17.416 1.00 55.38 358 GLU A C 1
ATOM 2949 O O . GLU A 1 358 ? 20.791 -21.325 18.062 1.00 55.38 358 GLU A O 1
ATOM 2954 N N . LEU A 1 359 ? 20.146 -22.458 16.232 1.00 57.75 359 LEU A N 1
ATOM 2955 C CA . LEU A 1 359 ? 21.457 -22.517 15.574 1.00 57.75 359 LEU A CA 1
ATOM 2956 C C . LEU A 1 359 ? 22.543 -23.195 16.432 1.00 57.75 359 LEU A C 1
ATOM 2958 O O . LEU A 1 359 ? 23.730 -23.065 16.150 1.00 57.75 359 LEU A O 1
ATOM 2962 N N . ILE A 1 360 ? 22.139 -23.953 17.457 1.00 58.25 360 ILE A N 1
ATOM 2963 C CA . ILE A 1 360 ? 23.008 -24.895 18.157 1.00 58.25 360 ILE A CA 1
ATOM 2964 C C . ILE A 1 360 ? 23.072 -26.135 17.269 1.00 58.25 360 ILE A C 1
ATOM 2966 O O . ILE A 1 360 ? 22.018 -26.724 17.003 1.00 58.25 360 ILE A O 1
ATOM 2970 N N . PRO A 1 361 ? 24.260 -26.544 16.798 1.00 50.97 361 PRO A N 1
ATOM 2971 C CA . PRO A 1 361 ? 24.381 -27.743 15.994 1.00 50.97 361 PRO A CA 1
ATOM 2972 C C . PRO A 1 361 ? 23.912 -28.937 16.818 1.00 50.97 361 PRO A C 1
ATOM 2974 O O . PRO A 1 361 ? 24.571 -29.372 17.763 1.00 50.97 361 PRO A O 1
ATOM 2977 N N . LYS A 1 362 ? 22.742 -29.470 16.471 1.00 55.72 362 LYS A N 1
ATOM 2978 C CA . LYS A 1 362 ? 22.337 -30.783 16.947 1.00 55.72 362 LYS A CA 1
ATOM 2979 C C . LYS A 1 362 ? 22.972 -31.792 16.015 1.00 55.72 362 LYS A C 1
ATOM 2981 O O . LYS A 1 362 ? 22.842 -31.698 14.796 1.00 55.72 362 LYS A O 1
ATOM 2986 N N . ILE A 1 363 ? 23.664 -32.764 16.597 1.00 54.81 363 ILE A N 1
ATOM 2987 C CA . ILE A 1 363 ? 24.055 -33.964 15.869 1.00 54.81 363 ILE A CA 1
ATOM 2988 C C . ILE A 1 363 ? 22.749 -34.719 15.620 1.00 54.81 363 ILE A C 1
ATOM 2990 O O . ILE A 1 363 ? 22.317 -35.536 16.431 1.00 54.81 363 ILE A O 1
ATOM 2994 N N . CYS A 1 364 ? 22.064 -34.386 14.530 1.00 53.72 364 CYS A N 1
ATOM 2995 C CA . CYS A 1 364 ? 21.019 -35.244 14.015 1.00 53.72 364 CYS A CA 1
ATOM 2996 C C . CYS A 1 364 ? 21.738 -36.493 13.527 1.00 53.72 364 CYS A C 1
ATOM 2998 O O . CYS A 1 364 ? 22.433 -36.463 12.513 1.00 53.72 364 CYS A O 1
ATOM 3000 N N . VAL A 1 365 ? 21.616 -37.582 14.284 1.00 59.12 365 VAL A N 1
ATOM 3001 C CA . VAL A 1 365 ? 21.989 -38.906 13.797 1.00 59.12 365 VAL A CA 1
ATOM 3002 C C . VAL A 1 365 ? 20.983 -39.232 12.703 1.00 59.12 365 VAL A C 1
ATOM 3004 O O . VAL A 1 365 ? 19.930 -39.817 12.953 1.00 59.12 365 VAL A O 1
ATOM 3007 N N . VAL A 1 366 ? 21.253 -38.758 11.489 1.00 55.19 366 VAL A N 1
ATOM 3008 C CA . VAL A 1 366 ? 20.491 -39.171 10.322 1.00 55.19 366 VAL A CA 1
ATOM 3009 C C . VAL A 1 366 ? 20.824 -40.653 10.153 1.00 55.19 366 VAL A C 1
ATOM 3011 O O . VAL A 1 366 ? 22.001 -40.989 9.991 1.00 55.19 366 VAL A O 1
ATOM 3014 N N . PRO A 1 367 ? 19.849 -41.575 10.263 1.00 54.41 367 PRO A N 1
ATOM 3015 C CA . PRO A 1 367 ? 20.121 -42.979 9.999 1.00 54.41 367 PRO A CA 1
ATOM 3016 C C . PRO A 1 367 ? 20.697 -43.058 8.589 1.00 54.41 367 PRO A C 1
ATOM 3018 O O . PRO A 1 367 ? 20.071 -42.536 7.668 1.00 54.41 367 PRO A O 1
ATOM 3021 N N . ALA A 1 368 ? 21.894 -43.641 8.457 1.00 49.56 368 ALA A N 1
ATOM 3022 C CA . ALA A 1 368 ? 22.677 -43.683 7.227 1.00 49.56 368 ALA A CA 1
ATOM 3023 C C . ALA A 1 368 ? 21.803 -44.136 6.054 1.00 49.56 368 ALA A C 1
ATOM 3025 O O . ALA A 1 368 ? 21.584 -45.327 5.821 1.00 49.56 368 ALA A O 1
ATOM 3026 N N . ASN A 1 369 ? 21.260 -43.166 5.330 1.00 47.94 369 ASN A N 1
ATOM 3027 C CA . ASN A 1 369 ? 20.330 -43.437 4.263 1.00 47.94 369 ASN A CA 1
ATOM 3028 C C . ASN A 1 369 ? 21.199 -43.625 3.026 1.00 47.94 369 ASN A C 1
ATOM 3030 O O . ASN A 1 369 ? 21.635 -42.659 2.405 1.00 47.94 369 ASN A O 1
ATOM 3034 N N . LYS A 1 370 ? 21.498 -44.886 2.691 1.00 44.50 370 LYS A N 1
ATOM 3035 C CA . LYS A 1 370 ? 22.109 -45.274 1.411 1.00 44.50 370 LYS A CA 1
ATOM 3036 C C . LYS A 1 370 ? 21.120 -44.995 0.273 1.00 44.50 370 LYS A C 1
ATOM 3038 O O . LYS A 1 370 ? 20.606 -45.917 -0.352 1.00 44.50 370 LYS A O 1
ATOM 3043 N N . VAL A 1 371 ? 20.811 -43.732 0.012 1.00 44.56 371 VAL A N 1
ATOM 3044 C CA . VAL A 1 371 ? 20.020 -43.342 -1.153 1.00 44.56 371 VAL A CA 1
ATOM 3045 C C . VAL A 1 371 ? 21.011 -43.040 -2.268 1.00 44.56 371 VAL A C 1
ATOM 3047 O O . VAL A 1 371 ? 21.802 -42.104 -2.179 1.00 44.56 371 VAL A O 1
ATOM 3050 N N . ARG A 1 372 ? 21.011 -43.882 -3.308 1.00 40.84 372 ARG A N 1
ATOM 3051 C CA . ARG A 1 372 ? 21.776 -43.625 -4.535 1.00 40.84 372 ARG A CA 1
ATOM 3052 C C . ARG A 1 372 ? 21.348 -42.276 -5.115 1.00 40.84 372 ARG A C 1
ATOM 3054 O O . ARG A 1 372 ? 20.152 -42.003 -5.225 1.00 40.84 372 ARG A O 1
ATOM 3061 N N . ALA A 1 373 ? 22.326 -41.464 -5.518 1.00 38.66 373 ALA A N 1
ATOM 3062 C CA . ALA A 1 373 ? 22.092 -40.208 -6.221 1.00 38.66 373 ALA A CA 1
ATOM 3063 C C . ALA A 1 373 ? 21.126 -40.433 -7.401 1.00 38.66 373 ALA A C 1
ATOM 3065 O O . ALA A 1 373 ? 21.386 -41.269 -8.265 1.00 38.66 373 ALA A O 1
ATOM 3066 N N . GLY A 1 374 ? 19.992 -39.724 -7.398 1.00 44.88 374 GLY A N 1
ATOM 3067 C CA . GLY A 1 374 ? 18.981 -39.781 -8.460 1.00 44.88 374 GLY A CA 1
ATOM 3068 C C . GLY A 1 374 ? 17.637 -40.420 -8.090 1.00 44.88 374 GLY A C 1
ATOM 3069 O O . GLY A 1 374 ? 16.703 -40.312 -8.881 1.00 44.88 374 GLY A O 1
ATOM 3070 N N . GLN A 1 375 ? 17.476 -41.029 -6.909 1.00 44.03 375 GLN A N 1
ATOM 3071 C CA . GLN A 1 375 ? 16.149 -41.463 -6.455 1.00 44.03 375 GLN A CA 1
ATOM 3072 C C . GLN A 1 375 ? 15.447 -40.365 -5.652 1.00 44.03 375 GLN A C 1
ATOM 3074 O O . GLN A 1 375 ? 15.906 -39.953 -4.588 1.00 44.03 375 GLN A O 1
ATOM 3079 N N . VAL A 1 376 ? 14.310 -39.904 -6.179 1.00 45.16 376 VAL A N 1
ATOM 3080 C CA . VAL A 1 376 ? 13.365 -39.032 -5.474 1.00 45.16 376 VAL A CA 1
ATOM 3081 C C . VAL A 1 376 ? 12.954 -39.749 -4.192 1.00 45.16 376 VAL A C 1
ATOM 3083 O O . VAL A 1 376 ? 12.416 -40.854 -4.243 1.00 45.16 376 VAL A O 1
ATOM 3086 N N . THR A 1 377 ? 13.239 -39.150 -3.040 1.00 41.97 377 THR A N 1
ATOM 3087 C CA . THR A 1 377 ? 12.853 -39.709 -1.747 1.00 41.97 377 THR A CA 1
ATOM 3088 C C . THR A 1 377 ? 11.330 -39.824 -1.688 1.00 41.97 377 THR A C 1
ATOM 3090 O O . THR A 1 377 ? 10.608 -38.841 -1.571 1.00 41.97 377 THR A O 1
ATOM 3093 N N . THR A 1 378 ? 10.825 -41.054 -1.745 1.00 45.59 378 THR A N 1
ATOM 3094 C CA . THR A 1 378 ? 9.401 -41.429 -1.674 1.00 45.59 378 THR A CA 1
ATOM 3095 C C . THR A 1 378 ? 8.760 -41.186 -0.301 1.00 45.59 378 THR A C 1
ATOM 3097 O O . THR A 1 378 ? 7.655 -41.655 -0.043 1.00 45.59 378 THR A O 1
ATOM 3100 N N . ARG A 1 379 ? 9.403 -40.425 0.596 1.00 46.62 379 ARG A N 1
ATOM 3101 C CA . ARG A 1 379 ? 8.839 -40.053 1.902 1.00 46.62 379 ARG A CA 1
ATOM 3102 C C . ARG A 1 379 ? 7.904 -38.851 1.759 1.00 46.62 379 ARG A C 1
ATOM 3104 O O . ARG A 1 379 ? 8.219 -37.742 2.185 1.00 46.62 379 ARG A O 1
ATOM 3111 N N . THR A 1 380 ? 6.724 -39.089 1.192 1.00 52.53 380 THR A N 1
ATOM 3112 C CA . THR A 1 380 ? 5.595 -38.139 1.187 1.00 52.53 380 THR A CA 1
ATOM 3113 C C . THR A 1 380 ? 5.079 -37.820 2.596 1.00 52.53 380 THR A C 1
ATOM 3115 O O . THR A 1 380 ? 4.380 -36.828 2.789 1.00 52.53 380 THR A O 1
ATOM 3118 N N . GLU A 1 381 ? 5.467 -38.607 3.602 1.00 52.12 381 GLU A N 1
ATOM 3119 C CA . GLU A 1 381 ? 5.072 -38.442 5.005 1.00 52.12 381 GLU A CA 1
ATOM 3120 C C . GLU A 1 381 ? 5.532 -37.110 5.620 1.00 52.12 381 GLU A C 1
ATOM 3122 O O . GLU A 1 381 ? 4.813 -36.544 6.438 1.00 52.12 381 GLU A O 1
ATOM 3127 N N . LEU A 1 382 ? 6.664 -36.549 5.172 1.00 48.41 382 LEU A N 1
ATOM 3128 C CA . LEU A 1 382 ? 7.163 -35.242 5.637 1.00 48.41 382 LEU A CA 1
ATOM 3129 C C . LEU A 1 382 ? 6.396 -34.046 5.040 1.00 48.41 382 LEU A C 1
ATOM 3131 O O . LEU A 1 382 ? 6.489 -32.929 5.550 1.00 48.41 382 LEU A O 1
ATOM 3135 N N . LEU A 1 383 ? 5.633 -34.266 3.965 1.00 47.19 383 LEU A N 1
ATOM 3136 C CA . LEU A 1 383 ? 4.746 -33.265 3.360 1.00 47.19 383 LEU A CA 1
ATOM 3137 C C . LEU A 1 383 ? 3.325 -33.328 3.934 1.00 47.19 383 LEU A C 1
ATOM 3139 O O . LEU A 1 383 ? 2.531 -32.416 3.699 1.00 47.19 383 LEU A O 1
ATOM 3143 N N . ASN A 1 384 ? 2.997 -34.378 4.689 1.00 53.09 384 ASN A N 1
ATOM 3144 C CA . ASN A 1 384 ? 1.667 -34.558 5.239 1.00 53.09 384 ASN A CA 1
ATOM 3145 C C . ASN A 1 384 ? 1.460 -33.596 6.419 1.00 53.09 384 ASN A C 1
ATOM 3147 O O . ASN A 1 384 ? 2.205 -33.607 7.398 1.00 53.09 384 ASN A O 1
ATOM 3151 N N . SER A 1 385 ? 0.447 -32.731 6.333 1.00 55.00 385 SER A N 1
ATOM 3152 C CA . SER A 1 385 ? 0.224 -31.629 7.284 1.00 55.00 385 SER A CA 1
ATOM 3153 C C . SER A 1 385 ? -0.052 -32.076 8.722 1.00 55.00 385 SER A C 1
ATOM 3155 O O . SER A 1 385 ? -0.044 -31.238 9.622 1.00 55.00 385 SER A O 1
ATOM 3157 N N . ASN A 1 386 ? -0.284 -33.372 8.932 1.00 60.91 386 ASN A N 1
ATOM 3158 C CA . ASN A 1 386 ? -0.776 -33.940 10.180 1.00 60.91 386 ASN A CA 1
ATOM 3159 C C . ASN A 1 386 ? 0.285 -34.747 10.955 1.00 60.91 386 ASN A C 1
ATOM 3161 O O . ASN A 1 386 ? -0.062 -35.403 11.933 1.00 60.91 386 ASN A O 1
ATOM 3165 N N . SER A 1 387 ? 1.562 -34.735 10.550 1.00 57.66 387 SER A N 1
ATOM 3166 C CA . SER A 1 387 ? 2.599 -35.523 11.233 1.00 57.66 387 SER A CA 1
ATOM 3167 C C . SER A 1 387 ? 2.978 -34.937 12.611 1.00 57.66 387 SER A C 1
ATOM 3169 O O . SER A 1 387 ? 3.285 -33.739 12.695 1.00 57.66 387 SER A O 1
ATOM 3171 N N . PRO A 1 388 ? 3.039 -35.754 13.680 1.00 42.22 388 PRO A N 1
ATOM 3172 C CA . PRO A 1 388 ? 3.517 -35.331 14.995 1.00 42.22 388 PRO A CA 1
ATOM 3173 C C . PRO A 1 388 ? 5.025 -35.039 14.929 1.00 42.22 388 PRO A C 1
ATOM 3175 O O . PRO A 1 388 ? 5.820 -35.932 14.661 1.00 42.22 388 PRO A O 1
ATOM 3178 N N . GLY A 1 389 ? 5.420 -33.777 15.124 1.00 49.16 389 GLY A N 1
ATOM 3179 C CA . GLY A 1 389 ? 6.828 -33.344 15.053 1.00 49.16 389 GLY A CA 1
ATOM 3180 C C . GLY A 1 389 ? 7.079 -32.029 14.308 1.00 49.16 389 GLY A C 1
ATOM 3181 O O . GLY A 1 389 ? 8.219 -31.584 14.208 1.00 49.16 389 GLY A O 1
ATOM 3182 N N . LYS A 1 390 ? 6.038 -31.364 13.791 1.00 47.66 390 LYS A N 1
ATOM 3183 C CA . LYS A 1 390 ? 6.208 -30.086 13.090 1.00 47.66 390 LYS A CA 1
ATOM 3184 C C . LYS A 1 390 ? 6.476 -28.941 14.079 1.00 47.66 390 LYS A C 1
ATOM 3186 O O . LYS A 1 390 ? 5.579 -28.502 14.788 1.00 47.66 390 LYS A O 1
ATOM 3191 N N . ILE A 1 391 ? 7.706 -28.424 14.069 1.00 48.00 391 ILE A N 1
ATOM 3192 C CA . ILE A 1 391 ? 8.152 -27.267 14.875 1.00 48.00 391 ILE A CA 1
ATOM 3193 C C . ILE A 1 391 ? 7.604 -25.931 14.324 1.00 48.00 391 ILE A C 1
ATOM 3195 O O . ILE A 1 391 ? 7.592 -24.924 15.024 1.00 48.00 391 ILE A O 1
ATOM 3199 N N . TYR A 1 392 ? 7.059 -25.916 13.102 1.00 44.88 392 TYR A N 1
ATOM 3200 C CA . TYR A 1 392 ? 6.392 -24.743 12.532 1.00 44.88 392 TYR A CA 1
ATOM 3201 C C . TYR A 1 392 ? 4.881 -24.953 12.413 1.00 44.88 392 TYR A C 1
ATOM 3203 O O . TYR A 1 392 ? 4.365 -25.461 11.411 1.00 44.88 392 TYR A O 1
ATOM 3211 N N . SER A 1 393 ? 4.171 -24.492 13.442 1.00 43.22 393 SER A N 1
ATOM 3212 C CA . SER A 1 393 ? 2.765 -24.107 13.352 1.00 43.22 393 SER A CA 1
ATOM 3213 C C . SER A 1 393 ? 2.669 -22.896 12.419 1.00 43.22 393 SER A C 1
ATOM 3215 O O . SER A 1 393 ? 2.784 -21.749 12.835 1.00 43.22 393 SER A O 1
ATOM 3217 N N . GLY A 1 394 ? 2.447 -23.129 11.123 1.00 45.56 394 GLY A N 1
ATOM 3218 C CA . GLY A 1 394 ? 2.110 -22.078 10.146 1.00 45.56 394 GLY A CA 1
ATOM 3219 C C . GLY A 1 394 ? 0.747 -21.412 10.399 1.00 45.56 394 GLY A C 1
ATOM 3220 O O . GLY A 1 394 ? 0.158 -20.845 9.482 1.00 45.56 394 GLY A O 1
ATOM 3221 N N . LYS A 1 395 ? 0.217 -21.533 11.620 1.00 47.03 395 LYS A N 1
ATOM 3222 C CA . LYS A 1 395 ? -1.081 -21.023 12.050 1.00 47.03 395 LYS A CA 1
ATOM 3223 C C . LYS A 1 395 ? -0.999 -19.598 12.602 1.00 47.03 395 LYS A C 1
ATOM 3225 O O . LYS A 1 395 ? -2.028 -18.930 12.621 1.00 47.03 395 LYS A O 1
ATOM 3230 N N . ASP A 1 396 ? 0.192 -19.107 12.960 1.00 48.72 396 ASP A N 1
ATOM 3231 C CA . ASP A 1 396 ? 0.259 -17.924 13.827 1.00 48.72 396 ASP A CA 1
ATOM 3232 C C . ASP A 1 396 ? 0.434 -16.573 13.129 1.00 48.72 396 ASP A C 1
ATOM 3234 O O . ASP A 1 396 ? 0.050 -15.578 13.724 1.00 48.72 396 ASP A O 1
ATOM 3238 N N . ASP A 1 397 ? 0.844 -16.490 11.859 1.00 50.09 397 ASP A N 1
ATOM 3239 C CA . ASP A 1 397 ? 0.830 -15.211 11.124 1.00 50.09 397 ASP A CA 1
ATOM 3240 C C . ASP A 1 397 ? 0.629 -15.432 9.620 1.00 50.09 397 ASP A C 1
ATOM 3242 O O . ASP A 1 397 ? 1.495 -15.152 8.788 1.00 50.09 397 ASP A O 1
ATOM 3246 N N . SER A 1 398 ? -0.539 -15.951 9.223 1.00 56.22 398 SER A N 1
ATOM 3247 C CA . SER A 1 398 ? -0.913 -15.848 7.812 1.00 56.22 398 SER A CA 1
ATOM 3248 C C . SER A 1 398 ? -1.013 -14.363 7.448 1.00 56.22 398 SER A C 1
ATOM 3250 O O . SER A 1 398 ? -1.546 -13.553 8.212 1.00 56.22 398 SER A O 1
ATOM 3252 N N . ALA A 1 399 ? -0.523 -13.985 6.266 1.00 54.94 399 ALA A N 1
ATOM 3253 C CA . ALA A 1 399 ? -0.645 -12.616 5.757 1.00 54.94 399 ALA A CA 1
ATOM 3254 C C . ALA A 1 399 ? -2.104 -12.109 5.791 1.00 54.94 399 ALA A C 1
ATOM 3256 O O . ALA A 1 399 ? -2.341 -10.912 5.913 1.00 54.94 399 ALA A O 1
ATOM 3257 N N . ILE A 1 400 ? -3.071 -13.034 5.762 1.00 56.16 400 ILE A N 1
ATOM 3258 C CA . ILE A 1 400 ? -4.504 -12.785 5.929 1.00 56.16 400 ILE A CA 1
ATOM 3259 C C . ILE A 1 400 ? -4.832 -12.349 7.366 1.00 56.16 400 ILE A C 1
ATOM 3261 O O . ILE A 1 400 ? -5.508 -11.343 7.542 1.00 56.16 400 ILE A O 1
ATOM 3265 N N . SER A 1 401 ? -4.324 -13.035 8.397 1.00 60.97 401 SER A N 1
ATOM 3266 C CA . SER A 1 401 ? -4.485 -12.630 9.807 1.00 60.97 401 SER A CA 1
ATOM 3267 C C . SER A 1 401 ? -3.876 -11.248 10.067 1.00 60.97 401 SER A C 1
ATOM 3269 O O . SER A 1 401 ? -4.514 -10.385 10.674 1.00 60.97 401 SER A O 1
ATOM 3271 N N . ALA A 1 402 ? -2.681 -10.989 9.526 1.00 64.44 402 ALA A N 1
ATOM 3272 C CA . ALA A 1 402 ? -2.050 -9.674 9.604 1.00 64.44 402 ALA A CA 1
ATOM 3273 C C . ALA A 1 402 ? -2.875 -8.596 8.875 1.00 64.44 402 ALA A C 1
ATOM 3275 O O . ALA A 1 402 ? -3.097 -7.519 9.427 1.00 64.44 402 ALA A O 1
ATOM 3276 N N . ALA A 1 403 ? -3.390 -8.890 7.677 1.00 60.41 403 ALA A N 1
ATOM 3277 C CA . ALA A 1 403 ? -4.246 -7.976 6.921 1.00 60.41 403 ALA A CA 1
ATOM 3278 C C . ALA A 1 403 ? -5.578 -7.689 7.634 1.00 60.41 403 ALA A C 1
ATOM 3280 O O . ALA A 1 403 ? -6.010 -6.540 7.658 1.00 60.41 403 ALA A O 1
ATOM 3281 N N . ILE A 1 404 ? -6.199 -8.690 8.270 1.00 64.25 404 ILE A N 1
ATOM 3282 C CA . ILE A 1 404 ? -7.430 -8.522 9.058 1.00 64.25 404 ILE A CA 1
ATOM 3283 C C . ILE A 1 404 ? -7.171 -7.650 10.290 1.00 64.25 404 ILE A C 1
ATOM 3285 O O . ILE A 1 404 ? -7.924 -6.708 10.538 1.00 64.25 404 ILE A O 1
ATOM 3289 N N . LYS A 1 405 ? -6.083 -7.897 11.034 1.00 66.38 405 LYS A N 1
ATOM 3290 C CA . LYS A 1 405 ? -5.699 -7.058 12.183 1.00 66.38 405 LYS A CA 1
ATOM 3291 C C . LYS A 1 405 ? -5.487 -5.607 11.752 1.00 66.38 405 LYS A C 1
ATOM 3293 O O . LYS A 1 405 ? -6.045 -4.699 12.359 1.00 66.38 405 LYS A O 1
ATOM 3298 N N . VAL A 1 406 ? -4.770 -5.374 10.658 1.00 62.41 406 VAL A N 1
ATOM 3299 C CA . VAL A 1 406 ? -4.557 -4.023 10.115 1.00 62.41 406 VAL A CA 1
ATOM 3300 C C . VAL A 1 406 ? -5.866 -3.384 9.649 1.00 62.41 406 VAL A C 1
ATOM 3302 O O . VAL A 1 406 ? -6.117 -2.221 9.960 1.00 62.41 406 VAL A O 1
ATOM 3305 N N . GLY A 1 407 ? -6.713 -4.136 8.943 1.00 66.31 407 GLY A N 1
ATOM 3306 C CA . GLY A 1 407 ? -8.031 -3.680 8.505 1.00 66.31 407 GLY A CA 1
ATOM 3307 C C . GLY A 1 407 ? -8.895 -3.237 9.684 1.00 66.31 407 GLY A C 1
ATOM 3308 O O . GLY A 1 407 ? -9.463 -2.149 9.649 1.00 66.31 407 GLY A O 1
ATOM 3309 N N . SER A 1 408 ? -8.913 -4.014 10.771 1.00 65.69 408 SER A N 1
ATOM 3310 C CA . SER A 1 408 ? -9.638 -3.651 11.995 1.00 65.69 408 SER A CA 1
ATOM 3311 C C . SER A 1 408 ? -9.085 -2.393 12.673 1.00 65.69 408 SER A C 1
ATOM 3313 O O . SER A 1 408 ? -9.870 -1.582 13.157 1.00 65.69 408 SER A O 1
ATOM 3315 N N . ILE A 1 409 ? -7.764 -2.170 12.647 1.00 69.19 409 ILE A N 1
ATOM 3316 C CA . ILE A 1 409 ? -7.141 -0.956 13.197 1.00 69.19 409 ILE A CA 1
ATOM 3317 C C . ILE A 1 409 ? -7.501 0.268 12.351 1.00 69.19 409 ILE A C 1
ATOM 3319 O O . ILE A 1 409 ? -7.823 1.310 12.909 1.00 69.19 409 ILE A O 1
ATOM 3323 N N . LEU A 1 410 ? -7.492 0.156 11.020 1.00 70.00 410 LEU A N 1
ATOM 3324 C CA . LEU A 1 410 ? -7.883 1.245 10.116 1.00 70.00 410 LEU A CA 1
ATOM 3325 C C . LEU A 1 410 ? -9.366 1.607 10.256 1.00 70.00 410 LEU A C 1
ATOM 3327 O O . LEU A 1 410 ? -9.698 2.788 10.342 1.00 70.00 410 LEU A O 1
ATOM 3331 N N . VAL A 1 411 ? -10.247 0.604 10.323 1.00 78.69 411 VAL A N 1
ATOM 3332 C CA . VAL A 1 411 ? -11.688 0.809 10.543 1.00 78.69 411 VAL A CA 1
ATOM 3333 C C . VAL A 1 411 ? -11.945 1.395 11.933 1.00 78.69 411 VAL A C 1
ATOM 3335 O O . VAL A 1 411 ? -12.696 2.359 12.056 1.00 78.69 411 VAL A O 1
ATOM 3338 N N . GLY A 1 412 ? -11.280 0.872 12.968 1.00 78.56 412 GLY A N 1
ATOM 3339 C CA . GLY A 1 412 ? -11.380 1.380 14.336 1.00 78.56 412 GLY A CA 1
ATOM 3340 C C . GLY A 1 412 ? -10.874 2.815 14.464 1.00 78.56 412 GLY A C 1
ATOM 3341 O O . GLY A 1 412 ? -11.562 3.657 15.033 1.00 78.56 412 GLY A O 1
ATOM 3342 N N . ALA A 1 413 ? -9.719 3.127 13.871 1.00 75.69 413 ALA A N 1
ATOM 3343 C CA . ALA A 1 413 ? -9.183 4.481 13.833 1.00 75.69 413 ALA A CA 1
ATOM 3344 C C . ALA A 1 413 ? -10.148 5.423 13.112 1.00 75.69 413 ALA A C 1
ATOM 3346 O O . ALA A 1 413 ? -10.507 6.437 13.692 1.00 75.69 413 ALA A O 1
ATOM 3347 N N . GLY A 1 414 ? -10.634 5.058 11.919 1.00 74.69 414 GLY A N 1
ATOM 3348 C CA . GLY A 1 414 ? -11.603 5.854 11.159 1.00 74.69 414 GLY A CA 1
ATOM 3349 C C . GLY A 1 414 ? -12.911 6.107 11.914 1.00 74.69 414 GLY A C 1
ATOM 3350 O O . GLY A 1 414 ? -13.439 7.218 11.870 1.00 74.69 414 GLY A O 1
ATOM 3351 N N . ALA A 1 415 ? -13.404 5.114 12.659 1.00 76.38 415 ALA A N 1
ATOM 3352 C CA . ALA A 1 415 ? -14.561 5.276 13.532 1.00 76.38 415 ALA A CA 1
ATOM 3353 C C . ALA A 1 415 ? -14.266 6.241 14.696 1.00 76.38 415 ALA A C 1
ATOM 3355 O O . ALA A 1 415 ? -15.072 7.125 14.978 1.00 76.38 415 ALA A O 1
ATOM 3356 N N . ILE A 1 416 ? -13.097 6.145 15.335 1.00 79.50 416 ILE A N 1
ATOM 3357 C CA . ILE A 1 416 ? -12.697 7.070 16.407 1.00 79.50 416 ILE A CA 1
ATOM 3358 C C . ILE A 1 416 ? -12.520 8.498 15.870 1.00 79.50 416 ILE A C 1
ATOM 3360 O O . ILE A 1 416 ? -12.945 9.444 16.526 1.00 79.50 416 ILE A O 1
ATOM 3364 N N . THR A 1 417 ? -11.956 8.698 14.678 1.00 79.81 417 THR A N 1
ATOM 3365 C CA . THR A 1 417 ? -11.840 10.044 14.095 1.00 79.81 417 THR A CA 1
ATOM 3366 C C . THR A 1 417 ? -13.202 10.614 13.713 1.00 79.81 417 THR A C 1
ATOM 3368 O O . THR A 1 417 ? -13.475 11.769 14.033 1.00 79.81 417 THR A O 1
ATOM 3371 N N . MET A 1 418 ? -14.066 9.829 13.057 1.00 80.06 418 MET A N 1
ATOM 3372 C CA . MET A 1 418 ? -15.385 10.315 12.630 1.00 80.06 418 MET A CA 1
ATOM 3373 C C . MET A 1 418 ? -16.347 10.551 13.790 1.00 80.06 418 MET A C 1
ATOM 3375 O O . MET A 1 418 ? -17.112 11.507 13.736 1.00 80.06 418 MET A O 1
ATOM 3379 N N . TYR A 1 419 ? -16.330 9.704 14.820 1.00 77.12 419 TYR A N 1
ATOM 3380 C CA . TYR A 1 419 ? -17.310 9.766 15.908 1.00 77.12 419 TYR A CA 1
ATOM 3381 C C . TYR A 1 419 ? -16.717 10.291 17.218 1.00 77.12 419 TYR A C 1
ATOM 3383 O O . TYR A 1 419 ? -17.372 11.046 17.932 1.00 77.12 419 TYR A O 1
ATOM 3391 N N . GLY A 1 420 ? -15.465 9.952 17.522 1.00 80.38 420 GLY A N 1
ATOM 3392 C CA . GLY A 1 420 ? -14.791 10.361 18.755 1.00 80.38 420 GLY A CA 1
ATOM 3393 C C . GLY A 1 420 ? -14.418 11.843 18.787 1.00 80.38 420 GLY A C 1
ATOM 3394 O O . GLY A 1 420 ? -14.579 12.472 19.828 1.00 80.38 420 GLY A O 1
ATOM 3395 N N . ILE A 1 421 ? -13.985 12.438 17.669 1.00 79.44 421 ILE A N 1
ATOM 3396 C CA . ILE A 1 421 ? -13.629 13.871 17.635 1.00 79.44 421 ILE A CA 1
ATOM 3397 C C . ILE A 1 421 ? -14.860 14.775 17.826 1.00 79.44 421 ILE A C 1
ATOM 3399 O O . ILE A 1 421 ? -14.787 15.681 18.659 1.00 79.44 421 ILE A O 1
ATOM 3403 N N . PRO A 1 422 ? -16.004 14.551 17.147 1.00 83.50 422 PRO A N 1
ATOM 3404 C CA . PRO A 1 422 ? -17.215 15.325 17.419 1.00 83.50 422 PRO A CA 1
ATOM 3405 C C . PRO A 1 422 ? -17.725 15.151 18.851 1.00 83.50 422 PRO A C 1
ATOM 3407 O O . PRO A 1 422 ? -18.141 16.129 19.467 1.00 83.50 422 PRO A O 1
ATOM 3410 N N . LEU A 1 423 ? -17.642 13.936 19.406 1.00 79.44 423 LEU A N 1
ATOM 3411 C CA . LEU A 1 423 ? -18.052 13.655 20.782 1.00 79.44 423 LEU A CA 1
ATOM 3412 C C . LEU A 1 423 ? -17.156 14.377 21.801 1.00 79.44 423 LEU A C 1
ATOM 3414 O O . LEU A 1 423 ? -17.660 15.039 22.704 1.00 79.44 423 LEU A O 1
ATOM 3418 N N . LEU A 1 424 ? -15.831 14.318 21.632 1.00 78.38 424 LEU A N 1
ATOM 3419 C CA . LEU A 1 424 ? -14.878 15.045 22.478 1.00 78.38 424 LEU A CA 1
ATOM 3420 C C . LEU A 1 424 ? -15.043 16.560 22.347 1.00 78.38 424 LEU A C 1
ATOM 3422 O O . LEU A 1 424 ? -14.980 17.268 23.348 1.00 78.38 424 LEU A O 1
ATOM 3426 N N . SER A 1 425 ? -15.306 17.063 21.138 1.00 80.38 425 SER A N 1
ATOM 3427 C CA . SER A 1 425 ? -15.611 18.480 20.912 1.00 80.38 425 SER A CA 1
ATOM 3428 C C . SER A 1 425 ? -16.894 18.908 21.629 1.00 80.38 425 SER A C 1
ATOM 3430 O O . SER A 1 425 ? -16.943 19.993 22.210 1.00 80.38 425 SER A O 1
ATOM 3432 N N . TYR A 1 426 ? -17.915 18.050 21.636 1.00 85.06 426 TYR A N 1
ATOM 3433 C CA . TYR A 1 426 ? -19.166 18.287 22.349 1.00 85.06 426 TYR A CA 1
ATOM 3434 C C . TYR A 1 426 ? -18.967 18.294 23.873 1.00 85.06 426 TYR A C 1
ATOM 3436 O O . TYR A 1 426 ? -19.427 19.217 24.543 1.00 85.06 426 TYR A O 1
ATOM 3444 N N . ILE A 1 427 ? -18.211 17.334 24.415 1.00 84.62 427 ILE A N 1
ATOM 3445 C CA . ILE A 1 427 ? -17.882 17.265 25.849 1.00 84.62 427 ILE A CA 1
ATOM 3446 C C . ILE A 1 427 ? -17.037 18.474 26.276 1.00 84.62 427 ILE A C 1
ATOM 3448 O O . ILE A 1 427 ? -17.320 19.091 27.299 1.00 84.62 427 ILE A O 1
ATOM 3452 N N . ALA A 1 428 ? -16.049 18.876 25.473 1.00 82.69 428 ALA A N 1
ATOM 3453 C CA . ALA A 1 428 ? -15.231 20.055 25.759 1.00 82.69 428 ALA A CA 1
ATOM 3454 C C . ALA A 1 428 ? -16.069 21.344 25.830 1.00 82.69 428 ALA A C 1
ATOM 3456 O O . ALA A 1 428 ? -15.808 22.199 26.672 1.00 82.69 428 ALA A O 1
ATOM 3457 N N . ARG A 1 429 ? -17.116 21.467 25.001 1.00 83.00 429 ARG A N 1
ATOM 3458 C CA . ARG A 1 429 ? -18.063 22.596 25.062 1.00 83.00 429 ARG A CA 1
ATOM 3459 C C . ARG A 1 429 ? -18.976 22.576 26.291 1.00 83.00 429 ARG A C 1
ATOM 3461 O O . ARG A 1 429 ? -19.493 23.625 26.648 1.00 83.00 429 ARG A O 1
ATOM 3468 N N . LEU A 1 430 ? -19.197 21.415 26.903 1.00 79.44 430 LEU A N 1
ATOM 3469 C CA . LEU A 1 430 ? -19.990 21.271 28.129 1.00 79.44 430 LEU A CA 1
ATOM 3470 C C . LEU A 1 430 ? -19.176 21.567 29.393 1.00 79.44 430 LEU A C 1
ATOM 3472 O O . LEU A 1 430 ? -19.723 22.079 30.363 1.00 79.44 430 LEU A O 1
ATOM 3476 N N . VAL A 1 431 ? -17.882 21.237 29.384 1.00 82.94 431 VAL A N 1
ATOM 3477 C CA . VAL A 1 431 ? -17.003 21.351 30.560 1.00 82.94 431 VAL A CA 1
ATOM 3478 C C . VAL A 1 431 ? -16.355 22.731 30.681 1.00 82.94 431 VAL A C 1
ATOM 3480 O O . VAL A 1 431 ? -15.997 23.132 31.784 1.00 82.94 431 VAL A O 1
ATOM 3483 N N . ILE A 1 432 ? -16.211 23.472 29.581 1.00 72.88 432 ILE A N 1
ATOM 3484 C CA . ILE A 1 432 ? -15.669 24.834 29.603 1.00 72.88 432 ILE A CA 1
ATOM 3485 C C . ILE A 1 432 ? -16.852 25.814 29.670 1.00 72.88 432 ILE A C 1
ATOM 3487 O O . ILE A 1 432 ? -17.483 26.055 28.636 1.00 72.88 432 ILE A O 1
ATOM 3491 N N . PRO A 1 433 ? -17.199 26.362 30.854 1.00 54.16 433 PRO A N 1
ATOM 3492 C CA . PRO A 1 433 ? -18.165 27.448 30.936 1.00 54.16 433 PRO A CA 1
ATOM 3493 C C . PRO A 1 433 ? -17.621 28.658 30.170 1.00 54.16 433 PRO A C 1
ATOM 3495 O O . PRO A 1 433 ? -16.416 28.915 30.181 1.00 54.16 433 PRO A O 1
ATOM 3498 N N . LYS A 1 434 ? -18.518 29.339 29.454 1.00 53.78 434 LYS A N 1
ATOM 3499 C CA . LYS A 1 434 ? -18.197 30.531 28.663 1.00 53.78 434 LYS A CA 1
ATOM 3500 C C . LYS A 1 434 ? -17.583 31.646 29.494 1.00 53.78 434 LYS A C 1
ATOM 3502 O O . LYS A 1 434 ? -18.078 31.859 30.623 1.00 53.78 434 LYS A O 1
#

Radius of gyration: 31.58 Å; chains: 1; bounding box: 69×76×103 Å

Organism: NCBI:txid267567

pLDDT: mean 76.62, std 16.6, range [38.66, 97.56]

Sequence (434 aa):
IRLFLWRGGTEVFIPAPDIATKSIKWIGFRFPLTSVIAFLSIINLVEKPDLIPSFLFASAGWLLVLTAGWRRENPNPFMWCKNFQYFVFALVFGRGPGPQTIDPKQWAEVKANANNSDYWQARVVRAEEKAKQRAEEYRKEQEEYLRELEEIGDVTDDLVEYSAGFGIDPIRAYLFPIQQYLGVACNWVRVVKNILTWEESYISFLISTTCFVLSFAVFFIPWALCIKWTLRIIVWCAFGPWMKFADIFYFSTLDNSDTEKERKNKMKLERETKLKQHKQETQLKREKAGKLRDFKQYMFGEHICRVNILKKDRYYDLPLDTSSATPYSNMRKSLGTLCIEEAGCGLTRIEGQQLEGELIPKICVVPANKVRAGQVTTRTELLNSNSPGKIYSGKDDSAISAAIKVGSILVGAGAITMYGIPLLSYIARLVIPK

Secondary structure (DSSP, 8-state):
---GGG---EEEEEEEEETTTTEEEEEEEEE-HHHHHHHHHHHHHHH-GGGHHHHHHHHHHHHHHHHHHHHHT-S-GGGPPPPHHHHHHHHHHS--SPPPPB-HHHHHHHHHH-TTHHHHHHHHHHHHHHHHHHHHHHHHHHHHHHHHHHHHTT--SS-TTT---S---HHHHHHHHHHHHHHHHHHHHHHHHHHHTTTTHHHHHHHHHHHHHHHHHHHTS-HHHHHHHHHHHHHHHHHSTHHHHHHHHHHHTTT--SHHHHHHHHHHHHHHHHHHHHHHHHHHHHHHHHHHHHHHHHHH-S------SS---SS--PPPTT--B----S----HHHHHHHHT-TT-----PPP--SSS-------------TT-----GGGG-TT-TT-S--TTS--HHHHHHHHHHHHHHHHHIIIIIHHHHHHHHHHHS--